Protein AF-A0A0F9EB41-F1 (afdb_monomer_lite)

Structure (mmCIF, N/CA/C/O backbone):
data_AF-A0A0F9EB41-F1
#
_entry.id   AF-A0A0F9EB41-F1
#
loop_
_atom_site.group_PDB
_atom_site.id
_atom_site.type_symbol
_atom_site.label_atom_id
_atom_site.label_alt_id
_atom_site.label_comp_id
_atom_site.label_asym_id
_atom_site.label_entity_id
_atom_site.label_seq_id
_atom_site.pdbx_PDB_ins_code
_atom_site.Cartn_x
_atom_site.Cartn_y
_atom_site.Cartn_z
_atom_site.occupancy
_atom_site.B_iso_or_equiv
_atom_site.auth_seq_id
_atom_site.auth_comp_id
_atom_site.auth_asym_id
_atom_site.auth_atom_id
_atom_site.pdbx_PDB_model_num
ATOM 1 N N . LEU A 1 1 ? -2.888 21.552 -33.506 1.00 77.00 1 LEU A N 1
ATOM 2 C CA . LEU A 1 1 ? -3.341 21.179 -32.154 1.00 77.00 1 LEU A CA 1
ATOM 3 C C . LEU A 1 1 ? -3.793 19.738 -32.224 1.00 77.00 1 LEU A C 1
ATOM 5 O O . LEU A 1 1 ? -4.546 19.414 -33.139 1.00 77.00 1 LEU A O 1
ATOM 9 N N . GLY A 1 2 ? -3.258 18.900 -31.349 1.00 85.31 2 GLY A N 1
ATOM 10 C CA . GLY A 1 2 ? -3.774 17.558 -31.117 1.00 85.31 2 GLY A CA 1
ATOM 11 C C . GLY A 1 2 ? -4.874 17.595 -30.065 1.00 85.31 2 GLY A C 1
ATOM 12 O O . GLY A 1 2 ? -4.992 18.587 -29.341 1.00 85.31 2 GLY A O 1
ATOM 13 N N . ARG A 1 3 ? -5.694 16.545 -30.014 1.00 86.69 3 ARG A N 1
ATOM 14 C CA . ARG A 1 3 ? -6.758 16.395 -29.019 1.00 86.69 3 ARG A CA 1
ATOM 15 C C . ARG A 1 3 ? -6.771 14.982 -28.465 1.00 86.69 3 ARG A C 1
ATOM 17 O O . ARG A 1 3 ? -6.652 14.040 -29.244 1.00 86.69 3 ARG A O 1
ATOM 24 N N . THR A 1 4 ? -7.010 14.880 -27.167 1.00 87.19 4 THR A N 1
ATOM 25 C CA . THR A 1 4 ? -7.281 13.631 -26.460 1.00 87.19 4 THR A CA 1
ATOM 26 C C . THR A 1 4 ? -8.650 13.744 -25.805 1.00 87.19 4 THR A C 1
ATOM 28 O O . THR A 1 4 ? -9.016 14.804 -25.299 1.00 87.19 4 THR A O 1
ATOM 31 N N . TYR A 1 5 ? -9.423 12.667 -25.862 1.00 85.50 5 TYR A N 1
ATOM 32 C CA . TYR A 1 5 ? -10.788 12.616 -25.355 1.00 85.50 5 TYR A CA 1
ATOM 33 C C . TYR A 1 5 ? -10.818 11.620 -24.204 1.00 85.50 5 TYR A C 1
ATOM 35 O O . TYR A 1 5 ? -10.444 10.465 -24.399 1.00 85.50 5 TYR A O 1
ATOM 43 N N . LEU A 1 6 ? -11.243 12.075 -23.030 1.00 82.56 6 LEU A N 1
ATOM 44 C CA . LEU A 1 6 ? -11.438 11.230 -21.862 1.00 82.56 6 LEU A CA 1
ATOM 45 C C . LEU A 1 6 ? -12.907 10.821 -21.807 1.00 82.56 6 LEU A C 1
ATOM 47 O O . LEU A 1 6 ? -13.794 11.675 -21.754 1.00 82.56 6 LEU A O 1
ATOM 51 N N . LEU A 1 7 ? -13.146 9.514 -21.861 1.00 80.56 7 LEU A N 1
ATOM 52 C CA . LEU A 1 7 ? -14.464 8.920 -21.699 1.00 80.56 7 LEU A CA 1
ATOM 53 C C . LEU A 1 7 ? -14.414 8.005 -20.487 1.00 80.56 7 LEU A C 1
ATOM 55 O O . LEU A 1 7 ? -13.684 7.015 -20.491 1.00 80.56 7 LEU A O 1
ATOM 59 N N . LEU A 1 8 ? -15.200 8.328 -19.472 1.00 75.44 8 LEU A N 1
ATOM 60 C CA . LEU A 1 8 ? -15.287 7.528 -18.263 1.00 75.44 8 LEU A CA 1
ATOM 61 C C . LEU A 1 8 ? -16.252 6.356 -18.473 1.00 75.44 8 LEU A C 1
ATOM 63 O O . LEU A 1 8 ? -17.238 6.448 -19.212 1.00 75.44 8 LEU A O 1
ATOM 67 N N . GLY A 1 9 ? -15.967 5.229 -17.820 1.00 67.31 9 GLY A N 1
ATOM 68 C CA . GLY A 1 9 ? -16.860 4.072 -17.828 1.00 67.31 9 GLY A CA 1
ATOM 69 C C . GLY A 1 9 ? -18.217 4.412 -17.199 1.00 67.31 9 GLY A C 1
ATOM 70 O O . GLY A 1 9 ? -18.274 4.970 -16.107 1.00 67.31 9 GLY A O 1
ATOM 71 N N . ARG A 1 10 ? -19.324 4.058 -17.871 1.00 60.62 10 ARG A N 1
ATOM 72 C CA . ARG A 1 10 ? -20.706 4.286 -17.400 1.00 60.62 10 ARG A CA 1
ATOM 73 C C . ARG A 1 10 ? -21.450 2.954 -17.322 1.00 60.62 10 ARG A C 1
ATOM 75 O O . ARG A 1 10 ? -21.493 2.226 -18.313 1.00 60.62 10 ARG A O 1
ATOM 82 N N . ALA A 1 11 ? -22.046 2.616 -16.176 1.00 45.50 11 ALA A N 1
ATOM 83 C CA . ALA A 1 11 ? -22.761 1.340 -16.003 1.00 45.50 11 ALA A CA 1
ATOM 84 C C . ALA A 1 11 ? -24.297 1.459 -15.887 1.00 45.50 11 ALA A C 1
ATOM 86 O O . ALA A 1 11 ? -24.966 0.454 -15.652 1.00 45.50 11 ALA A O 1
ATOM 87 N N . ASP A 1 12 ? -24.873 2.647 -16.071 1.00 45.06 12 ASP A N 1
ATOM 88 C CA . ASP A 1 12 ? -26.315 2.909 -16.258 1.00 45.06 12 ASP A CA 1
ATOM 89 C C . ASP A 1 12 ? -26.675 3.277 -17.708 1.00 45.06 12 ASP A C 1
ATOM 91 O O . ASP A 1 12 ? -27.793 3.021 -18.158 1.00 45.06 12 ASP A O 1
ATOM 95 N N . GLN A 1 13 ? -25.714 3.809 -18.460 1.00 53.66 13 GLN A N 1
ATOM 96 C CA . GLN A 1 13 ? -25.766 3.943 -19.909 1.00 53.66 13 GLN A CA 1
ATOM 97 C C . GLN A 1 13 ? -24.570 3.223 -20.518 1.00 53.66 13 GLN A C 1
ATOM 99 O O . GLN A 1 13 ? -23.535 3.856 -20.735 1.00 53.66 13 GLN A O 1
ATOM 104 N N . PRO A 1 14 ? -24.676 1.910 -20.811 1.00 55.56 14 PRO A N 1
ATOM 105 C CA . PRO A 1 14 ? -23.673 1.280 -21.654 1.00 55.56 14 PRO A CA 1
ATOM 106 C C . PRO A 1 14 ? -23.544 2.132 -22.913 1.00 55.56 14 PRO A C 1
ATOM 108 O O . PRO A 1 14 ? -24.570 2.515 -23.489 1.00 55.56 14 PRO A O 1
ATOM 111 N N . LEU A 1 15 ? -22.307 2.452 -23.302 1.00 56.88 15 LEU A N 1
ATOM 112 C CA . LEU A 1 15 ? -22.009 3.162 -24.545 1.00 56.88 15 LEU A CA 1
ATOM 113 C C . LEU A 1 15 ? -22.741 2.431 -25.678 1.00 56.88 15 LEU A C 1
ATOM 115 O O . LEU A 1 15 ? -22.348 1.348 -26.109 1.00 56.88 15 LEU A O 1
ATOM 119 N N . SER A 1 16 ? -23.888 2.970 -26.078 1.00 60.59 16 SER A N 1
ATOM 120 C CA . SER A 1 16 ? -24.818 2.340 -27.003 1.00 60.59 16 SER A CA 1
ATOM 121 C C . SER A 1 16 ? -25.302 3.403 -27.974 1.00 60.59 16 SER A C 1
ATOM 123 O O . SER A 1 16 ? -25.714 4.493 -27.584 1.00 60.59 16 SER A O 1
ATOM 125 N N . GLY A 1 17 ? -25.196 3.093 -29.263 1.00 68.38 17 GLY A N 1
ATOM 126 C CA . GLY A 1 17 ? -25.348 4.083 -30.325 1.00 68.38 17 GLY A CA 1
ATOM 127 C C . GLY A 1 17 ? -24.022 4.729 -30.732 1.00 68.38 17 GLY A C 1
ATOM 128 O O . GLY A 1 17 ? -22.941 4.259 -30.388 1.00 68.38 17 GLY A O 1
ATOM 129 N N . GLU A 1 18 ? -24.123 5.776 -31.544 1.00 67.56 18 GLU A N 1
ATOM 130 C CA . GLU A 1 18 ? -22.992 6.545 -32.059 1.00 67.56 18 GLU A CA 1
ATOM 131 C C . GLU A 1 18 ? -22.694 7.682 -31.071 1.00 67.56 18 GLU A C 1
ATOM 133 O O . GLU A 1 18 ? -23.531 8.564 -30.884 1.00 67.56 18 GLU A O 1
ATOM 138 N N . LEU A 1 19 ? -21.541 7.634 -30.397 1.00 66.94 19 LEU A N 1
ATOM 139 C CA . LEU A 1 19 ? -21.117 8.682 -29.467 1.00 66.94 19 LEU A CA 1
ATOM 140 C C . LEU A 1 19 ? -20.350 9.763 -30.233 1.00 66.94 19 LEU A C 1
ATOM 142 O O . LEU A 1 19 ? -19.408 9.445 -30.967 1.00 66.94 19 LEU A O 1
ATOM 146 N N . ALA A 1 20 ? -20.709 11.037 -30.067 1.00 77.19 20 ALA A N 1
ATOM 147 C CA . ALA A 1 20 ? -19.884 12.105 -30.612 1.00 77.19 20 ALA A CA 1
ATOM 148 C C . ALA A 1 20 ? -18.691 12.346 -29.678 1.00 77.19 20 ALA A C 1
ATOM 150 O O . ALA A 1 20 ? -18.837 12.401 -28.465 1.00 77.19 20 ALA A O 1
ATOM 151 N N . LEU A 1 21 ? -17.499 12.577 -30.237 1.00 77.06 21 LEU A N 1
ATOM 152 C CA . LEU A 1 21 ? -16.301 12.928 -29.451 1.00 77.06 21 LEU A CA 1
ATOM 153 C C . LEU A 1 21 ? -16.456 14.235 -28.649 1.00 77.06 21 LEU A C 1
ATOM 155 O O . LEU A 1 21 ? -15.670 14.509 -27.750 1.00 77.06 21 LEU A O 1
ATOM 159 N N . LEU A 1 22 ? -17.452 15.057 -28.990 1.00 79.31 22 LEU A N 1
ATOM 160 C CA . LEU A 1 22 ? -17.814 16.249 -28.222 1.00 79.31 22 LEU A CA 1
ATOM 161 C C . LEU A 1 22 ? -18.567 15.926 -26.924 1.00 79.31 22 LEU A C 1
ATOM 163 O O . LEU A 1 22 ? -18.666 16.807 -26.078 1.00 79.31 22 LEU A O 1
ATOM 167 N N . ASP A 1 23 ? -19.065 14.699 -26.773 1.00 74.88 23 ASP A N 1
ATOM 168 C CA . ASP A 1 23 ? -19.763 14.217 -25.577 1.00 74.88 23 ASP A CA 1
ATOM 169 C C . ASP A 1 23 ? -18.802 13.554 -24.570 1.00 74.88 23 ASP A C 1
ATOM 171 O O . ASP A 1 23 ? -19.251 12.956 -23.590 1.00 74.88 23 ASP A O 1
ATOM 175 N N . ALA A 1 24 ? -17.491 13.617 -24.833 1.00 79.25 24 ALA A N 1
ATOM 176 C CA . ALA A 1 24 ? -16.459 13.172 -23.905 1.00 79.25 24 ALA A CA 1
ATOM 177 C C . ALA A 1 24 ? -16.544 13.960 -22.591 1.00 79.25 24 ALA A C 1
ATOM 179 O O . ALA A 1 24 ? -16.837 15.157 -22.604 1.00 79.25 24 ALA A O 1
ATOM 180 N N . ASP A 1 25 ? -16.261 13.290 -21.474 1.00 78.31 25 ASP A N 1
ATOM 181 C CA . ASP A 1 25 ? -16.319 13.895 -20.141 1.00 78.31 25 ASP A CA 1
ATOM 182 C C . ASP A 1 25 ? -15.285 15.026 -20.017 1.00 78.31 25 ASP A C 1
ATOM 184 O O . ASP A 1 25 ? -15.603 16.099 -19.505 1.00 78.31 25 ASP A O 1
ATOM 188 N N . SER A 1 26 ? -14.101 14.830 -20.618 1.00 80.62 26 SER A N 1
ATOM 189 C CA . SER A 1 26 ? -13.084 15.874 -20.785 1.00 80.62 26 SER A CA 1
ATOM 190 C C . SER A 1 26 ? -12.446 15.826 -22.178 1.00 80.62 26 SER A C 1
ATOM 192 O O . SER A 1 26 ? -12.227 14.764 -22.763 1.00 80.62 26 SER A O 1
ATOM 194 N N . ILE A 1 27 ? -12.121 17.000 -22.730 1.00 82.50 27 ILE A N 1
ATOM 195 C CA . ILE A 1 27 ? -11.423 17.142 -24.017 1.00 82.50 27 ILE A CA 1
ATOM 196 C C . ILE A 1 27 ? -10.139 17.916 -23.776 1.00 82.50 27 ILE A C 1
ATOM 198 O O . ILE A 1 27 ? -10.190 19.125 -23.586 1.00 82.50 27 ILE A O 1
ATOM 202 N N . LEU A 1 28 ? -9.000 17.236 -23.833 1.00 83.62 28 LEU A N 1
ATOM 203 C CA . LEU A 1 28 ? -7.669 17.819 -23.687 1.00 83.62 28 LEU A CA 1
ATOM 204 C C . LEU A 1 28 ? -7.143 18.247 -25.058 1.00 83.62 28 LEU A C 1
ATOM 206 O O . LEU A 1 28 ? -7.269 17.506 -26.035 1.00 83.62 28 LEU A O 1
ATOM 210 N N . GLN A 1 29 ? -6.542 19.432 -25.161 1.00 82.19 29 GLN A N 1
ATOM 211 C CA . GLN A 1 29 ? -5.971 19.911 -26.419 1.00 82.19 29 GLN A CA 1
ATOM 212 C C . GLN A 1 29 ? -4.688 20.696 -26.191 1.00 82.19 29 GLN A C 1
ATOM 214 O O . GLN A 1 29 ? -4.620 21.538 -25.301 1.00 82.19 29 GLN A O 1
ATOM 219 N N . ASP A 1 30 ? -3.694 20.456 -27.041 1.00 82.31 30 ASP A N 1
ATOM 220 C CA . ASP A 1 30 ? -2.430 21.186 -26.991 1.00 82.31 30 ASP A CA 1
ATOM 221 C C . ASP A 1 30 ? -1.640 21.065 -28.310 1.00 82.31 30 ASP A C 1
ATOM 223 O O . ASP A 1 30 ? -2.055 20.409 -29.280 1.00 82.31 30 ASP A O 1
ATOM 227 N N . TRP A 1 31 ? -0.490 21.725 -28.397 1.00 83.56 31 TRP A N 1
ATOM 228 C CA . TRP A 1 31 ? 0.462 21.585 -29.486 1.00 83.56 31 TRP A CA 1
ATOM 229 C C . TRP A 1 31 ? 1.038 20.171 -29.519 1.00 83.56 31 TRP A C 1
ATOM 231 O O . TRP A 1 31 ? 1.589 19.678 -28.544 1.00 83.56 31 TRP A O 1
ATOM 241 N N . LYS A 1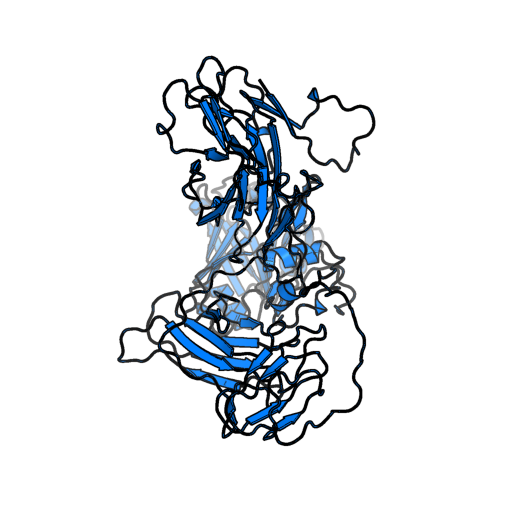 32 ? 0.922 19.528 -30.689 1.00 85.38 32 LYS A N 1
ATOM 242 C CA . LYS A 1 32 ? 1.561 18.236 -31.002 1.00 85.38 32 LYS A CA 1
ATOM 243 C C . LYS A 1 32 ? 1.156 17.071 -30.077 1.00 85.38 32 LYS A C 1
ATOM 245 O O . LYS A 1 32 ? 1.825 16.049 -30.085 1.00 85.38 32 LYS A O 1
ATOM 250 N N . LEU A 1 33 ? 0.055 17.222 -29.340 1.00 88.00 33 LEU A N 1
ATOM 251 C CA . LEU A 1 33 ? -0.554 16.199 -28.488 1.00 88.00 33 LEU A CA 1
ATOM 252 C C . LEU A 1 33 ? -1.095 15.007 -29.303 1.00 88.00 33 LEU A C 1
ATOM 254 O O . LEU A 1 33 ? -1.543 15.194 -30.437 1.00 88.00 33 LEU A O 1
ATOM 258 N N . GLY A 1 34 ? -1.138 13.821 -28.694 1.00 78.81 34 GLY A N 1
ATOM 259 C CA . GLY A 1 34 ? -1.852 12.651 -29.219 1.00 78.81 34 GLY A CA 1
ATOM 260 C C . GLY A 1 34 ? -0.998 11.713 -30.072 1.00 78.81 34 GLY A C 1
ATOM 261 O O . GLY A 1 34 ? -1.541 11.023 -30.930 1.00 78.81 34 GLY A O 1
ATOM 262 N N . ASP A 1 35 ? 0.321 11.717 -29.865 1.00 84.69 35 ASP A N 1
ATOM 263 C CA . ASP A 1 35 ? 1.245 10.795 -30.545 1.00 84.69 35 ASP A CA 1
ATOM 264 C C . ASP A 1 35 ? 1.261 9.403 -29.895 1.00 84.69 35 ASP A C 1
ATOM 266 O O . ASP A 1 35 ? 1.393 8.392 -30.578 1.00 84.69 35 ASP A O 1
ATOM 270 N N . SER A 1 36 ? 1.063 9.355 -28.577 1.00 91.50 36 SER A N 1
ATOM 271 C CA . SER A 1 36 ? 0.872 8.136 -27.792 1.00 91.50 36 SER A CA 1
ATOM 272 C C . SER A 1 36 ? -0.106 8.385 -26.645 1.00 91.50 36 SER A C 1
ATOM 274 O O . SER A 1 36 ? -0.355 9.531 -26.252 1.00 91.50 36 SER A O 1
ATOM 276 N N . LEU A 1 37 ? -0.678 7.300 -26.132 1.00 94.12 37 LEU A N 1
ATOM 277 C CA . LEU A 1 37 ? -1.540 7.267 -24.958 1.00 94.12 37 LEU A CA 1
ATOM 278 C C . LEU A 1 37 ? -1.156 6.030 -24.147 1.00 94.12 37 LEU A C 1
ATOM 280 O O . LEU A 1 37 ? -1.053 4.947 -24.724 1.00 94.12 37 LEU A O 1
ATOM 284 N N . ALA A 1 38 ? -0.960 6.193 -22.845 1.00 95.38 38 ALA A N 1
ATOM 285 C CA . ALA A 1 38 ? -0.642 5.104 -21.933 1.00 95.38 38 ALA A CA 1
ATOM 286 C C . ALA A 1 38 ? -1.584 5.135 -20.729 1.00 95.38 38 ALA A C 1
ATOM 288 O O . ALA A 1 38 ? -1.793 6.197 -20.141 1.00 95.38 38 ALA A O 1
ATOM 289 N N . ALA A 1 39 ? -2.135 3.973 -20.379 1.00 94.38 39 ALA A N 1
ATOM 290 C CA . ALA A 1 39 ? -2.716 3.752 -19.063 1.00 94.38 39 ALA A CA 1
ATOM 291 C C . ALA A 1 39 ? -1.564 3.458 -18.100 1.00 94.38 39 ALA A C 1
ATOM 293 O O . ALA A 1 39 ? -0.721 2.615 -18.410 1.00 94.38 39 ALA A O 1
ATOM 294 N N . LEU A 1 40 ? -1.506 4.173 -16.980 1.00 95.38 40 LEU A N 1
ATOM 295 C CA . LEU A 1 40 ? -0.459 3.987 -15.977 1.00 95.38 40 LEU A CA 1
ATOM 296 C C . LEU A 1 40 ? -0.981 3.285 -14.715 1.00 95.38 40 LEU A C 1
ATOM 298 O O . LEU A 1 40 ? -0.183 2.799 -13.925 1.00 95.38 40 LEU A O 1
ATOM 302 N N . GLY A 1 41 ? -2.302 3.171 -14.558 1.00 91.94 41 GLY A N 1
ATOM 303 C CA . GLY A 1 41 ? -2.877 2.773 -13.274 1.00 91.94 41 GLY A CA 1
ATOM 304 C C . GLY A 1 41 ? -2.700 3.894 -12.253 1.00 91.94 41 GLY A C 1
ATOM 305 O O . GLY A 1 41 ? -2.318 5.000 -12.619 1.00 91.94 41 GLY A O 1
ATOM 306 N N . ASP A 1 42 ? -2.996 3.625 -10.994 1.00 91.31 42 ASP A N 1
ATOM 307 C CA . ASP A 1 42 ? -2.929 4.593 -9.894 1.00 91.31 42 ASP A CA 1
ATOM 308 C C . ASP A 1 42 ? -1.473 4.851 -9.445 1.00 91.31 42 ASP A C 1
ATOM 310 O O . ASP A 1 42 ? -0.965 4.208 -8.523 1.00 91.31 42 ASP A O 1
ATOM 314 N N . VAL A 1 43 ? -0.758 5.748 -10.140 1.00 94.00 43 VAL A N 1
ATOM 315 C CA . VAL A 1 43 ? 0.665 6.021 -9.882 1.00 94.00 43 VAL A CA 1
ATOM 316 C C . VAL A 1 43 ? 0.890 6.806 -8.593 1.00 94.00 43 VAL A C 1
ATOM 318 O O . VAL A 1 43 ? 1.971 6.709 -8.005 1.00 94.00 43 VAL A O 1
ATOM 321 N N . ASN A 1 44 ? -0.103 7.582 -8.155 1.00 89.69 44 ASN A N 1
ATOM 322 C CA . ASN A 1 44 ? -0.030 8.410 -6.952 1.00 89.69 44 ASN A CA 1
ATOM 323 C C . ASN A 1 44 ? -0.699 7.775 -5.711 1.00 89.69 44 ASN A C 1
ATOM 325 O O . ASN A 1 44 ? -0.590 8.335 -4.617 1.00 89.69 44 ASN A O 1
ATOM 329 N N . GLN A 1 45 ? -1.311 6.599 -5.867 1.00 85.94 45 GLN A N 1
ATOM 330 C CA . GLN A 1 45 ? -1.983 5.823 -4.823 1.00 85.94 45 GLN A CA 1
ATOM 331 C C . GLN A 1 45 ? -3.166 6.544 -4.166 1.00 85.94 45 GLN A C 1
ATOM 333 O O . GLN A 1 45 ? -3.442 6.346 -2.977 1.00 85.94 45 GLN A O 1
ATOM 338 N N . ASP A 1 46 ? -3.869 7.386 -4.923 1.00 79.69 46 ASP A N 1
ATOM 339 C CA . ASP A 1 46 ? -5.094 8.048 -4.469 1.00 79.69 46 ASP A CA 1
ATOM 340 C C . ASP A 1 46 ? -6.368 7.231 -4.750 1.00 79.69 46 ASP A C 1
ATOM 342 O O . ASP A 1 46 ? -7.464 7.582 -4.294 1.00 79.69 46 ASP A O 1
ATOM 346 N N . GLY A 1 47 ? -6.207 6.094 -5.428 1.00 78.44 47 GLY A N 1
ATOM 347 C CA . GLY A 1 47 ? -7.245 5.148 -5.789 1.00 78.44 47 GLY A CA 1
ATOM 348 C C . GLY A 1 47 ? -7.873 5.389 -7.168 1.00 78.44 47 GLY A C 1
ATOM 349 O O . GLY A 1 47 ? -8.760 4.627 -7.568 1.00 78.44 47 GLY A O 1
ATOM 350 N N . TYR A 1 48 ? -7.452 6.408 -7.916 1.00 81.69 48 TYR A N 1
ATOM 351 C CA . TYR A 1 48 ? -7.904 6.651 -9.283 1.00 81.69 48 TYR A CA 1
ATOM 352 C C . TYR A 1 48 ? -6.808 6.293 -10.292 1.00 81.69 48 TYR A C 1
ATOM 354 O O . TYR A 1 48 ? -5.642 6.596 -10.100 1.00 81.69 48 TYR A O 1
ATOM 362 N N . ASP A 1 49 ? -7.184 5.652 -11.403 1.00 88.19 49 ASP A N 1
ATOM 363 C CA . ASP A 1 49 ? -6.214 5.336 -12.456 1.00 88.19 49 ASP A CA 1
ATOM 364 C C . ASP A 1 49 ? -5.709 6.608 -13.159 1.00 88.19 49 ASP A C 1
ATOM 366 O O . ASP A 1 49 ? -6.491 7.431 -13.652 1.00 88.19 49 ASP A O 1
ATOM 370 N N . ASP A 1 50 ? -4.393 6.680 -13.319 1.00 92.88 50 ASP A N 1
ATOM 371 C CA . ASP A 1 50 ? -3.665 7.748 -13.986 1.00 92.88 50 ASP A CA 1
ATOM 372 C C . ASP A 1 50 ? -3.322 7.380 -15.435 1.00 92.88 50 ASP A C 1
ATOM 374 O O . ASP A 1 50 ? -3.316 6.216 -15.868 1.00 92.88 50 ASP A O 1
ATOM 378 N N . PHE A 1 51 ? -3.011 8.400 -16.235 1.00 94.19 51 PHE A N 1
ATOM 379 C CA . PHE A 1 51 ? -2.694 8.214 -17.648 1.00 94.19 51 PHE A CA 1
ATOM 380 C C . PHE A 1 51 ? -1.654 9.206 -18.157 1.00 94.19 51 PHE A C 1
ATOM 382 O O . PHE A 1 51 ? -1.474 10.306 -17.632 1.00 94.19 51 PHE A O 1
ATOM 389 N N . ALA A 1 52 ? -0.994 8.835 -19.254 1.00 95.12 52 ALA A N 1
ATOM 390 C CA . ALA A 1 52 ? -0.046 9.698 -19.941 1.00 95.12 52 ALA A CA 1
ATOM 391 C C . ALA A 1 52 ? -0.398 9.926 -21.409 1.00 95.12 52 ALA A C 1
ATOM 393 O O . ALA A 1 52 ? -0.864 9.031 -22.114 1.00 95.12 52 ALA A O 1
ATOM 394 N N . ILE A 1 53 ? -0.119 11.139 -21.887 1.00 93.94 53 ILE A N 1
ATOM 395 C CA . ILE A 1 53 ? -0.303 11.549 -23.277 1.00 93.94 53 ILE A CA 1
ATOM 396 C C . ILE A 1 53 ? 1.034 11.996 -23.864 1.00 93.94 53 ILE A C 1
ATOM 398 O O . ILE A 1 53 ? 1.677 12.925 -23.371 1.00 93.94 53 ILE A O 1
ATOM 402 N N . GLY A 1 54 ? 1.428 11.375 -24.972 1.00 93.19 54 GLY A N 1
ATOM 403 C CA . GLY A 1 54 ? 2.619 11.748 -25.721 1.00 93.19 54 GLY A CA 1
ATOM 404 C C . GLY A 1 54 ? 2.417 12.971 -26.604 1.00 93.19 54 GLY A C 1
ATOM 405 O O . GLY A 1 54 ? 1.368 13.165 -27.235 1.00 93.19 54 GLY A O 1
ATOM 406 N N . ARG A 1 55 ? 3.481 13.766 -26.713 1.00 91.31 55 ARG A N 1
ATOM 407 C CA . ARG A 1 55 ? 3.650 14.768 -27.760 1.00 91.31 55 ARG A CA 1
ATOM 408 C C . ARG A 1 55 ? 4.595 14.240 -28.834 1.00 91.31 55 ARG A C 1
ATOM 410 O O . ARG A 1 55 ? 5.686 13.764 -28.538 1.00 91.31 55 ARG A O 1
ATOM 417 N N . SER A 1 56 ? 4.229 14.446 -30.097 1.00 87.44 56 SER A N 1
ATOM 418 C CA . SER A 1 56 ? 5.043 14.021 -31.247 1.00 87.44 56 SER A CA 1
ATOM 419 C C . SER A 1 56 ? 6.339 14.834 -31.398 1.00 87.44 56 SER A C 1
ATOM 421 O O . SER A 1 56 ? 7.184 14.525 -32.239 1.00 87.44 56 SER A O 1
ATOM 423 N N . ARG A 1 57 ? 6.455 15.948 -30.664 1.00 90.38 57 ARG A N 1
ATOM 424 C CA . ARG A 1 57 ? 7.545 16.921 -30.746 1.00 90.38 57 ARG A CA 1
ATOM 425 C C . ARG A 1 57 ? 7.757 17.591 -29.394 1.00 90.38 57 ARG A C 1
ATOM 427 O O . ARG A 1 57 ? 6.797 18.044 -28.780 1.00 90.38 57 ARG A O 1
ATOM 434 N N . GLU A 1 58 ? 9.019 17.721 -29.012 1.00 92.38 58 GLU A N 1
ATOM 435 C CA . GLU A 1 58 ? 9.492 18.442 -27.835 1.00 92.38 58 GLU A CA 1
ATOM 436 C C . GLU A 1 58 ? 10.376 19.623 -28.266 1.00 92.38 58 GLU A C 1
ATOM 438 O O . GLU A 1 58 ? 11.337 19.452 -29.023 1.00 92.38 58 GLU A O 1
ATOM 443 N N . ASP A 1 59 ? 10.064 20.828 -27.784 1.00 89.75 59 ASP A N 1
ATOM 444 C CA . ASP A 1 59 ? 10.888 22.026 -27.964 1.00 89.75 59 ASP A CA 1
ATOM 445 C C . ASP A 1 59 ? 10.791 22.999 -26.775 1.00 89.75 59 ASP A C 1
ATOM 447 O O . ASP A 1 59 ? 9.976 22.844 -25.870 1.00 89.75 59 ASP A O 1
ATOM 451 N N . ASN A 1 60 ? 11.659 24.014 -26.747 1.00 83.88 60 ASN A N 1
ATOM 452 C CA . ASN A 1 60 ? 11.729 24.976 -25.637 1.00 83.88 60 ASN A CA 1
ATOM 453 C C . ASN A 1 60 ? 10.661 26.088 -25.686 1.00 83.88 60 ASN A C 1
ATOM 455 O O . ASN A 1 60 ? 10.716 26.990 -24.852 1.00 83.88 60 ASN A O 1
ATOM 459 N N . LEU A 1 61 ? 9.764 26.107 -26.679 1.00 80.81 61 LEU A N 1
ATOM 460 C CA . LEU A 1 61 ? 8.855 27.241 -26.900 1.00 80.81 61 LEU A CA 1
ATOM 461 C C . LEU A 1 61 ? 7.384 26.857 -26.794 1.00 80.81 61 LEU A C 1
ATOM 463 O O . LEU A 1 61 ? 6.631 27.526 -26.099 1.00 80.81 61 LEU A O 1
ATOM 467 N N . THR A 1 62 ? 6.972 25.835 -27.537 1.00 80.19 62 THR A N 1
ATOM 468 C CA . THR A 1 62 ? 5.559 25.494 -27.750 1.00 80.19 62 THR A CA 1
ATOM 469 C C . THR A 1 62 ? 5.176 24.126 -27.213 1.00 80.19 62 THR A C 1
ATOM 471 O O . THR A 1 62 ? 3.994 23.882 -27.008 1.00 80.19 62 THR A O 1
ATOM 474 N N . ALA A 1 63 ? 6.150 23.242 -26.997 1.00 83.38 63 ALA A N 1
ATOM 475 C CA . ALA A 1 63 ? 5.918 21.903 -26.471 1.00 83.38 63 ALA A CA 1
ATOM 476 C C . ALA A 1 63 ? 7.041 21.497 -25.497 1.00 83.38 63 ALA A C 1
ATOM 478 O O . ALA A 1 63 ? 7.861 20.635 -25.832 1.00 83.38 63 ALA A O 1
ATOM 479 N N . PRO A 1 64 ? 7.129 22.121 -24.304 1.00 82.88 64 PRO A N 1
ATOM 480 C CA . PRO A 1 64 ? 8.100 21.717 -23.298 1.00 82.88 64 PRO A CA 1
ATOM 481 C C . PRO A 1 64 ? 7.725 20.329 -22.761 1.00 82.88 64 PRO A C 1
ATOM 483 O O . PRO A 1 64 ? 6.756 20.184 -22.025 1.00 82.88 64 PRO A O 1
ATOM 486 N N . GLY A 1 65 ? 8.491 19.313 -23.159 1.00 88.62 65 GLY A N 1
ATOM 487 C CA . GLY A 1 65 ? 8.304 17.911 -22.771 1.00 88.62 65 GLY A CA 1
ATOM 488 C C . GLY A 1 65 ? 7.547 17.056 -23.785 1.00 88.62 65 GLY A C 1
ATOM 489 O O . GLY A 1 65 ? 6.652 17.535 -24.487 1.00 88.62 65 GLY A O 1
ATOM 490 N N . GLY A 1 66 ? 7.964 15.792 -23.866 1.00 92.12 66 GLY A N 1
ATOM 491 C CA . GLY A 1 66 ? 7.498 14.802 -24.835 1.00 92.12 66 GLY A CA 1
ATOM 492 C C . GLY A 1 66 ? 6.409 13.861 -24.315 1.00 92.12 66 GLY A C 1
ATOM 493 O O . GLY A 1 66 ? 5.740 13.236 -25.130 1.00 92.12 66 GLY A O 1
ATOM 494 N N . LEU A 1 67 ? 6.208 13.768 -22.999 1.00 95.31 67 LEU A N 1
ATOM 495 C CA . LEU A 1 67 ? 5.144 12.976 -22.371 1.00 95.31 67 LEU A CA 1
ATOM 496 C C . LEU A 1 67 ? 4.548 13.775 -21.206 1.00 95.31 67 LEU A C 1
ATOM 498 O O . LEU A 1 67 ? 5.290 14.372 -20.426 1.00 95.31 67 LEU A O 1
ATOM 502 N N . LEU A 1 68 ? 3.224 13.802 -21.114 1.00 94.06 68 LEU A N 1
ATOM 503 C CA . LEU A 1 68 ? 2.455 14.514 -20.095 1.00 94.06 68 LEU A CA 1
ATOM 504 C C . LEU A 1 68 ? 1.695 13.495 -19.249 1.00 94.06 68 LEU A C 1
ATOM 506 O O . LEU A 1 68 ? 0.976 12.690 -19.833 1.00 94.06 68 LEU A O 1
ATOM 510 N N . ILE A 1 69 ? 1.840 13.534 -17.927 1.00 94.62 69 ILE A N 1
ATOM 511 C CA . ILE A 1 69 ? 1.193 12.609 -16.985 1.00 94.62 69 ILE A CA 1
ATOM 512 C C . ILE A 1 69 ? 0.099 13.363 -16.231 1.00 94.62 69 ILE A C 1
ATOM 514 O O . ILE A 1 69 ? 0.327 14.488 -15.779 1.00 94.62 69 ILE A O 1
ATOM 518 N N . PHE A 1 70 ? -1.074 12.749 -16.131 1.00 91.94 70 PHE A N 1
ATOM 519 C CA . PHE A 1 70 ? -2.248 13.295 -15.464 1.00 91.94 70 PHE A CA 1
ATOM 520 C C . PHE A 1 70 ? -2.725 12.306 -14.413 1.00 91.94 70 PHE A C 1
ATOM 522 O O . PHE A 1 70 ? -2.944 11.138 -14.749 1.00 91.94 70 PHE A O 1
ATOM 529 N N . HIS A 1 71 ? -2.902 12.788 -13.186 1.00 90.19 71 HIS A N 1
ATOM 530 C CA . HIS A 1 71 ? -3.486 11.991 -12.122 1.00 90.19 71 HIS A CA 1
ATOM 531 C C . HIS A 1 71 ? -5.011 11.952 -12.248 1.00 90.19 71 HIS A C 1
ATOM 533 O O . HIS A 1 71 ? -5.632 12.970 -12.567 1.00 90.19 71 HIS A O 1
ATOM 539 N N . GLY A 1 72 ? -5.607 10.786 -12.024 1.00 86.19 72 GLY A N 1
ATOM 540 C CA . GLY A 1 72 ? -7.033 10.568 -11.889 1.00 86.19 72 GLY A CA 1
ATOM 541 C C . GLY A 1 72 ? -7.613 11.340 -10.704 1.00 86.19 72 GLY A C 1
ATOM 542 O O . GLY A 1 72 ? -6.902 11.848 -9.843 1.00 86.19 72 GLY A O 1
ATOM 543 N N . SER A 1 73 ? -8.935 11.503 -10.691 1.00 81.06 73 SER A N 1
ATOM 544 C CA . SER A 1 73 ? -9.629 12.138 -9.570 1.00 81.06 73 SER A CA 1
ATOM 545 C C . SER A 1 73 ? -11.125 11.825 -9.570 1.00 81.06 73 SER A C 1
ATOM 547 O O . SER A 1 73 ? -11.698 11.382 -10.572 1.00 81.06 73 SER A O 1
ATOM 549 N N . ASP A 1 74 ? -11.775 12.123 -8.444 1.00 72.69 74 ASP A N 1
ATOM 550 C CA . ASP A 1 74 ? -13.232 12.096 -8.280 1.00 72.69 74 ASP A CA 1
ATOM 551 C C . ASP A 1 74 ? -13.953 13.260 -8.991 1.00 72.69 74 ASP A C 1
ATOM 553 O O . ASP A 1 74 ? -15.149 13.164 -9.281 1.00 72.69 74 ASP A O 1
ATOM 557 N N . ASP A 1 75 ? -13.228 14.337 -9.315 1.00 70.31 75 ASP A N 1
ATOM 558 C CA . ASP A 1 75 ? -13.701 15.485 -10.089 1.00 70.31 75 ASP A CA 1
ATOM 559 C C . ASP A 1 75 ? -12.955 15.629 -11.435 1.00 70.31 75 ASP A C 1
ATOM 561 O O . ASP A 1 75 ? -12.013 16.425 -11.571 1.00 70.31 75 ASP A O 1
ATOM 565 N N . PRO A 1 76 ? -13.417 14.938 -12.494 1.00 60.12 76 PRO A N 1
ATOM 566 C CA . PRO A 1 76 ? -12.800 15.001 -13.817 1.00 60.12 76 PRO A CA 1
ATOM 567 C C . PRO A 1 76 ? -12.948 16.377 -14.492 1.00 60.12 76 PRO A C 1
ATOM 569 O O . PRO A 1 76 ? -12.312 16.633 -15.520 1.00 60.12 76 PRO A O 1
ATOM 572 N N . SER A 1 77 ? -13.745 17.300 -13.933 1.00 59.41 77 SER A N 1
ATOM 573 C CA . SER A 1 77 ? -13.837 18.674 -14.442 1.00 59.41 77 SER A CA 1
ATOM 574 C C . SER A 1 77 ? -12.554 19.485 -14.195 1.00 59.41 77 SER A C 1
ATOM 576 O O . SER A 1 77 ? -12.330 20.508 -14.853 1.00 59.41 77 SER A O 1
ATOM 578 N N . GLY A 1 78 ? -11.666 18.987 -13.320 1.00 55.78 78 GLY A N 1
ATOM 579 C CA . GLY A 1 78 ? -10.308 19.495 -13.115 1.00 55.78 78 GLY A CA 1
ATOM 580 C C . GLY A 1 78 ? -9.411 19.386 -14.354 1.00 55.78 78 GLY A C 1
ATOM 581 O O . GLY A 1 78 ? -8.549 20.247 -14.557 1.00 55.78 78 GLY A O 1
ATOM 582 N N . PHE A 1 79 ? -9.678 18.429 -15.254 1.00 64.75 79 PHE A N 1
ATOM 583 C CA . PHE A 1 79 ? -9.015 18.280 -16.556 1.00 64.75 79 PHE A CA 1
ATOM 584 C C . PHE A 1 79 ? -9.506 19.346 -17.560 1.00 64.75 79 PHE A C 1
ATOM 586 O O . PHE A 1 79 ? -10.054 19.044 -18.623 1.00 64.75 79 PHE A O 1
ATOM 593 N N . ASN A 1 80 ? -9.367 20.631 -17.224 1.00 52.31 80 ASN A N 1
ATOM 594 C CA . ASN A 1 80 ? -9.855 21.753 -18.029 1.00 52.31 80 ASN A CA 1
ATOM 595 C C . ASN A 1 80 ? -9.101 21.873 -19.368 1.00 52.31 80 ASN A C 1
ATOM 597 O O . ASN A 1 80 ? -8.136 22.624 -19.499 1.00 52.31 80 ASN A O 1
ATOM 601 N N . GLY A 1 81 ? -9.573 21.175 -20.402 1.00 50.81 81 GLY A N 1
ATOM 602 C CA . GLY A 1 81 ? -8.988 21.205 -21.746 1.00 50.81 81 GLY A CA 1
ATOM 603 C C . GLY A 1 81 ? -9.765 22.010 -22.800 1.00 50.81 81 GLY A C 1
ATOM 604 O O . GLY A 1 81 ? -9.408 22.003 -23.980 1.00 50.81 81 GLY A O 1
ATOM 605 N N . LEU A 1 82 ? -10.774 22.798 -22.412 1.00 45.44 82 LEU A N 1
ATOM 606 C CA . LEU A 1 82 ? -11.366 23.810 -23.296 1.00 45.44 82 LEU A CA 1
ATOM 607 C C . LEU A 1 82 ? -11.091 25.228 -22.801 1.00 45.44 82 LEU A C 1
ATOM 609 O O . LEU A 1 82 ? -11.985 25.972 -22.413 1.00 45.44 82 LEU A O 1
ATOM 613 N N . SER A 1 83 ? -9.840 25.653 -22.943 1.00 42.53 83 SER A N 1
ATOM 614 C CA . SER A 1 83 ? -9.526 27.072 -23.052 1.00 42.53 83 SER A CA 1
ATOM 615 C C . SER A 1 83 ? -8.603 27.279 -24.242 1.00 42.53 83 SER A C 1
ATOM 617 O O . SER A 1 83 ? -7.462 26.837 -24.251 1.00 42.53 83 SER A O 1
ATOM 619 N N . LEU A 1 84 ? -9.076 28.002 -25.258 1.00 44.28 84 LEU A N 1
ATOM 620 C CA . LEU A 1 84 ? -8.266 28.468 -26.397 1.00 44.28 84 LEU A CA 1
ATOM 621 C C . LEU A 1 84 ? -7.154 29.460 -25.969 1.00 44.28 84 LEU A C 1
ATOM 623 O O . LEU A 1 84 ? -6.541 30.098 -26.824 1.00 44.28 84 LEU A O 1
ATOM 627 N N . THR A 1 85 ? -6.942 29.637 -24.659 1.00 48.28 85 THR A N 1
ATOM 628 C CA . THR A 1 85 ? -6.115 30.689 -24.061 1.00 48.28 85 THR A CA 1
ATOM 629 C C . THR A 1 85 ? -5.223 30.243 -22.896 1.00 48.28 85 THR A C 1
ATOM 631 O O . THR A 1 85 ? -4.443 31.075 -22.438 1.00 48.28 85 THR A O 1
ATOM 634 N N . SER A 1 86 ? -5.278 28.987 -22.428 1.00 56.25 86 SER A N 1
ATOM 635 C CA . SER A 1 86 ? -4.362 28.478 -21.389 1.00 56.25 86 SER A CA 1
ATOM 636 C C . SER A 1 86 ? -3.567 27.268 -21.875 1.00 56.25 86 SER A C 1
ATOM 638 O O . SER A 1 86 ? -4.084 26.436 -22.615 1.00 56.25 86 SER A O 1
ATOM 640 N N . GLU A 1 87 ? -2.299 27.209 -21.473 1.00 68.06 87 GLU A N 1
ATOM 641 C CA . GLU A 1 87 ? -1.416 26.052 -21.648 1.00 68.06 87 GLU A CA 1
ATOM 642 C C . GLU A 1 87 ? -1.999 24.841 -20.906 1.00 68.06 87 GLU A C 1
ATOM 644 O O . GLU A 1 87 ? -2.562 25.001 -19.819 1.00 68.06 87 GLU A O 1
ATOM 649 N N . LEU A 1 88 ? -1.911 23.652 -21.508 1.00 78.56 88 LEU A N 1
ATOM 650 C CA . LEU A 1 88 ? -2.293 22.409 -20.843 1.00 78.56 88 LEU A CA 1
ATOM 651 C C . LEU A 1 88 ? -1.272 22.127 -19.735 1.00 78.56 88 LEU A C 1
ATOM 653 O O . LEU A 1 88 ? -0.082 22.001 -20.015 1.00 78.56 88 LEU A O 1
ATOM 657 N N . VAL A 1 89 ? -1.739 22.041 -18.491 1.00 81.75 89 VAL A N 1
ATOM 658 C CA . VAL A 1 89 ? -0.896 21.756 -17.325 1.00 81.75 89 VAL A CA 1
ATOM 659 C C . VAL A 1 89 ? -1.081 20.292 -16.953 1.00 81.75 89 VAL A C 1
ATOM 661 O O . VAL A 1 89 ? -2.200 19.870 -16.685 1.00 81.75 89 VAL A O 1
ATOM 664 N N . ALA A 1 90 ? 0.012 19.539 -16.992 1.00 88.94 90 ALA A N 1
ATOM 665 C CA . ALA A 1 90 ? 0.088 18.158 -16.530 1.00 88.94 90 ALA A CA 1
ATOM 666 C C . ALA A 1 90 ? 0.650 18.123 -15.102 1.00 88.94 90 ALA A C 1
ATOM 668 O O . ALA A 1 90 ? 1.407 19.028 -14.732 1.00 88.94 90 ALA A O 1
ATOM 669 N N . ASP A 1 91 ? 0.325 17.087 -14.332 1.00 90.88 91 ASP A N 1
ATOM 670 C CA . ASP A 1 91 ? 0.841 16.904 -12.970 1.00 90.88 91 ASP A CA 1
ATOM 671 C C . ASP A 1 91 ? 2.350 16.642 -12.988 1.00 90.88 91 ASP A C 1
ATOM 673 O O . ASP A 1 91 ? 3.117 17.249 -12.232 1.00 90.88 91 ASP A O 1
ATOM 677 N N . GLN A 1 92 ? 2.798 15.822 -13.943 1.00 94.44 92 GLN A N 1
ATOM 678 C CA . GLN A 1 92 ? 4.212 15.615 -14.235 1.00 94.44 92 GLN A CA 1
ATOM 679 C C . GLN A 1 92 ? 4.481 15.651 -15.745 1.00 94.44 92 GLN A C 1
ATOM 681 O O . GLN A 1 92 ? 3.622 15.366 -16.580 1.00 94.44 92 GLN A O 1
ATOM 686 N N . THR A 1 93 ? 5.697 16.039 -16.135 1.00 94.31 93 THR A N 1
ATOM 687 C CA . THR A 1 93 ? 6.128 16.075 -17.543 1.00 94.31 93 THR A CA 1
ATOM 688 C C . THR A 1 93 ? 7.473 15.388 -17.722 1.00 94.31 93 THR A C 1
ATOM 690 O O . THR A 1 93 ? 8.433 15.731 -17.033 1.00 94.31 93 THR A O 1
ATOM 693 N N . VAL A 1 94 ? 7.579 14.498 -18.710 1.00 96.62 94 VAL A N 1
ATOM 694 C CA . VAL A 1 94 ? 8.846 13.860 -19.096 1.00 96.62 94 VAL A CA 1
ATOM 695 C C . VAL A 1 94 ? 9.485 14.605 -20.262 1.00 96.62 94 VAL A C 1
ATOM 697 O O . VAL A 1 94 ? 8.853 14.882 -21.289 1.00 96.62 94 VAL A O 1
ATOM 700 N N . ARG A 1 95 ? 10.769 14.924 -20.112 1.00 95.19 95 ARG A N 1
ATOM 701 C CA . ARG A 1 95 ? 11.584 15.653 -21.087 1.00 95.19 95 ARG A CA 1
ATOM 702 C C . ARG A 1 95 ? 12.780 14.805 -21.484 1.00 95.19 95 ARG A C 1
ATOM 704 O O . ARG A 1 95 ? 13.431 14.196 -20.638 1.00 95.19 95 ARG A O 1
ATOM 711 N N . ARG A 1 96 ? 13.129 14.805 -22.768 1.00 94.62 96 ARG A N 1
ATOM 712 C CA . ARG A 1 96 ? 14.342 14.121 -23.246 1.00 94.62 96 ARG A CA 1
ATOM 713 C C . ARG A 1 96 ? 15.614 14.784 -22.739 1.00 94.62 96 ARG A C 1
ATOM 715 O O . ARG A 1 96 ? 16.626 14.119 -22.544 1.00 94.62 96 ARG A O 1
ATOM 722 N N . VAL A 1 97 ? 15.572 16.103 -22.555 1.00 91.25 97 VAL A N 1
ATOM 723 C CA . VAL A 1 97 ? 16.709 16.906 -22.095 1.00 91.25 97 VAL A CA 1
ATOM 724 C C . VAL A 1 97 ? 16.271 17.950 -21.079 1.00 91.25 97 VAL A C 1
ATOM 726 O O . VAL A 1 97 ? 15.171 18.495 -21.162 1.00 91.25 97 VAL A O 1
ATOM 729 N N . ALA A 1 98 ? 17.155 18.282 -20.138 1.00 90.12 98 ALA A N 1
ATOM 730 C CA . ALA A 1 98 ? 16.873 19.269 -19.100 1.00 90.12 98 ALA A CA 1
ATOM 731 C C . ALA A 1 98 ? 16.546 20.671 -19.675 1.00 90.12 98 ALA A C 1
ATOM 733 O O . ALA A 1 98 ? 16.956 21.005 -20.797 1.00 90.12 98 ALA A O 1
ATOM 734 N N . PRO A 1 99 ? 15.798 21.519 -18.939 1.00 84.81 99 PRO A N 1
ATOM 735 C CA . PRO A 1 99 ? 15.401 22.839 -19.425 1.00 84.81 99 PRO A CA 1
ATOM 736 C C . PRO A 1 99 ? 16.600 23.684 -19.871 1.00 84.81 99 PRO A C 1
ATOM 738 O O . PRO A 1 99 ? 17.609 23.787 -19.176 1.00 84.81 99 PRO A O 1
ATOM 741 N N . GLY A 1 100 ? 16.503 24.273 -21.066 1.00 82.50 100 GLY A N 1
ATOM 742 C CA . GLY A 1 100 ? 17.563 25.103 -21.646 1.00 82.50 100 GLY A CA 1
ATOM 743 C C . GLY A 1 100 ? 18.758 24.347 -22.245 1.00 82.50 100 GLY A C 1
ATOM 744 O O . GLY A 1 100 ? 19.642 24.999 -22.795 1.00 82.50 100 GLY A O 1
ATOM 745 N N . GLN A 1 101 ? 18.794 23.007 -22.190 1.00 87.75 101 GLN A N 1
ATOM 746 C CA . GLN A 1 101 ? 19.855 22.207 -22.829 1.00 87.75 101 GLN A CA 1
ATOM 747 C C . GLN A 1 101 ? 19.599 21.944 -24.322 1.00 87.75 101 GLN A C 1
ATOM 749 O O . GLN A 1 101 ? 20.537 21.697 -25.078 1.00 87.75 101 GLN A O 1
ATOM 754 N N . LEU A 1 102 ? 18.345 22.036 -24.778 1.00 88.06 102 LEU A N 1
ATOM 75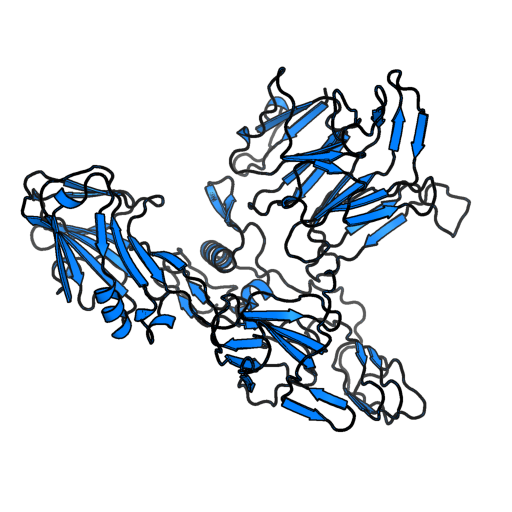5 C CA . LEU A 1 102 ? 18.027 22.005 -26.205 1.00 88.06 102 LEU A CA 1
ATOM 756 C C . LEU A 1 102 ? 18.370 23.357 -26.844 1.00 88.06 102 LEU A C 1
ATOM 758 O O . LEU A 1 102 ? 17.922 24.402 -26.374 1.00 88.06 102 LEU A O 1
ATOM 762 N N . GLY A 1 103 ? 19.163 23.354 -27.916 1.00 86.25 103 GLY A N 1
ATOM 763 C CA . GLY A 1 103 ? 19.525 24.581 -28.629 1.00 86.25 103 GLY A CA 1
ATOM 764 C C . GLY A 1 103 ? 18.303 25.321 -29.191 1.00 86.25 103 GLY A C 1
ATOM 765 O O . GLY A 1 103 ? 17.326 24.706 -29.613 1.00 86.25 103 GLY A O 1
ATOM 766 N N . ASN A 1 104 ? 18.358 26.656 -29.233 1.00 84.88 104 ASN A N 1
ATOM 767 C CA . ASN A 1 104 ? 17.262 27.466 -29.776 1.00 84.88 104 ASN A CA 1
ATOM 768 C C . ASN A 1 104 ? 16.951 27.094 -31.233 1.00 84.88 104 ASN A C 1
ATOM 770 O O . ASN A 1 104 ? 17.845 27.060 -32.077 1.00 84.88 104 ASN A O 1
ATOM 774 N N . GLY A 1 105 ? 15.668 26.875 -31.527 1.00 86.50 105 GLY A N 1
ATOM 775 C CA . GLY A 1 105 ? 15.206 26.475 -32.857 1.00 86.50 105 GLY A CA 1
ATOM 776 C C . GLY A 1 105 ? 15.461 25.005 -33.194 1.00 86.50 105 GLY A C 1
ATOM 777 O O . GLY A 1 105 ? 15.224 24.625 -34.337 1.00 86.50 105 GLY A O 1
ATOM 778 N N . LEU A 1 106 ? 15.931 24.197 -32.239 1.00 93.12 106 LEU A N 1
ATOM 779 C CA . LEU A 1 106 ? 15.939 22.744 -32.355 1.00 93.12 106 LEU A CA 1
ATOM 780 C C . LEU A 1 106 ? 14.672 22.156 -31.739 1.00 93.12 106 LEU A C 1
ATOM 782 O O . LEU A 1 106 ? 14.124 22.702 -30.779 1.00 93.12 106 LEU A O 1
ATOM 786 N N . ALA A 1 107 ? 14.242 21.029 -32.287 1.00 93.44 107 ALA A N 1
ATOM 787 C CA . ALA A 1 107 ? 13.182 20.205 -31.739 1.00 93.44 107 ALA A CA 1
ATOM 788 C C . ALA A 1 107 ? 13.612 18.740 -31.739 1.00 93.44 107 ALA A C 1
ATOM 790 O O . ALA A 1 107 ? 14.373 18.307 -32.608 1.00 93.44 107 ALA A O 1
ATOM 791 N N . MET A 1 108 ? 13.119 17.986 -30.764 1.00 94.12 108 MET A N 1
ATOM 792 C CA . MET A 1 108 ? 13.219 16.533 -30.753 1.00 94.12 108 MET A CA 1
ATOM 793 C C . MET A 1 108 ? 11.877 15.947 -31.179 1.00 94.12 108 MET A C 1
ATOM 795 O O . MET A 1 108 ? 10.834 16.356 -30.676 1.00 94.12 108 MET A O 1
ATOM 799 N N . VAL A 1 109 ? 11.902 15.018 -32.125 1.00 93.62 109 VAL A N 1
ATOM 800 C CA . VAL A 1 109 ? 10.727 14.394 -32.736 1.00 93.62 109 VAL A CA 1
ATOM 801 C C . VAL A 1 109 ? 10.824 12.884 -32.562 1.00 93.62 109 VAL A C 1
ATOM 803 O O . VAL A 1 109 ? 11.906 12.302 -32.680 1.00 93.62 109 VAL A O 1
ATOM 806 N N . GLY A 1 110 ? 9.686 12.262 -32.275 1.00 90.75 110 GLY A N 1
ATOM 807 C CA . GLY A 1 110 ? 9.570 10.831 -32.026 1.00 90.75 110 GLY A CA 1
ATOM 808 C C . GLY A 1 110 ? 8.611 10.541 -30.880 1.00 90.75 110 GLY A C 1
ATOM 809 O O . GLY A 1 110 ? 8.420 11.370 -29.986 1.00 90.75 110 GLY A O 1
ATOM 810 N N . THR A 1 111 ? 8.033 9.350 -30.906 1.00 90.50 111 THR A N 1
ATOM 811 C CA . THR A 1 111 ? 7.080 8.894 -29.898 1.00 90.50 111 THR A CA 1
ATOM 812 C C . THR A 1 111 ? 7.811 8.491 -28.622 1.00 90.50 111 THR A C 1
ATOM 814 O O . THR A 1 111 ? 8.851 7.834 -28.685 1.00 90.50 111 THR A O 1
ATOM 817 N N . LEU A 1 112 ? 7.276 8.911 -27.474 1.00 96.19 112 LEU A N 1
ATOM 818 C CA . LEU A 1 112 ? 7.583 8.292 -26.188 1.00 96.19 112 LEU A CA 1
ATOM 819 C C . LEU A 1 112 ? 6.441 7.341 -25.843 1.00 96.19 112 LEU A C 1
ATOM 821 O O . LEU A 1 112 ? 5.277 7.742 -25.875 1.00 96.19 112 LEU A O 1
ATOM 825 N N . GLU A 1 113 ? 6.771 6.096 -25.547 1.00 96.62 113 GLU A N 1
ATOM 826 C CA . GLU A 1 113 ? 5.832 5.117 -25.003 1.00 96.62 113 GLU A CA 1
ATOM 827 C C . GLU A 1 113 ? 6.008 5.050 -23.487 1.00 96.62 113 GLU A C 1
ATOM 829 O O . GLU A 1 113 ? 7.085 5.370 -22.982 1.00 96.62 113 GLU A O 1
ATOM 834 N N . ALA A 1 114 ? 4.967 4.659 -22.757 1.00 97.31 114 ALA A N 1
ATOM 835 C CA . ALA A 1 114 ? 5.049 4.524 -21.312 1.00 97.31 114 ALA A CA 1
ATOM 836 C C . ALA A 1 114 ? 4.201 3.361 -20.804 1.00 97.31 114 ALA A C 1
ATOM 838 O O . ALA A 1 114 ? 3.166 3.044 -21.386 1.00 97.31 114 ALA A O 1
ATOM 839 N N . THR A 1 115 ? 4.655 2.769 -19.709 1.00 97.69 115 THR A N 1
ATOM 840 C CA . THR A 1 115 ? 3.888 1.877 -18.839 1.00 97.69 115 THR A CA 1
ATOM 841 C C . THR A 1 115 ? 4.340 2.123 -17.403 1.00 97.69 115 THR A C 1
ATOM 843 O O . THR A 1 115 ? 5.366 2.770 -17.179 1.00 97.69 115 THR A O 1
ATOM 846 N N . ALA A 1 116 ? 3.592 1.616 -16.438 1.00 97.62 116 ALA A N 1
ATOM 847 C CA . ALA A 1 116 ? 3.916 1.752 -15.027 1.00 97.62 116 ALA A CA 1
ATOM 848 C C . ALA A 1 116 ? 3.730 0.424 -14.286 1.00 97.62 116 ALA A C 1
ATOM 850 O O . ALA A 1 116 ? 3.105 -0.503 -14.809 1.00 97.62 116 ALA A O 1
ATOM 851 N N . GLY A 1 117 ? 4.331 0.341 -13.108 1.00 95.69 117 GLY A N 1
ATOM 852 C CA . GLY A 1 117 ? 4.313 -0.809 -12.208 1.00 95.69 117 GLY A CA 1
ATOM 853 C C . GLY A 1 117 ? 5.324 -0.604 -11.082 1.00 95.69 117 GLY A C 1
ATOM 854 O O . GLY A 1 117 ? 6.222 0.216 -11.221 1.00 95.69 117 GLY A O 1
ATOM 855 N N . ASP A 1 118 ? 5.178 -1.307 -9.971 1.00 93.62 118 ASP A N 1
ATOM 856 C CA . ASP A 1 118 ? 6.161 -1.381 -8.887 1.00 93.62 118 ASP A CA 1
ATOM 857 C C . ASP A 1 118 ? 7.285 -2.365 -9.271 1.00 93.62 118 ASP A C 1
ATOM 859 O O . ASP A 1 118 ? 7.305 -3.528 -8.858 1.00 93.62 118 ASP A O 1
ATOM 863 N N . PHE A 1 119 ? 8.202 -1.922 -10.139 1.00 93.94 119 PHE A N 1
ATOM 864 C CA . PHE A 1 119 ? 9.270 -2.764 -10.691 1.00 93.94 119 PHE A CA 1
ATOM 865 C C . PHE A 1 119 ? 10.357 -3.087 -9.658 1.00 93.94 119 PHE A C 1
ATOM 867 O O . PHE A 1 119 ? 11.144 -4.023 -9.848 1.00 93.94 119 PHE A O 1
ATOM 874 N N . ASN A 1 120 ? 10.436 -2.297 -8.585 1.00 88.50 120 ASN A N 1
ATOM 875 C CA . ASN A 1 120 ? 11.401 -2.464 -7.505 1.00 88.50 120 ASN A CA 1
ATOM 876 C C . ASN A 1 120 ? 10.776 -2.992 -6.194 1.00 88.50 120 ASN A C 1
ATOM 878 O O . ASN A 1 120 ? 11.476 -3.069 -5.182 1.00 88.50 120 ASN A O 1
ATOM 882 N N . GLY A 1 121 ? 9.493 -3.355 -6.198 1.00 83.19 121 GLY A N 1
ATOM 883 C CA . GLY A 1 121 ? 8.764 -3.964 -5.087 1.00 83.19 121 GLY A CA 1
ATOM 884 C C . GLY A 1 121 ? 8.773 -3.153 -3.787 1.00 83.19 121 GLY A C 1
ATOM 885 O O . GLY A 1 121 ? 8.726 -3.760 -2.708 1.00 83.19 121 GLY A O 1
ATOM 886 N N . ASP A 1 122 ? 8.927 -1.828 -3.859 1.00 77.62 122 ASP A N 1
ATOM 887 C CA . ASP A 1 122 ? 8.965 -0.938 -2.692 1.00 77.62 122 ASP A CA 1
ATOM 888 C C . ASP A 1 122 ? 7.572 -0.463 -2.245 1.00 77.62 122 ASP A C 1
ATOM 890 O O . ASP A 1 122 ? 7.427 0.185 -1.200 1.00 77.62 122 ASP A O 1
ATOM 894 N N . GLY A 1 123 ? 6.538 -0.874 -2.980 1.00 80.38 123 GLY A N 1
ATOM 895 C CA . GLY A 1 123 ? 5.152 -0.525 -2.744 1.00 80.38 123 GLY A CA 1
ATOM 896 C C . GLY A 1 123 ? 4.770 0.834 -3.314 1.00 80.38 123 GLY A C 1
ATOM 897 O O . GLY A 1 123 ? 3.669 1.291 -3.012 1.00 80.38 123 GLY A O 1
ATOM 898 N N . ARG A 1 124 ? 5.630 1.500 -4.092 1.00 87.81 124 ARG A N 1
ATOM 899 C CA . ARG A 1 124 ? 5.305 2.693 -4.878 1.00 87.81 124 ARG A CA 1
ATOM 900 C C . ARG A 1 124 ? 5.348 2.370 -6.363 1.00 87.81 124 ARG A C 1
ATOM 902 O O . ARG A 1 124 ? 6.057 1.482 -6.807 1.00 87.81 124 ARG A O 1
ATOM 909 N N . ILE A 1 125 ? 4.572 3.112 -7.146 1.00 94.31 125 ILE A N 1
ATOM 910 C CA . ILE A 1 125 ? 4.520 2.881 -8.586 1.00 94.31 125 ILE A CA 1
ATOM 911 C C . ILE A 1 125 ? 5.693 3.572 -9.283 1.00 94.31 125 ILE A C 1
ATOM 913 O O . ILE A 1 125 ? 5.962 4.761 -9.078 1.00 94.31 125 ILE A O 1
ATOM 917 N N . ASP A 1 126 ? 6.358 2.823 -10.154 1.00 97.12 126 ASP A N 1
ATOM 918 C CA . ASP A 1 126 ? 7.440 3.283 -11.009 1.00 97.12 126 ASP A CA 1
ATOM 919 C C . ASP A 1 126 ? 6.930 3.571 -12.425 1.00 97.12 126 ASP A C 1
ATOM 921 O O . ASP A 1 126 ? 5.915 3.042 -12.886 1.00 97.12 126 ASP A O 1
ATOM 925 N N . LEU A 1 127 ? 7.673 4.398 -13.162 1.00 98.25 127 LEU A N 1
ATOM 926 C CA . LEU A 1 127 ? 7.372 4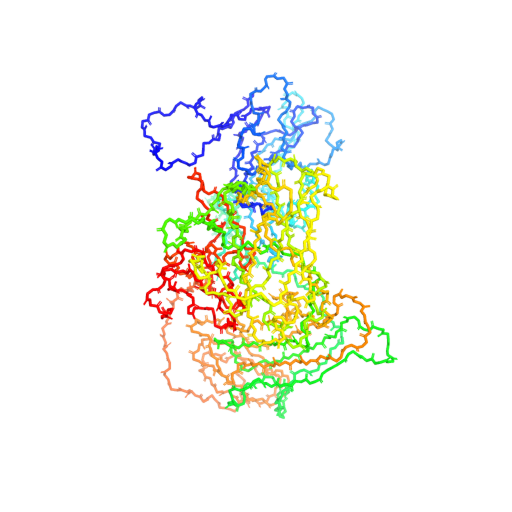.740 -14.550 1.00 98.25 127 LEU A CA 1
ATOM 927 C C . LEU A 1 127 ? 8.464 4.218 -15.480 1.00 98.25 127 LEU A C 1
ATOM 929 O O . LEU A 1 127 ? 9.616 4.642 -15.395 1.00 98.25 127 LEU A O 1
ATOM 933 N N . ALA A 1 128 ? 8.081 3.394 -16.452 1.00 98.38 128 ALA A N 1
ATOM 934 C CA . ALA A 1 128 ? 8.929 3.019 -17.574 1.00 98.38 128 ALA A CA 1
ATOM 935 C C . ALA A 1 128 ? 8.571 3.858 -18.809 1.00 98.38 128 ALA A C 1
ATOM 937 O O . ALA A 1 128 ? 7.425 3.866 -19.254 1.00 98.38 128 ALA A O 1
ATOM 938 N N . VAL A 1 129 ? 9.556 4.537 -19.399 1.00 98.38 129 VAL A N 1
ATOM 939 C CA . VAL A 1 129 ? 9.414 5.347 -20.615 1.00 98.38 129 VAL A CA 1
ATOM 940 C C . VAL A 1 129 ? 10.317 4.804 -21.711 1.00 98.38 129 VAL A C 1
ATOM 942 O O . VAL A 1 129 ? 11.540 4.762 -21.576 1.00 98.38 129 VAL A O 1
ATOM 945 N N . GLY A 1 130 ? 9.720 4.418 -22.828 1.00 97.50 130 GLY A N 1
ATOM 946 C CA . GLY A 1 130 ? 10.421 3.956 -24.012 1.00 97.50 130 GLY A CA 1
ATOM 947 C C . GLY A 1 130 ? 10.605 5.068 -25.041 1.00 97.50 130 GLY A C 1
ATOM 948 O O . GLY A 1 130 ? 9.680 5.818 -25.345 1.00 97.50 130 GLY A O 1
ATOM 949 N N . GLU A 1 131 ? 11.800 5.161 -25.621 1.00 96.75 131 GLU A N 1
ATOM 950 C CA . GLU A 1 131 ? 12.118 6.043 -26.747 1.00 96.75 131 GLU A CA 1
ATOM 951 C C . GLU A 1 131 ? 12.651 5.200 -27.920 1.00 96.75 131 GLU A C 1
ATOM 953 O O . GLU A 1 131 ? 13.866 5.104 -28.098 1.00 96.75 131 GLU A O 1
ATOM 958 N N . PRO A 1 132 ? 11.780 4.595 -28.753 1.00 95.44 132 PRO A N 1
ATOM 959 C CA . PRO A 1 132 ? 12.213 3.757 -29.878 1.00 95.44 132 PRO A CA 1
ATOM 960 C C . PRO A 1 132 ? 13.024 4.510 -30.940 1.00 95.44 132 PRO A C 1
ATOM 962 O O . PRO A 1 132 ? 13.824 3.920 -31.670 1.00 95.44 132 PRO A O 1
ATOM 965 N N . LEU A 1 133 ? 12.771 5.812 -31.088 1.00 93.75 133 LEU A N 1
ATOM 966 C CA . LEU A 1 133 ? 13.375 6.658 -32.110 1.00 93.75 133 LEU A CA 1
ATOM 967 C C . LEU A 1 133 ? 13.462 8.103 -31.623 1.00 93.75 133 LEU A C 1
ATOM 969 O O . LEU A 1 133 ? 12.459 8.689 -31.218 1.00 93.75 133 LEU A O 1
ATOM 973 N N . ARG A 1 134 ? 14.641 8.706 -31.788 1.00 94.12 134 ARG A N 1
ATOM 974 C CA . ARG A 1 134 ? 14.857 10.140 -31.583 1.00 94.12 134 ARG A CA 1
ATOM 975 C C . ARG A 1 134 ? 15.353 10.790 -32.861 1.00 94.12 134 ARG A C 1
ATOM 977 O O . ARG A 1 134 ? 16.390 10.411 -33.406 1.00 94.12 134 ARG A O 1
ATOM 984 N N . VAL A 1 135 ? 14.649 11.815 -33.315 1.00 96.00 135 VAL A N 1
ATOM 985 C CA . VAL A 1 135 ? 15.073 12.672 -34.424 1.00 96.00 135 VAL A CA 1
ATOM 986 C C . VAL A 1 135 ? 15.293 14.078 -33.887 1.00 96.00 135 VAL A C 1
ATOM 988 O O . VAL A 1 135 ? 14.462 14.593 -33.148 1.00 96.00 135 VAL A O 1
ATOM 991 N N . VAL A 1 136 ? 16.416 14.706 -34.231 1.00 95.75 136 VAL A N 1
ATOM 992 C CA . VAL A 1 136 ? 16.654 16.124 -33.936 1.00 95.75 136 VAL A CA 1
ATOM 993 C C . VAL A 1 136 ? 16.496 16.909 -35.223 1.00 95.75 136 VAL A C 1
ATOM 995 O O . VAL A 1 136 ? 17.199 16.642 -36.198 1.00 95.75 136 VAL A O 1
ATOM 998 N N . GLU A 1 137 ? 15.609 17.893 -35.206 1.00 95.88 137 GLU A N 1
ATOM 999 C CA . GLU A 1 137 ? 15.296 18.745 -36.350 1.00 95.88 137 GLU A CA 1
ATOM 1000 C C . GLU A 1 137 ? 15.570 20.215 -36.031 1.00 95.88 137 GLU A C 1
ATOM 1002 O O . GLU A 1 137 ? 15.559 20.633 -34.870 1.00 95.88 137 GLU A O 1
ATOM 1007 N N . ASN A 1 138 ? 15.821 21.014 -37.068 1.00 93.06 138 ASN A N 1
ATOM 1008 C CA . ASN A 1 138 ? 15.878 22.471 -36.947 1.00 93.06 138 ASN A CA 1
ATOM 1009 C C . ASN A 1 138 ? 14.481 23.114 -37.121 1.00 93.06 138 ASN A C 1
ATOM 1011 O O . ASN A 1 138 ? 13.476 22.448 -37.358 1.00 93.06 138 ASN A O 1
ATOM 1015 N N . ALA A 1 139 ? 14.412 24.446 -37.057 1.00 87.44 139 ALA A N 1
ATOM 1016 C CA . ALA A 1 139 ? 13.164 25.197 -37.223 1.00 87.44 139 ALA A CA 1
ATOM 1017 C C . ALA A 1 139 ? 12.545 25.105 -38.634 1.00 87.44 139 ALA A C 1
ATOM 1019 O O . ALA A 1 139 ? 11.397 25.504 -38.814 1.00 87.44 139 ALA A O 1
ATOM 1020 N N . LEU A 1 140 ? 13.303 24.620 -39.622 1.00 90.75 140 LEU A N 1
ATOM 1021 C CA . LEU A 1 140 ? 12.850 24.341 -40.987 1.00 90.75 140 LEU A CA 1
ATOM 1022 C C . LEU A 1 140 ? 12.457 22.864 -41.181 1.00 90.75 140 LEU A C 1
ATOM 1024 O O . LEU A 1 140 ? 12.145 22.486 -42.305 1.00 90.75 140 LEU A O 1
ATOM 1028 N N . GLU A 1 141 ? 12.461 22.063 -40.107 1.00 89.19 141 GLU A N 1
ATOM 1029 C CA . GLU A 1 141 ? 12.182 20.618 -40.113 1.00 89.19 141 GLU A CA 1
ATOM 1030 C C . GLU A 1 141 ? 13.224 19.798 -40.906 1.00 89.19 141 GLU A C 1
ATOM 1032 O O . GLU A 1 141 ? 12.965 18.675 -41.333 1.00 89.19 141 GLU A O 1
ATOM 1037 N N . ASP A 1 142 ? 14.444 20.329 -41.081 1.00 94.44 142 ASP A N 1
ATOM 1038 C CA . ASP A 1 142 ? 15.558 19.533 -41.600 1.00 94.44 142 ASP A CA 1
ATOM 1039 C C . ASP A 1 142 ? 16.076 18.594 -40.505 1.00 94.44 142 ASP A C 1
ATOM 1041 O O . ASP A 1 142 ? 16.442 19.038 -39.410 1.00 94.44 142 ASP A O 1
ATOM 1045 N N . VAL A 1 143 ? 16.191 17.306 -40.833 1.00 95.69 143 VAL A N 1
ATOM 1046 C CA . VAL A 1 143 ? 16.773 16.290 -39.950 1.00 95.69 143 VAL A CA 1
ATOM 1047 C C . VAL A 1 143 ? 18.274 16.525 -39.789 1.00 95.69 143 VAL A C 1
ATOM 1049 O O . VAL A 1 143 ? 19.045 16.440 -40.747 1.00 95.69 143 VAL A O 1
ATOM 1052 N N . LEU A 1 144 ? 18.698 16.787 -38.555 1.00 95.19 144 LEU A N 1
ATOM 1053 C CA . LEU A 1 144 ? 20.099 16.975 -38.175 1.00 95.19 144 LEU A CA 1
ATOM 1054 C C . LEU A 1 144 ? 20.717 15.700 -37.599 1.00 95.19 144 LEU A C 1
ATOM 1056 O O . LEU A 1 144 ? 21.908 15.450 -37.783 1.00 95.19 144 LEU A O 1
ATOM 1060 N N . LEU A 1 145 ? 19.916 14.912 -36.881 1.00 94.12 145 LEU A N 1
ATOM 1061 C CA . LEU A 1 145 ? 20.336 13.667 -36.249 1.00 94.12 145 LEU A CA 1
ATOM 1062 C C . LEU A 1 145 ? 19.170 12.681 -36.205 1.00 94.12 145 LEU A C 1
ATOM 1064 O O . LEU A 1 145 ? 18.032 13.070 -35.953 1.00 94.12 145 LEU A O 1
ATOM 1068 N N . THR A 1 146 ? 19.473 11.401 -36.391 1.00 94.38 146 THR A N 1
ATOM 1069 C CA . THR A 1 146 ? 18.543 10.296 -36.153 1.00 94.38 146 THR A CA 1
ATOM 1070 C C . THR A 1 146 ? 19.244 9.248 -35.304 1.00 94.38 146 THR A C 1
ATOM 1072 O O . THR A 1 146 ? 20.321 8.779 -35.668 1.00 94.38 146 THR A O 1
ATOM 1075 N N . ASP A 1 147 ? 18.626 8.888 -34.188 1.00 92.00 147 ASP A N 1
ATOM 1076 C CA . ASP A 1 147 ? 19.063 7.833 -33.285 1.00 92.00 147 ASP A CA 1
ATOM 1077 C C . ASP A 1 147 ? 17.949 6.787 -33.184 1.00 92.00 147 ASP A C 1
ATOM 1079 O O . ASP A 1 147 ? 16.895 7.034 -32.600 1.00 92.00 147 ASP A O 1
ATOM 1083 N N . ALA A 1 148 ? 18.173 5.643 -33.830 1.00 92.25 148 ALA A N 1
ATOM 1084 C CA . ALA A 1 148 ? 17.230 4.529 -33.909 1.00 92.25 148 ALA A CA 1
ATOM 1085 C C . ALA A 1 148 ? 17.705 3.303 -33.113 1.00 92.25 148 ALA A C 1
ATOM 1087 O O . ALA A 1 148 ? 17.171 2.211 -33.298 1.00 92.25 148 ALA A O 1
ATOM 1088 N N . ARG A 1 149 ? 18.718 3.457 -32.246 1.00 93.31 149 ARG A N 1
ATOM 1089 C CA . ARG A 1 149 ? 19.100 2.399 -31.297 1.00 93.31 149 ARG A CA 1
ATOM 1090 C C . ARG A 1 149 ? 17.939 2.095 -30.352 1.00 93.31 149 ARG A C 1
ATOM 1092 O O . ARG A 1 149 ? 17.636 0.935 -30.089 1.00 93.31 149 ARG A O 1
ATOM 1099 N N . GLY A 1 150 ? 17.275 3.161 -29.922 1.00 95.25 150 GLY A N 1
ATOM 1100 C CA . GLY A 1 150 ? 16.206 3.122 -28.948 1.00 95.25 150 GLY A CA 1
ATOM 1101 C C . GLY A 1 150 ? 16.716 2.926 -27.521 1.00 95.25 150 GLY A C 1
ATOM 1102 O O . GLY A 1 150 ? 17.775 2.322 -27.298 1.00 95.25 150 GLY A O 1
ATOM 1103 N N . SER A 1 151 ? 15.965 3.463 -26.569 1.00 97.00 151 SER A N 1
ATOM 1104 C CA . SER A 1 151 ? 16.278 3.426 -25.142 1.00 97.00 151 SER A CA 1
ATOM 1105 C C . SER A 1 151 ? 15.020 3.171 -24.316 1.00 97.00 151 SER A C 1
ATOM 1107 O O . SER A 1 151 ? 13.916 3.522 -24.728 1.00 97.00 151 SER A O 1
ATOM 1109 N N . LEU A 1 152 ? 15.209 2.606 -23.129 1.00 97.69 152 LEU A N 1
ATOM 1110 C CA . LEU A 1 152 ? 14.188 2.447 -22.101 1.00 97.69 152 LEU A CA 1
ATOM 1111 C C . LEU A 1 152 ? 14.702 3.066 -20.802 1.00 97.69 152 LEU A C 1
ATOM 1113 O O . LEU A 1 152 ? 15.846 2.829 -20.418 1.00 97.69 152 LEU A O 1
ATOM 1117 N N . TYR A 1 153 ? 13.862 3.863 -20.161 1.00 98.31 153 TYR A N 1
ATOM 1118 C CA . TYR A 1 153 ? 14.172 4.632 -18.963 1.00 98.31 153 TYR A CA 1
ATOM 1119 C C . TYR A 1 153 ? 13.188 4.236 -17.866 1.00 98.31 153 TYR A C 1
ATOM 1121 O O . TYR A 1 153 ? 11.993 4.225 -18.138 1.00 98.31 153 TYR A O 1
ATOM 1129 N N . VAL A 1 154 ? 13.658 3.922 -16.661 1.00 97.88 154 VAL A N 1
ATOM 1130 C CA . VAL A 1 154 ? 12.792 3.619 -15.509 1.00 97.88 154 VAL A CA 1
ATOM 1131 C C . VAL A 1 154 ? 13.057 4.634 -14.406 1.00 97.88 154 VAL A C 1
ATOM 1133 O O . VAL A 1 154 ? 14.212 4.841 -14.033 1.00 97.88 154 VAL A O 1
ATOM 1136 N N . PHE A 1 155 ? 11.992 5.268 -13.925 1.00 97.94 155 PHE A N 1
ATOM 1137 C CA . PHE A 1 155 ? 11.993 6.171 -12.778 1.00 97.94 155 PHE A CA 1
ATOM 1138 C C . PHE A 1 155 ? 11.275 5.491 -11.627 1.00 97.94 155 PHE A C 1
ATOM 1140 O O . PHE A 1 155 ? 10.092 5.176 -11.766 1.00 97.94 155 PHE A O 1
ATOM 1147 N N . PHE A 1 156 ? 11.971 5.298 -10.514 1.00 95.25 156 PHE A N 1
ATOM 1148 C CA . PHE A 1 156 ? 11.369 4.713 -9.330 1.00 95.25 156 PHE A CA 1
ATOM 1149 C C . PHE A 1 156 ? 10.533 5.732 -8.555 1.00 95.25 156 PHE A C 1
ATOM 1151 O O . PHE A 1 156 ? 10.873 6.924 -8.515 1.00 95.25 156 PHE A O 1
ATOM 1158 N N . SER A 1 157 ? 9.449 5.251 -7.939 1.00 94.62 157 SER A N 1
ATOM 1159 C CA . SER A 1 157 ? 8.536 6.035 -7.101 1.00 94.62 157 SER A CA 1
ATOM 1160 C C . SER A 1 157 ? 8.079 7.333 -7.786 1.00 94.62 157 SER A C 1
ATOM 1162 O O . SER A 1 157 ? 8.304 8.435 -7.280 1.00 94.62 157 SER A O 1
ATOM 1164 N N . VAL A 1 158 ? 7.485 7.232 -8.980 1.00 95.62 158 VAL A N 1
ATOM 1165 C CA . VAL A 1 158 ? 7.321 8.377 -9.894 1.00 95.62 158 VAL A CA 1
ATOM 1166 C C . VAL A 1 158 ? 6.550 9.545 -9.269 1.00 95.62 158 VAL A C 1
ATOM 1168 O O . VAL A 1 158 ? 6.938 10.697 -9.465 1.00 95.62 158 VAL A O 1
ATOM 1171 N N . ALA A 1 159 ? 5.526 9.276 -8.458 1.00 92.75 159 ALA A N 1
ATOM 1172 C CA . ALA A 1 159 ? 4.726 10.309 -7.799 1.00 92.75 159 ALA A CA 1
ATOM 1173 C C . ALA A 1 159 ? 5.500 11.111 -6.730 1.00 92.75 159 ALA A C 1
ATOM 1175 O O . ALA A 1 159 ? 5.176 12.274 -6.485 1.00 92.75 159 ALA A O 1
ATOM 1176 N N . ASP A 1 160 ? 6.555 10.535 -6.140 1.00 93.06 160 ASP A N 1
ATOM 1177 C CA . ASP A 1 160 ? 7.420 11.207 -5.156 1.00 93.06 160 ASP A CA 1
ATOM 1178 C C . ASP A 1 160 ? 8.462 12.128 -5.822 1.00 93.06 160 ASP A C 1
ATOM 1180 O O . ASP A 1 160 ? 9.130 12.933 -5.158 1.00 93.06 160 ASP A O 1
ATOM 1184 N N . GLN A 1 161 ? 8.624 12.019 -7.142 1.00 93.44 161 GLN A N 1
ATOM 1185 C CA . GLN A 1 161 ? 9.567 12.817 -7.915 1.00 93.44 161 GLN A CA 1
ATOM 1186 C C . GLN A 1 161 ? 9.032 14.233 -8.185 1.00 93.44 161 GLN A C 1
ATOM 1188 O O . GLN A 1 161 ? 7.862 14.570 -7.999 1.00 93.44 161 GLN A O 1
ATOM 1193 N N . GLY A 1 162 ? 9.911 15.112 -8.671 1.00 90.12 162 GLY A N 1
ATOM 1194 C CA . GLY A 1 162 ? 9.509 16.456 -9.085 1.00 90.12 162 GLY A CA 1
ATOM 1195 C C . GLY A 1 162 ? 8.521 16.447 -10.261 1.00 90.12 162 GLY A C 1
ATOM 1196 O O . GLY A 1 162 ? 8.461 15.506 -11.045 1.00 90.12 162 GLY A O 1
ATOM 1197 N N . SER A 1 163 ? 7.815 17.562 -10.475 1.00 91.06 163 SER A N 1
ATOM 1198 C CA . SER A 1 163 ? 6.865 17.725 -11.596 1.00 91.06 163 SER A CA 1
ATOM 1199 C C . SER A 1 163 ? 7.501 17.694 -12.995 1.00 91.06 163 SER A C 1
ATOM 1201 O O . SER A 1 163 ? 6.813 17.820 -14.010 1.00 91.06 163 SER A O 1
ATOM 1203 N N . GLN A 1 164 ? 8.827 17.574 -13.079 1.00 93.19 164 GLN A N 1
ATOM 1204 C CA . GLN A 1 164 ? 9.594 17.512 -14.317 1.00 93.19 164 GLN A CA 1
ATOM 1205 C C . GLN A 1 164 ? 10.614 16.379 -14.216 1.00 93.19 164 GLN A C 1
ATOM 1207 O O . GLN A 1 164 ? 11.552 16.461 -13.424 1.00 93.19 164 GLN A O 1
ATOM 1212 N N . LEU A 1 165 ? 10.456 15.373 -15.068 1.00 96.62 165 LEU A N 1
ATOM 1213 C CA . LEU A 1 165 ? 11.360 14.236 -15.195 1.00 96.62 165 LEU A CA 1
ATOM 1214 C C . LEU A 1 165 ? 12.231 14.428 -16.436 1.00 96.62 165 LEU A C 1
ATOM 1216 O O . LEU A 1 165 ? 11.748 14.850 -17.491 1.00 96.62 165 LEU A O 1
ATOM 1220 N N . VAL A 1 166 ? 13.520 14.121 -16.331 1.00 96.69 166 VAL A N 1
ATOM 1221 C CA . VAL A 1 166 ? 14.453 14.169 -17.463 1.00 96.69 166 VAL A CA 1
ATOM 1222 C C . VAL A 1 166 ? 14.958 12.759 -17.725 1.00 96.69 166 VAL A C 1
ATOM 1224 O O . VAL A 1 166 ? 15.488 12.132 -16.819 1.00 96.69 166 VAL A O 1
ATOM 1227 N N . LEU A 1 167 ? 14.834 12.261 -18.962 1.00 96.62 167 LEU A N 1
ATOM 1228 C CA . LEU A 1 167 ? 15.194 10.874 -19.311 1.00 96.62 167 LEU A CA 1
ATOM 1229 C C . LEU A 1 167 ? 16.628 10.492 -18.910 1.00 96.62 167 LEU A C 1
ATOM 1231 O O . LEU A 1 167 ? 16.889 9.352 -18.551 1.00 96.62 167 LEU A O 1
ATOM 1235 N N . THR A 1 168 ? 17.571 11.434 -18.946 1.00 93.75 168 THR A N 1
ATOM 1236 C CA . THR A 1 168 ? 18.965 11.174 -18.552 1.00 93.75 168 THR A CA 1
ATOM 1237 C C . THR A 1 168 ? 19.171 10.963 -17.055 1.00 93.75 168 THR A C 1
ATOM 1239 O O . THR A 1 168 ? 20.242 10.497 -16.678 1.00 93.75 168 THR A O 1
ATOM 1242 N N . ASP A 1 169 ? 18.178 11.312 -16.240 1.00 95.81 169 ASP A N 1
ATOM 1243 C CA . ASP A 1 169 ? 18.228 11.252 -14.779 1.00 95.81 169 ASP A CA 1
ATOM 1244 C C . ASP A 1 169 ? 17.458 10.032 -14.236 1.00 95.81 169 ASP A C 1
ATOM 1246 O O . ASP A 1 169 ? 17.280 9.916 -13.030 1.00 95.81 169 ASP A O 1
ATOM 1250 N N . ALA A 1 170 ? 16.996 9.136 -15.118 1.00 97.25 170 ALA A N 1
ATOM 1251 C CA . ALA A 1 170 ? 16.306 7.903 -14.749 1.00 97.25 170 ALA A CA 1
ATOM 1252 C C . ALA A 1 170 ? 17.202 6.955 -13.932 1.00 97.25 170 ALA A C 1
ATOM 1254 O O . ALA A 1 170 ? 18.404 6.845 -14.197 1.00 97.25 170 ALA A O 1
ATOM 1255 N N . ASP A 1 171 ? 16.598 6.228 -12.991 1.00 95.56 171 ASP A N 1
ATOM 1256 C CA . ASP A 1 171 ? 17.277 5.274 -12.107 1.00 95.56 171 ASP A CA 1
ATOM 1257 C C . ASP A 1 171 ? 17.856 4.085 -12.885 1.00 95.56 171 ASP A C 1
ATOM 1259 O O . ASP A 1 171 ? 18.962 3.614 -12.601 1.00 95.56 171 ASP A O 1
ATOM 1263 N N . VAL A 1 172 ? 17.140 3.636 -13.923 1.00 95.31 172 VAL A N 1
ATOM 1264 C CA . VAL A 1 172 ? 17.602 2.595 -14.850 1.00 95.31 172 VAL A CA 1
ATOM 1265 C C . VAL A 1 172 ? 17.525 3.097 -16.286 1.00 95.31 172 VAL A C 1
ATOM 1267 O O . VAL A 1 172 ? 16.502 3.613 -16.731 1.00 95.31 172 VAL A O 1
ATOM 1270 N N . ILE A 1 173 ? 18.608 2.903 -17.044 1.00 96.56 173 ILE A N 1
ATOM 1271 C CA . ILE A 1 173 ? 18.675 3.230 -18.473 1.00 96.56 173 ILE A CA 1
ATOM 1272 C C . ILE A 1 173 ? 19.163 2.007 -19.247 1.00 96.56 173 ILE A C 1
ATOM 1274 O O . ILE A 1 173 ? 20.316 1.591 -19.112 1.00 96.56 173 ILE A O 1
ATOM 1278 N N . LEU A 1 174 ? 18.303 1.467 -20.108 1.00 95.56 174 LEU A N 1
ATOM 1279 C CA . LEU A 1 174 ? 18.625 0.391 -21.042 1.00 95.56 174 LEU A CA 1
ATOM 1280 C C . LEU A 1 174 ? 18.695 0.940 -22.468 1.00 95.56 174 LEU A C 1
ATOM 1282 O O . LEU A 1 174 ? 17.971 1.862 -22.838 1.00 95.56 174 LEU A O 1
ATOM 1286 N N . GLN A 1 175 ? 19.567 0.364 -23.290 1.00 95.06 175 GLN A N 1
ATOM 1287 C CA . GLN A 1 175 ? 19.747 0.762 -24.686 1.00 95.06 175 GLN A CA 1
ATOM 1288 C C . GLN A 1 175 ? 19.703 -0.456 -25.597 1.00 95.06 175 GLN A C 1
ATOM 1290 O O . GLN A 1 175 ? 20.171 -1.530 -25.217 1.00 95.06 175 GLN A O 1
ATOM 1295 N N . GLY A 1 176 ? 19.196 -0.265 -26.818 1.00 91.50 176 GLY A N 1
ATOM 1296 C CA . GLY A 1 176 ? 19.285 -1.280 -27.866 1.00 91.50 176 GLY A CA 1
ATOM 1297 C C . GLY A 1 176 ? 20.733 -1.719 -28.114 1.00 91.50 176 GLY A C 1
ATOM 1298 O O . GLY A 1 176 ? 21.674 -0.927 -27.991 1.00 91.50 176 GLY A O 1
ATOM 1299 N N . GLU A 1 177 ? 20.918 -2.986 -28.475 1.00 88.38 177 GLU A N 1
ATOM 1300 C CA . GLU A 1 177 ? 22.235 -3.597 -28.676 1.00 88.38 177 GLU A CA 1
ATOM 1301 C C . GLU A 1 177 ? 22.933 -3.015 -29.920 1.00 88.38 177 GLU A C 1
ATOM 1303 O O . GLU A 1 177 ? 24.143 -2.766 -29.913 1.00 88.38 177 GLU A O 1
ATOM 1308 N N . ALA A 1 178 ? 22.168 -2.750 -30.985 1.00 87.62 178 ALA A N 1
ATOM 1309 C CA . ALA A 1 178 ? 22.631 -2.158 -32.233 1.00 87.62 178 ALA A CA 1
ATOM 1310 C C . ALA A 1 178 ? 21.882 -0.864 -32.601 1.00 87.62 178 ALA A C 1
ATOM 1312 O O . ALA A 1 178 ? 20.789 -0.559 -32.135 1.00 87.62 178 ALA A O 1
ATOM 1313 N N . GLY A 1 179 ? 22.489 -0.059 -33.483 1.00 85.94 179 GLY A N 1
ATOM 1314 C CA . GLY A 1 179 ? 22.029 1.298 -33.818 1.00 85.94 179 GLY A CA 1
ATOM 1315 C C . GLY A 1 179 ? 20.694 1.410 -34.570 1.00 85.94 179 GLY A C 1
ATOM 1316 O O . GLY A 1 179 ? 20.333 2.509 -34.982 1.00 85.94 179 GLY A O 1
ATOM 1317 N N . SER A 1 180 ? 19.990 0.306 -34.813 1.00 87.38 180 SER A N 1
ATOM 1318 C CA . SER A 1 180 ? 18.696 0.284 -35.512 1.00 87.38 180 SER A CA 1
ATOM 1319 C C . SER A 1 180 ? 17.652 -0.587 -34.813 1.00 87.38 180 SER A C 1
ATOM 1321 O O . SER A 1 180 ? 16.602 -0.840 -35.397 1.00 87.38 180 SER A O 1
ATOM 1323 N N . ASP A 1 181 ? 17.927 -1.013 -33.579 1.00 90.25 181 ASP A N 1
ATOM 1324 C CA . ASP A 1 181 ? 17.095 -1.962 -32.838 1.00 90.25 181 ASP A CA 1
ATOM 1325 C C . ASP A 1 181 ? 15.731 -1.396 -32.447 1.00 90.25 181 ASP A C 1
ATOM 1327 O O . ASP A 1 181 ? 14.765 -2.151 -32.331 1.00 90.25 181 ASP A O 1
ATOM 1331 N N . ARG A 1 182 ? 15.633 -0.071 -32.287 1.00 93.38 182 ARG A N 1
ATOM 1332 C CA . ARG A 1 182 ? 14.416 0.633 -31.866 1.00 93.38 182 ARG A CA 1
ATOM 1333 C C . ARG A 1 182 ? 13.837 0.062 -30.568 1.00 93.38 182 ARG A C 1
ATOM 1335 O O . ARG A 1 182 ? 12.635 -0.183 -30.488 1.00 93.38 182 ARG A O 1
ATOM 1342 N N . LEU A 1 183 ? 14.695 -0.195 -29.576 1.00 95.50 183 LEU A N 1
ATOM 1343 C CA . LEU A 1 183 ? 14.249 -0.579 -28.235 1.00 95.50 183 LEU A CA 1
ATOM 1344 C C . LEU A 1 183 ? 13.385 0.534 -27.629 1.00 95.50 183 LEU A C 1
ATOM 1346 O O . LEU A 1 183 ? 13.770 1.698 -27.679 1.00 95.50 183 LEU A O 1
ATOM 1350 N N . GLY A 1 184 ? 12.259 0.168 -27.023 1.00 94.50 184 GLY A N 1
ATOM 1351 C CA . GLY A 1 184 ? 11.413 1.112 -26.289 1.00 94.50 184 GLY A CA 1
ATOM 1352 C C . GLY A 1 184 ? 9.930 1.013 -26.620 1.00 94.50 184 GLY A C 1
ATOM 1353 O O . GLY A 1 184 ? 9.185 1.907 -26.246 1.00 94.50 184 GLY A O 1
ATOM 1354 N N . THR A 1 185 ? 9.491 -0.023 -27.338 1.00 94.44 185 THR A N 1
ATOM 1355 C CA . THR A 1 185 ? 8.057 -0.313 -27.437 1.00 94.44 185 THR A CA 1
ATOM 1356 C C . THR A 1 185 ? 7.610 -1.052 -26.181 1.00 94.44 185 THR A C 1
ATOM 1358 O O . THR A 1 185 ? 8.261 -2.025 -25.789 1.00 94.44 185 THR A O 1
ATOM 1361 N N . LEU A 1 186 ? 6.531 -0.591 -25.553 1.00 96.12 186 LEU A N 1
ATOM 1362 C CA . LEU A 1 186 ? 6.075 -1.021 -24.229 1.00 96.12 186 LEU A CA 1
ATOM 1363 C C . LEU A 1 186 ? 4.634 -1.559 -24.272 1.00 96.12 186 LEU A C 1
ATOM 1365 O O . LEU A 1 186 ? 3.877 -1.241 -25.193 1.00 96.12 186 LEU A O 1
ATOM 1369 N N . PRO A 1 187 ? 4.238 -2.420 -23.318 1.00 93.56 187 PRO A N 1
ATOM 1370 C CA . PRO A 1 187 ? 2.856 -2.861 -23.192 1.00 93.56 187 PRO A CA 1
ATOM 1371 C C . PRO A 1 187 ? 1.945 -1.687 -22.822 1.00 93.56 187 PRO A C 1
ATOM 1373 O O . PRO A 1 187 ? 2.353 -0.747 -22.152 1.00 93.56 187 PRO A O 1
ATOM 1376 N N . SER A 1 188 ? 0.679 -1.770 -23.228 1.00 89.56 188 SER A N 1
ATOM 1377 C CA . SER A 1 188 ? -0.351 -0.807 -22.821 1.00 89.56 188 SER A CA 1
ATOM 1378 C C . SER A 1 188 ? -0.983 -1.126 -21.463 1.00 89.56 188 SER A C 1
ATOM 1380 O O . SER A 1 188 ? -1.853 -0.384 -21.019 1.00 89.56 188 SER A O 1
ATOM 1382 N N . ALA A 1 189 ? -0.643 -2.277 -20.879 1.00 91.06 189 ALA A N 1
ATOM 1383 C CA . ALA A 1 189 ? -1.149 -2.732 -19.592 1.00 91.06 189 ALA A CA 1
ATOM 1384 C C . ALA A 1 189 ? -0.074 -2.473 -18.522 1.00 91.06 189 ALA A C 1
ATOM 1386 O O . ALA A 1 189 ? 1.017 -3.035 -18.663 1.00 91.06 189 ALA A O 1
ATOM 1387 N N . PRO A 1 190 ? -0.361 -1.641 -17.505 1.00 94.31 190 PRO A N 1
ATOM 1388 C CA . PRO A 1 190 ? 0.516 -1.461 -16.354 1.00 94.31 190 PRO A CA 1
ATOM 1389 C C . PRO A 1 190 ? 0.409 -2.650 -15.384 1.00 94.31 190 PRO A C 1
ATOM 1391 O O . PRO A 1 190 ? -0.497 -3.477 -15.518 1.00 94.31 190 PRO A O 1
ATOM 1394 N N . GLY A 1 191 ? 1.323 -2.723 -14.414 1.00 91.56 191 GLY A N 1
ATOM 1395 C CA . GLY A 1 191 ? 1.255 -3.664 -13.288 1.00 91.56 191 GLY A CA 1
ATOM 1396 C C . GLY A 1 191 ? 1.337 -5.141 -13.687 1.00 91.56 191 GLY A C 1
ATOM 1397 O O . GLY A 1 191 ? 0.496 -5.950 -13.292 1.00 91.56 191 GLY A O 1
ATOM 1398 N N . LEU A 1 192 ? 2.257 -5.484 -14.595 1.00 90.44 192 LEU A N 1
ATOM 1399 C CA . LEU A 1 192 ? 2.370 -6.843 -15.124 1.00 90.44 192 LEU A CA 1
ATOM 1400 C C . LEU A 1 192 ? 3.201 -7.731 -14.201 1.00 90.44 192 LEU A C 1
ATOM 1402 O O . LEU A 1 192 ? 4.401 -7.801 -14.377 1.00 90.44 192 LEU A O 1
ATOM 1406 N N . ASP A 1 193 ? 2.581 -8.513 -13.334 1.00 82.25 193 ASP A N 1
ATOM 1407 C CA . ASP A 1 193 ? 3.269 -9.601 -12.626 1.00 82.25 193 ASP A CA 1
ATOM 1408 C C . ASP A 1 193 ? 3.185 -10.909 -13.449 1.00 82.25 193 ASP A C 1
ATOM 1410 O O . ASP A 1 193 ? 2.131 -11.554 -13.521 1.00 82.25 193 ASP A O 1
ATOM 1414 N N . LEU A 1 194 ? 4.260 -11.286 -14.157 1.00 79.75 194 LEU A N 1
ATOM 1415 C CA . LEU A 1 194 ? 4.257 -12.452 -15.056 1.00 79.75 194 LEU A CA 1
ATOM 1416 C C . LEU A 1 194 ? 4.622 -13.755 -14.345 1.00 79.75 194 LEU A C 1
ATOM 1418 O O . LEU A 1 194 ? 4.329 -14.832 -14.882 1.00 79.75 194 LEU A O 1
ATOM 1422 N N . ASN A 1 195 ? 5.298 -13.681 -13.200 1.00 63.81 195 ASN A N 1
ATOM 1423 C CA . ASN A 1 195 ? 5.792 -14.843 -12.461 1.00 63.81 195 ASN A CA 1
ATOM 1424 C C . ASN A 1 195 ? 5.041 -15.083 -11.135 1.00 63.81 195 ASN A C 1
ATOM 1426 O O . ASN A 1 195 ? 5.188 -16.162 -10.560 1.00 63.81 195 ASN A O 1
ATOM 1430 N N . GLY A 1 196 ? 4.179 -14.155 -10.721 1.00 61.31 196 GLY A N 1
ATOM 1431 C CA . GLY A 1 196 ? 3.345 -14.214 -9.530 1.00 61.31 196 GLY A CA 1
ATOM 1432 C C . GLY A 1 196 ? 4.050 -13.780 -8.244 1.00 61.31 196 GLY A C 1
ATOM 1433 O O . GLY A 1 196 ? 3.524 -14.093 -7.176 1.00 61.31 196 GLY A O 1
ATOM 1434 N N . ASP A 1 197 ? 5.229 -13.153 -8.308 1.00 59.22 197 ASP A N 1
ATOM 1435 C CA . ASP A 1 197 ? 6.033 -12.791 -7.130 1.00 59.22 197 ASP A CA 1
ATOM 1436 C C . ASP A 1 197 ? 5.624 -11.457 -6.473 1.00 59.22 197 ASP A C 1
ATOM 1438 O O . ASP A 1 197 ? 6.156 -11.090 -5.417 1.00 59.22 197 ASP A O 1
ATOM 1442 N N . ARG A 1 198 ? 4.612 -10.787 -7.044 1.00 71.94 198 ARG A N 1
ATOM 1443 C CA . ARG A 1 198 ? 4.068 -9.481 -6.642 1.00 71.94 198 ARG A CA 1
ATOM 1444 C C . ARG A 1 198 ? 5.045 -8.327 -6.704 1.00 71.94 198 ARG A C 1
ATOM 1446 O O . ARG A 1 198 ? 4.887 -7.338 -5.984 1.00 71.94 198 ARG A O 1
ATOM 1453 N N . ILE A 1 199 ? 6.048 -8.464 -7.543 1.00 78.81 199 ILE A N 1
ATOM 1454 C CA . ILE A 1 199 ? 6.835 -7.358 -8.033 1.00 78.81 199 ILE A CA 1
ATOM 1455 C C . ILE A 1 199 ? 6.453 -7.230 -9.501 1.00 78.81 199 ILE A C 1
ATOM 1457 O O . ILE A 1 199 ? 6.396 -8.220 -10.227 1.00 78.81 199 ILE A O 1
ATOM 1461 N N . ASP A 1 200 ? 6.131 -6.021 -9.943 1.00 91.06 200 ASP A N 1
ATOM 1462 C CA . ASP A 1 200 ? 5.725 -5.859 -11.329 1.00 91.06 200 ASP A CA 1
ATOM 1463 C C . ASP A 1 200 ? 6.926 -6.122 -12.251 1.00 91.06 200 ASP A C 1
ATOM 1465 O O . ASP A 1 200 ? 8.048 -5.673 -12.021 1.00 91.06 200 ASP A O 1
ATOM 1469 N N . ASP A 1 201 ? 6.688 -6.852 -13.332 1.00 91.75 201 ASP A N 1
ATOM 1470 C CA . ASP A 1 201 ? 7.638 -7.132 -14.395 1.00 91.75 201 ASP A CA 1
ATOM 1471 C C . ASP A 1 201 ? 7.490 -6.126 -15.544 1.00 91.75 201 ASP A C 1
ATOM 1473 O O . ASP A 1 201 ? 6.429 -5.554 -15.819 1.00 91.75 201 ASP A O 1
ATOM 1477 N N . LEU A 1 202 ? 8.567 -5.962 -16.310 1.00 94.75 202 LEU A N 1
ATOM 1478 C CA . LEU A 1 202 ? 8.608 -5.091 -17.477 1.00 94.75 202 LEU A CA 1
ATOM 1479 C C . LEU A 1 202 ? 8.850 -5.893 -18.756 1.00 94.75 202 LEU A C 1
ATOM 1481 O O . LEU A 1 202 ? 9.827 -6.628 -18.900 1.00 94.75 202 LEU A O 1
ATOM 1485 N N . VAL A 1 203 ? 7.987 -5.690 -19.749 1.00 94.69 203 VAL A N 1
ATOM 1486 C CA . VAL A 1 203 ? 8.187 -6.207 -21.108 1.00 94.69 203 VAL A CA 1
ATOM 1487 C C . VAL A 1 203 ? 8.581 -5.058 -22.026 1.00 94.69 203 VAL A C 1
ATOM 1489 O O . VAL A 1 203 ? 7.920 -4.024 -22.052 1.00 94.69 203 VAL A O 1
ATOM 1492 N N . ALA A 1 204 ? 9.634 -5.238 -22.821 1.00 95.62 204 ALA A N 1
ATOM 1493 C CA . ALA A 1 204 ? 10.075 -4.237 -23.789 1.00 95.62 204 ALA A CA 1
ATOM 1494 C C . ALA A 1 204 ? 10.397 -4.873 -25.139 1.00 95.62 204 ALA A C 1
ATOM 1496 O O . ALA A 1 204 ? 11.062 -5.905 -25.220 1.00 95.62 204 ALA A O 1
ATOM 1497 N N . ALA A 1 205 ? 9.961 -4.243 -26.225 1.00 94.19 205 ALA A N 1
ATOM 1498 C CA . ALA A 1 205 ? 10.240 -4.699 -27.577 1.00 94.19 205 ALA A CA 1
ATOM 1499 C C . ALA A 1 205 ? 11.245 -3.787 -28.294 1.00 94.19 205 ALA A C 1
ATOM 1501 O O . ALA A 1 205 ? 11.220 -2.559 -28.180 1.00 94.19 205 ALA A O 1
ATOM 1502 N N . ALA A 1 206 ? 12.119 -4.426 -29.069 1.00 93.44 206 ALA A N 1
ATOM 1503 C CA . ALA A 1 206 ? 13.046 -3.812 -30.008 1.00 93.44 206 ALA A CA 1
ATOM 1504 C C . ALA A 1 206 ? 12.645 -4.241 -31.423 1.00 93.44 206 ALA A C 1
ATOM 1506 O O . ALA A 1 206 ? 13.058 -5.289 -31.932 1.00 93.44 206 ALA A O 1
ATOM 1507 N N . SER A 1 207 ? 11.762 -3.451 -32.035 1.00 89.06 207 SER A N 1
ATOM 1508 C CA . SER A 1 207 ? 11.090 -3.799 -33.296 1.00 89.06 207 SER A CA 1
ATOM 1509 C C . SER A 1 207 ? 12.027 -3.869 -34.506 1.00 89.06 207 SER A C 1
ATOM 1511 O O . SER A 1 207 ? 11.711 -4.544 -35.483 1.00 89.06 207 SER A O 1
ATOM 1513 N N . GLY A 1 208 ? 13.172 -3.186 -34.448 1.00 86.12 208 GLY A N 1
ATOM 1514 C CA . GLY A 1 208 ? 14.192 -3.179 -35.495 1.00 86.12 208 GLY A CA 1
ATOM 1515 C C . GLY A 1 208 ? 15.377 -4.110 -35.233 1.00 86.12 208 GLY A C 1
ATOM 1516 O O . GLY A 1 208 ? 16.299 -4.140 -36.047 1.00 86.12 208 GLY A O 1
ATOM 1517 N N . ALA A 1 209 ? 15.378 -4.849 -34.117 1.00 83.12 209 ALA A N 1
ATOM 1518 C CA . ALA A 1 209 ? 16.439 -5.805 -33.818 1.00 83.12 209 ALA A CA 1
ATOM 1519 C C . ALA A 1 209 ? 16.454 -6.952 -34.845 1.00 83.12 209 ALA A C 1
ATOM 1521 O O . ALA A 1 209 ? 15.451 -7.232 -35.497 1.00 83.12 209 ALA A O 1
ATOM 1522 N N . VAL A 1 210 ? 17.603 -7.617 -34.995 1.00 71.56 210 VAL A N 1
ATOM 1523 C CA . VAL A 1 210 ? 17.778 -8.775 -35.889 1.00 71.56 210 VAL A CA 1
ATOM 1524 C C . VAL A 1 210 ? 18.275 -9.966 -35.067 1.00 71.56 210 VAL A C 1
ATOM 1526 O O . VAL A 1 210 ? 19.080 -9.809 -34.146 1.00 71.56 210 VAL A O 1
ATOM 1529 N N . THR A 1 211 ? 17.782 -11.171 -35.361 1.00 59.84 211 THR A N 1
ATOM 1530 C CA . THR A 1 211 ? 18.232 -12.395 -34.680 1.00 59.84 211 THR A CA 1
ATOM 1531 C C . THR A 1 211 ? 19.564 -12.896 -35.244 1.00 59.84 211 THR A C 1
ATOM 1533 O O . THR A 1 211 ? 19.884 -12.699 -36.412 1.00 59.84 211 THR A O 1
ATOM 1536 N N . LEU A 1 212 ? 20.347 -13.591 -34.413 1.00 55.88 212 LEU A N 1
ATOM 1537 C CA . LEU A 1 212 ? 21.676 -14.124 -34.755 1.00 55.88 212 LEU A CA 1
ATOM 1538 C C . LEU A 1 212 ? 21.665 -15.276 -35.791 1.00 55.88 212 LEU A C 1
ATOM 1540 O O . LEU A 1 212 ? 22.729 -15.831 -36.064 1.00 55.88 212 LEU A O 1
ATOM 1544 N N . PHE A 1 213 ? 20.505 -15.683 -36.335 1.00 51.94 213 PHE A N 1
ATOM 1545 C CA . PHE A 1 213 ? 20.355 -16.990 -36.999 1.00 51.94 213 PHE A CA 1
ATOM 1546 C C . PHE A 1 213 ? 19.900 -17.010 -38.470 1.00 51.94 213 PHE A C 1
ATOM 1548 O O . PHE A 1 213 ? 19.928 -18.093 -39.052 1.00 51.94 213 PHE A O 1
ATOM 1555 N N . ASP A 1 214 ? 19.554 -15.893 -39.119 1.00 49.69 214 ASP A N 1
ATOM 1556 C CA . ASP A 1 214 ? 19.446 -15.872 -40.593 1.00 49.69 214 ASP A CA 1
ATOM 1557 C C . ASP A 1 214 ? 19.544 -14.442 -41.141 1.00 49.69 214 ASP A C 1
ATOM 1559 O O . ASP A 1 214 ? 18.632 -13.629 -41.007 1.00 49.69 214 ASP A O 1
ATOM 1563 N N . ASP A 1 215 ? 20.640 -14.150 -41.835 1.00 51.94 215 ASP A N 1
ATOM 1564 C CA . ASP A 1 215 ? 20.976 -12.863 -42.464 1.00 51.94 215 ASP A CA 1
ATOM 1565 C C . ASP A 1 215 ? 20.013 -12.467 -43.612 1.00 51.94 215 ASP A C 1
ATOM 1567 O O . ASP A 1 215 ? 20.281 -11.539 -44.382 1.00 51.94 215 ASP A O 1
ATOM 1571 N N . ARG A 1 216 ? 18.925 -13.223 -43.799 1.00 56.44 216 ARG A N 1
ATOM 1572 C CA . ARG A 1 216 ? 18.003 -13.138 -44.936 1.00 56.44 216 ARG A CA 1
ATOM 1573 C C . ARG A 1 216 ? 16.650 -12.517 -44.611 1.00 56.44 216 ARG A C 1
ATOM 1575 O O . ARG A 1 216 ? 15.903 -12.286 -45.561 1.00 56.44 216 ARG A O 1
ATOM 1582 N N . ASP A 1 217 ? 16.363 -12.190 -43.349 1.00 55.66 217 ASP A N 1
ATOM 1583 C CA . ASP A 1 217 ? 15.125 -11.494 -42.979 1.00 55.66 217 ASP A CA 1
ATOM 1584 C C . ASP A 1 217 ? 15.407 -10.247 -42.108 1.00 55.66 217 ASP A C 1
ATOM 1586 O O . ASP A 1 217 ? 15.620 -10.355 -40.901 1.00 55.66 217 ASP A O 1
ATOM 1590 N N . PRO A 1 218 ? 15.469 -9.036 -42.698 1.00 54.25 218 PRO A N 1
ATOM 1591 C CA . PRO A 1 218 ? 15.922 -7.817 -42.018 1.00 54.25 218 PRO A CA 1
ATOM 1592 C C . PRO A 1 218 ? 14.909 -7.211 -41.019 1.00 54.25 218 PRO A C 1
ATOM 1594 O O . PRO A 1 218 ? 15.043 -6.040 -40.673 1.00 54.25 218 PRO A O 1
ATOM 1597 N N . LEU A 1 219 ? 13.884 -7.957 -40.580 1.00 55.47 219 LEU A N 1
ATOM 1598 C CA . LEU A 1 219 ? 12.769 -7.458 -39.752 1.00 55.47 219 LEU A CA 1
ATOM 1599 C C . LEU A 1 219 ? 12.343 -8.431 -38.624 1.00 55.47 219 LEU A C 1
ATOM 1601 O O . LEU A 1 219 ? 11.159 -8.536 -38.308 1.00 55.47 219 LEU A O 1
ATOM 1605 N N . THR A 1 220 ? 13.273 -9.167 -38.007 1.00 68.00 220 THR A N 1
ATOM 1606 C CA . THR A 1 220 ? 12.958 -10.066 -36.876 1.00 68.00 220 THR A CA 1
ATOM 1607 C C . THR A 1 220 ? 13.147 -9.363 -35.524 1.00 68.00 220 THR A C 1
ATOM 1609 O O . THR A 1 220 ? 14.193 -9.528 -34.900 1.00 68.00 220 THR A O 1
ATOM 1612 N N . GLY A 1 221 ? 12.158 -8.593 -35.062 1.00 81.25 221 GLY A N 1
ATOM 1613 C CA . GLY A 1 221 ? 12.237 -7.886 -33.773 1.00 81.25 221 GLY A CA 1
ATOM 1614 C C . GLY A 1 221 ? 12.485 -8.803 -32.560 1.00 81.25 221 GLY A C 1
ATOM 1615 O O . GLY A 1 221 ? 12.231 -10.009 -32.609 1.00 81.25 221 GLY A O 1
ATOM 1616 N N . LYS A 1 222 ? 12.970 -8.224 -31.455 1.00 87.69 222 LYS A N 1
ATOM 1617 C CA . LYS A 1 222 ? 13.176 -8.908 -30.162 1.00 87.69 222 LYS A CA 1
ATOM 1618 C C . LYS A 1 222 ? 12.167 -8.422 -29.121 1.00 87.69 222 LYS A C 1
ATOM 1620 O O . LYS A 1 222 ? 11.796 -7.250 -29.129 1.00 87.69 222 LYS A O 1
ATOM 1625 N N . VAL A 1 223 ? 11.777 -9.309 -28.208 1.00 91.44 223 VAL A N 1
ATOM 1626 C CA . VAL A 1 223 ? 11.017 -8.983 -26.992 1.00 91.44 223 VAL A CA 1
ATOM 1627 C C . VAL A 1 223 ? 11.862 -9.396 -25.793 1.00 91.44 223 VAL A C 1
ATOM 1629 O O . VAL A 1 223 ? 12.372 -10.515 -25.754 1.00 91.44 223 VAL A O 1
ATOM 1632 N N . TYR A 1 224 ? 12.017 -8.482 -24.847 1.00 90.94 224 TYR A N 1
ATOM 1633 C CA . TYR A 1 224 ? 12.716 -8.666 -23.587 1.00 90.94 224 TYR A CA 1
ATOM 1634 C C . TYR A 1 224 ? 11.675 -8.751 -22.474 1.00 90.94 224 TYR A C 1
ATOM 1636 O O . TYR A 1 224 ? 10.784 -7.907 -22.406 1.00 90.94 224 TYR A O 1
ATOM 1644 N N . VAL A 1 225 ? 11.795 -9.772 -21.629 1.00 92.06 225 VAL A N 1
ATOM 1645 C CA . VAL A 1 225 ? 11.068 -9.886 -20.362 1.00 92.06 225 VAL A CA 1
ATOM 1646 C C . VAL A 1 225 ? 12.080 -9.589 -19.267 1.00 92.06 225 VAL A C 1
ATOM 1648 O O . VAL A 1 225 ? 13.130 -10.233 -19.210 1.00 92.06 225 VAL A O 1
ATOM 1651 N N . ILE A 1 226 ? 11.803 -8.565 -18.475 1.00 91.56 226 ILE A N 1
ATOM 1652 C CA . ILE A 1 226 ? 12.658 -8.063 -17.408 1.00 91.56 226 ILE A CA 1
ATOM 1653 C C . ILE A 1 226 ? 11.868 -8.276 -16.129 1.00 91.56 226 ILE A C 1
ATOM 1655 O O . ILE A 1 226 ? 10.858 -7.606 -15.931 1.00 91.56 226 ILE A O 1
ATOM 1659 N N . HIS A 1 227 ? 12.307 -9.225 -15.308 1.00 86.38 227 HIS A N 1
ATOM 1660 C CA . HIS A 1 227 ? 11.625 -9.465 -14.049 1.00 86.38 227 HIS A CA 1
ATOM 1661 C C . HIS A 1 227 ? 11.867 -8.320 -13.077 1.00 86.38 227 HIS A C 1
ATOM 1663 O O . HIS A 1 227 ? 13.006 -7.843 -12.965 1.00 86.38 227 HIS A O 1
ATOM 1669 N N . GLY A 1 228 ? 10.797 -7.897 -12.413 1.00 86.31 228 GLY A N 1
ATOM 1670 C CA . GLY A 1 228 ? 10.869 -6.990 -11.287 1.00 86.31 228 GLY A CA 1
ATOM 1671 C C . GLY A 1 228 ? 11.752 -7.582 -10.198 1.00 86.31 228 GLY A C 1
ATOM 1672 O O . GLY A 1 228 ? 11.886 -8.799 -10.055 1.00 86.31 228 GLY A O 1
ATOM 1673 N N . ALA A 1 229 ? 12.435 -6.725 -9.454 1.00 83.12 229 ALA A N 1
ATOM 1674 C CA . ALA A 1 229 ? 13.242 -7.191 -8.341 1.00 83.12 229 ALA A CA 1
ATOM 1675 C C . ALA A 1 229 ? 13.357 -6.109 -7.289 1.00 83.12 229 ALA A C 1
ATOM 1677 O O . ALA A 1 229 ? 13.748 -4.975 -7.574 1.00 83.12 229 ALA A O 1
ATOM 1678 N N . ARG A 1 230 ? 13.117 -6.498 -6.038 1.00 79.62 230 ARG A N 1
ATOM 1679 C CA . ARG A 1 230 ? 13.383 -5.608 -4.923 1.00 79.62 230 ARG A CA 1
ATOM 1680 C C . ARG A 1 230 ? 14.851 -5.253 -4.864 1.00 79.62 230 ARG A C 1
ATOM 1682 O O . ARG A 1 230 ? 15.716 -6.125 -4.939 1.00 79.62 230 ARG A O 1
ATOM 1689 N N . THR A 1 231 ? 15.132 -3.962 -4.715 1.00 70.44 231 THR A N 1
ATOM 1690 C CA . THR A 1 231 ? 16.512 -3.491 -4.587 1.00 70.44 231 THR A CA 1
ATOM 1691 C C . THR A 1 231 ? 17.106 -4.093 -3.309 1.00 70.44 231 THR A C 1
ATOM 1693 O O . THR A 1 231 ? 16.606 -3.793 -2.219 1.00 70.44 231 THR A O 1
ATOM 1696 N N . PRO A 1 232 ? 18.155 -4.937 -3.391 1.00 69.00 232 PRO A N 1
ATOM 1697 C CA . PRO A 1 232 ? 18.733 -5.537 -2.199 1.00 69.00 232 PRO A CA 1
ATOM 1698 C C . PRO A 1 232 ? 19.317 -4.442 -1.307 1.00 69.00 232 PRO A C 1
ATOM 1700 O O . PRO A 1 232 ? 20.170 -3.660 -1.735 1.00 69.00 232 PRO A O 1
ATOM 1703 N N . GLY A 1 233 ? 18.847 -4.365 -0.063 1.00 69.00 233 GLY A N 1
ATOM 1704 C CA . GLY A 1 233 ? 19.430 -3.481 0.937 1.00 69.00 233 GLY A CA 1
ATOM 1705 C C . GLY A 1 233 ? 20.808 -3.976 1.375 1.00 69.00 233 GLY A C 1
ATOM 1706 O O . GLY A 1 233 ? 21.120 -5.164 1.299 1.00 69.00 233 GLY A O 1
ATOM 1707 N N . GLU A 1 234 ? 21.653 -3.082 1.891 1.00 78.06 234 GLU A N 1
ATOM 1708 C CA . GLU A 1 234 ? 22.890 -3.524 2.536 1.00 78.06 234 GLU A CA 1
ATOM 1709 C C . GLU A 1 234 ? 22.569 -4.259 3.845 1.00 78.06 234 GLU A C 1
ATOM 1711 O O . GLU A 1 234 ? 22.117 -3.661 4.825 1.00 78.06 234 GLU A O 1
ATOM 1716 N N . LEU A 1 235 ? 22.846 -5.565 3.878 1.00 85.19 235 LEU A N 1
ATOM 1717 C CA . LEU A 1 235 ? 22.774 -6.346 5.109 1.00 85.19 235 LEU A CA 1
ATOM 1718 C C . LEU A 1 235 ? 23.836 -5.895 6.124 1.00 85.19 235 LEU A C 1
ATOM 1720 O O . LEU A 1 235 ? 24.960 -5.523 5.763 1.00 85.19 235 LEU A O 1
ATOM 1724 N N . PRO A 1 236 ? 23.535 -5.983 7.429 1.00 84.75 236 PRO A N 1
ATOM 1725 C CA . PRO A 1 236 ? 24.471 -5.599 8.471 1.00 84.75 236 PRO A CA 1
ATOM 1726 C C . PRO A 1 236 ? 25.695 -6.523 8.481 1.00 84.75 236 PRO A C 1
ATOM 1728 O O . PRO A 1 236 ? 25.599 -7.749 8.461 1.00 84.75 236 PRO A O 1
ATOM 1731 N N . LYS A 1 237 ? 26.880 -5.938 8.670 1.00 85.31 237 LYS A N 1
ATOM 1732 C CA . LYS A 1 237 ? 28.108 -6.718 8.900 1.00 85.31 237 LYS A CA 1
ATOM 1733 C C . LYS A 1 237 ? 28.082 -7.512 10.217 1.00 85.31 237 LYS A C 1
ATOM 1735 O O . LYS A 1 237 ? 28.816 -8.487 10.365 1.00 85.31 237 LYS A O 1
ATOM 1740 N N . TYR A 1 238 ? 27.286 -7.064 11.188 1.00 84.88 238 TYR A N 1
ATOM 1741 C CA . TYR A 1 238 ? 27.188 -7.661 12.518 1.00 84.88 238 TYR A CA 1
ATOM 1742 C C . TYR A 1 238 ? 25.731 -7.975 12.850 1.00 84.88 238 TYR A C 1
ATOM 1744 O O . TYR A 1 238 ? 24.888 -7.083 12.857 1.00 84.88 238 TYR A O 1
ATOM 1752 N N . PHE A 1 239 ? 25.462 -9.231 13.185 1.00 89.12 239 PHE A N 1
ATOM 1753 C CA . PHE A 1 239 ? 24.141 -9.730 13.554 1.00 89.12 239 PHE A CA 1
ATOM 1754 C C . PHE A 1 239 ? 24.260 -10.781 14.665 1.00 89.12 239 PHE A C 1
ATOM 1756 O O . PHE A 1 239 ? 25.339 -11.305 14.946 1.00 89.12 239 PHE A O 1
ATOM 1763 N N . ASN A 1 240 ? 23.137 -11.075 15.313 1.00 90.38 240 ASN A N 1
ATOM 1764 C CA . ASN A 1 240 ? 23.011 -12.123 16.319 1.00 90.38 240 ASN A CA 1
ATOM 1765 C C . ASN A 1 240 ? 22.367 -13.372 15.705 1.00 90.38 240 ASN A C 1
ATOM 1767 O O . ASN A 1 240 ? 21.495 -13.255 14.856 1.00 90.38 240 ASN A O 1
ATOM 1771 N N . GLU A 1 241 ? 22.703 -14.566 16.181 1.00 90.12 241 GLU A N 1
ATOM 1772 C CA . GLU A 1 241 ? 21.967 -15.772 15.778 1.00 90.12 241 GLU A CA 1
ATOM 1773 C C . GLU A 1 241 ? 20.625 -15.871 16.515 1.00 90.12 241 GLU A C 1
ATOM 1775 O O . GLU A 1 241 ? 20.562 -15.765 17.748 1.00 90.12 241 GLU A O 1
ATOM 1780 N N . LEU A 1 242 ? 19.557 -16.126 15.764 1.00 92.75 242 LEU A N 1
ATOM 1781 C CA . LEU A 1 242 ? 18.243 -16.499 16.275 1.00 92.75 242 LEU A CA 1
ATOM 1782 C C . LEU A 1 242 ? 17.964 -17.948 15.867 1.00 92.75 242 LEU A C 1
ATOM 1784 O O . LEU A 1 242 ? 17.459 -18.232 14.791 1.00 92.75 242 LEU A O 1
ATOM 1788 N N . SER A 1 243 ? 18.322 -18.886 16.739 1.00 91.62 243 SER A N 1
ATOM 1789 C CA . SER A 1 243 ? 18.156 -20.318 16.492 1.00 91.62 243 SER A CA 1
ATOM 1790 C C . SER A 1 243 ? 17.665 -21.029 17.741 1.00 91.62 243 SER A C 1
ATOM 1792 O O . SER A 1 243 ? 17.946 -20.619 18.871 1.00 91.62 243 SER A O 1
ATOM 1794 N N . ASN A 1 244 ? 16.923 -22.114 17.541 1.00 89.81 244 ASN A N 1
ATOM 1795 C CA . ASN A 1 244 ? 16.538 -23.009 18.622 1.00 89.81 244 ASN A CA 1
ATOM 1796 C C . ASN A 1 244 ? 17.115 -24.411 18.448 1.00 89.81 244 ASN A C 1
ATOM 1798 O O . ASN A 1 244 ? 17.049 -25.168 19.404 1.00 89.81 244 ASN A O 1
ATOM 1802 N N . ARG A 1 245 ? 17.693 -24.790 17.303 1.00 84.25 245 ARG A N 1
ATOM 1803 C CA . ARG A 1 245 ? 18.269 -26.118 17.043 1.00 84.25 245 ARG A CA 1
ATOM 1804 C C . ARG A 1 245 ? 19.664 -25.979 16.441 1.00 84.25 245 ARG A C 1
ATOM 1806 O O . ARG A 1 245 ? 19.846 -25.227 15.499 1.00 84.25 245 ARG A O 1
ATOM 1813 N N . SER A 1 246 ? 20.618 -26.756 16.942 1.00 83.50 246 SER A N 1
ATOM 1814 C CA . SER A 1 246 ? 21.960 -26.863 16.360 1.00 83.50 246 SER A CA 1
ATOM 1815 C C . SER A 1 246 ? 22.172 -28.280 15.845 1.00 83.50 246 SER A C 1
ATOM 1817 O O . SER A 1 246 ? 21.871 -29.243 16.557 1.00 83.50 246 SER A O 1
ATOM 1819 N N . ILE A 1 247 ? 22.689 -28.406 14.628 1.00 74.44 247 ILE A N 1
ATOM 1820 C CA . ILE A 1 247 ? 23.097 -29.669 14.013 1.00 74.44 247 ILE A CA 1
ATOM 1821 C C . ILE A 1 247 ? 24.617 -29.610 13.862 1.00 74.44 247 ILE A C 1
ATOM 1823 O O . ILE A 1 247 ? 25.176 -28.629 13.382 1.00 74.44 247 ILE A O 1
ATOM 1827 N N . THR A 1 248 ? 25.313 -30.629 14.367 1.00 67.62 248 THR A N 1
ATOM 1828 C CA . THR A 1 248 ? 26.779 -30.680 14.262 1.00 67.62 248 THR A CA 1
ATOM 1829 C C . THR A 1 248 ? 27.161 -30.908 12.802 1.00 67.62 248 THR A C 1
ATOM 1831 O O . THR A 1 248 ? 26.649 -31.850 12.214 1.00 67.62 248 THR A O 1
ATOM 1834 N N . GLY A 1 249 ? 28.044 -30.073 12.251 1.00 64.69 249 GLY A N 1
ATOM 1835 C CA . GLY A 1 249 ? 28.334 -30.038 10.810 1.00 64.69 249 GLY A CA 1
ATOM 1836 C C . GLY A 1 249 ? 27.546 -28.920 10.134 1.00 64.69 249 GLY A C 1
ATOM 1837 O O . GLY A 1 249 ? 28.139 -27.921 9.764 1.00 64.69 249 GLY A O 1
ATOM 1838 N N . SER A 1 250 ? 26.216 -29.007 10.169 1.00 62.97 250 SER A N 1
ATOM 1839 C CA . SER A 1 250 ? 25.323 -28.183 9.334 1.00 62.97 250 SER A CA 1
ATOM 1840 C C . SER A 1 250 ? 24.881 -26.833 9.922 1.00 62.97 250 SER A C 1
ATOM 1842 O O . SER A 1 250 ? 24.150 -26.081 9.289 1.00 62.97 250 SER A O 1
ATOM 1844 N N . GLY A 1 251 ? 25.266 -26.497 11.157 1.00 76.88 251 GLY A N 1
ATOM 1845 C CA . GLY A 1 251 ? 25.020 -25.168 11.735 1.00 76.88 251 GLY A CA 1
ATOM 1846 C C . GLY A 1 251 ? 23.770 -25.046 12.619 1.00 76.88 251 GLY A C 1
ATOM 1847 O O . GLY A 1 251 ? 23.425 -25.956 13.379 1.00 76.88 251 GLY A O 1
ATOM 1848 N N . ASN A 1 252 ? 23.149 -23.861 12.620 1.00 82.31 252 ASN A N 1
ATOM 1849 C CA . ASN A 1 252 ? 22.092 -23.469 13.559 1.00 82.31 252 ASN A CA 1
ATOM 1850 C C . ASN A 1 252 ? 20.811 -23.061 12.825 1.00 82.31 252 ASN A C 1
ATOM 1852 O O . ASN A 1 252 ? 20.859 -22.269 11.893 1.00 82.31 252 ASN A O 1
ATOM 1856 N N . PHE A 1 253 ? 19.668 -23.531 13.318 1.00 84.62 253 PHE A N 1
ATOM 1857 C CA . PHE A 1 253 ? 18.371 -23.403 12.663 1.00 84.62 253 PHE A CA 1
ATOM 1858 C C . PHE A 1 253 ? 17.277 -22.958 13.634 1.00 84.62 253 PHE A C 1
ATOM 1860 O O . PHE A 1 253 ? 17.326 -23.227 14.845 1.00 84.62 253 PHE A O 1
ATOM 1867 N N . LEU A 1 254 ? 16.260 -22.301 13.088 1.00 90.12 254 LEU A N 1
ATOM 1868 C CA . LEU A 1 254 ? 15.025 -21.939 13.765 1.00 90.12 254 LEU A CA 1
ATOM 1869 C C . LEU A 1 254 ? 13.893 -22.798 13.198 1.00 90.12 254 LEU A C 1
ATOM 1871 O O . LEU A 1 254 ? 13.469 -22.598 12.067 1.00 90.12 254 LEU A O 1
ATOM 1875 N N . VAL A 1 255 ? 13.431 -23.781 13.975 1.00 87.50 255 VAL A N 1
ATOM 1876 C CA . VAL A 1 255 ? 12.477 -24.796 13.494 1.00 87.50 255 VAL A CA 1
ATOM 1877 C C . VAL A 1 255 ? 11.371 -25.080 14.495 1.00 87.50 255 VAL A C 1
ATOM 1879 O O . VAL A 1 255 ? 11.582 -24.975 15.711 1.00 87.50 255 VAL A O 1
ATOM 1882 N N . ASP A 1 256 ? 10.204 -25.492 13.999 1.00 86.19 256 ASP A N 1
ATOM 1883 C CA . ASP A 1 256 ? 9.161 -26.043 14.856 1.00 86.19 256 ASP A CA 1
ATOM 1884 C C . ASP A 1 256 ? 9.635 -27.399 15.378 1.00 86.19 256 ASP A C 1
ATOM 1886 O O . ASP A 1 256 ? 10.079 -28.275 14.634 1.00 86.19 256 ASP A O 1
ATOM 1890 N N . ARG A 1 257 ? 9.558 -27.575 16.693 1.00 79.00 257 ARG A N 1
ATOM 1891 C CA . ARG A 1 257 ? 9.911 -28.831 17.365 1.00 79.00 257 ARG A CA 1
ATOM 1892 C C . ARG A 1 257 ? 8.681 -29.706 17.627 1.00 79.00 257 ARG A C 1
ATOM 1894 O O . ARG A 1 257 ? 8.777 -30.656 18.402 1.00 79.00 257 ARG A O 1
ATOM 1901 N N . GLY A 1 258 ? 7.539 -29.373 17.024 1.00 73.19 258 GLY A N 1
ATOM 1902 C CA . GLY A 1 258 ? 6.264 -30.070 17.174 1.00 73.19 258 GLY A CA 1
ATOM 1903 C C . GLY A 1 258 ? 5.533 -29.733 18.475 1.00 73.19 258 GLY A C 1
ATOM 1904 O O . GLY A 1 258 ? 4.742 -30.536 18.963 1.00 73.19 258 GLY A O 1
ATOM 1905 N N . SER A 1 259 ? 5.825 -28.581 19.090 1.00 69.81 259 SER A N 1
ATOM 1906 C CA . SER A 1 259 ? 5.205 -28.174 20.362 1.00 69.81 259 SER A CA 1
ATOM 1907 C C . SER A 1 259 ? 3.853 -27.479 20.176 1.00 69.81 259 SER A C 1
ATOM 1909 O O . SER A 1 259 ? 3.104 -27.356 21.150 1.00 69.81 259 SER A O 1
ATOM 1911 N N . GLY A 1 260 ? 3.566 -26.981 18.965 1.00 70.31 260 GLY A N 1
ATOM 1912 C CA . GLY A 1 260 ? 2.403 -26.140 18.669 1.00 70.31 260 GLY A CA 1
ATOM 1913 C C . GLY A 1 260 ? 2.399 -24.805 19.424 1.00 70.31 260 GLY A C 1
ATOM 1914 O O . GLY A 1 260 ? 1.355 -24.167 19.539 1.00 70.31 260 GLY A O 1
ATOM 1915 N N . LYS A 1 261 ? 3.537 -24.397 20.003 1.00 78.25 261 LYS A N 1
ATOM 1916 C CA . LYS A 1 261 ? 3.688 -23.153 20.768 1.00 78.25 261 LYS A CA 1
ATOM 1917 C C . LYS A 1 261 ? 4.872 -22.349 20.235 1.00 78.25 261 LYS A C 1
ATOM 1919 O O . LYS A 1 261 ? 5.919 -22.957 20.000 1.00 78.25 261 LYS A O 1
ATOM 1924 N N . PRO A 1 262 ? 4.763 -21.009 20.154 1.00 85.12 262 PRO A N 1
ATOM 1925 C CA . PRO A 1 262 ? 5.889 -20.177 19.758 1.00 85.12 262 PRO A CA 1
ATOM 1926 C C . PRO A 1 262 ? 7.092 -20.369 20.686 1.00 85.12 262 PRO A C 1
ATOM 1928 O O . PRO A 1 262 ? 6.958 -20.453 21.910 1.00 85.12 262 PRO A O 1
ATOM 1931 N N . GLN A 1 263 ? 8.281 -20.406 20.098 1.00 90.69 263 GLN A N 1
ATOM 1932 C CA . GLN A 1 263 ? 9.553 -20.339 20.798 1.00 90.69 263 GLN A CA 1
ATOM 1933 C C . GLN A 1 263 ? 9.822 -18.884 21.201 1.00 90.69 263 GLN A C 1
ATOM 1935 O O . GLN A 1 263 ? 10.003 -18.024 20.342 1.00 90.69 263 GLN A O 1
ATOM 1940 N N . THR A 1 264 ? 9.890 -18.609 22.502 1.00 92.19 264 THR A N 1
ATOM 1941 C CA . THR A 1 264 ? 10.181 -17.265 23.024 1.00 92.19 264 THR A CA 1
ATOM 1942 C C . THR A 1 264 ? 11.682 -17.044 23.209 1.00 92.19 264 THR A C 1
ATOM 1944 O O . THR A 1 264 ? 12.379 -17.872 23.802 1.00 92.19 264 THR A O 1
ATOM 1947 N N . PHE A 1 265 ? 12.166 -15.892 22.755 1.00 92.31 265 PHE A N 1
ATOM 1948 C CA . PHE A 1 265 ? 13.518 -15.396 22.963 1.00 92.31 265 PHE A CA 1
ATOM 1949 C C . PHE A 1 265 ? 13.465 -14.027 23.639 1.00 92.31 265 PHE A C 1
ATOM 1951 O O . PHE A 1 265 ? 13.113 -13.034 23.007 1.00 92.31 265 PHE A O 1
ATOM 1958 N N . GLU A 1 266 ? 13.864 -13.963 24.906 1.00 90.94 266 GLU A N 1
ATOM 1959 C CA . GLU A 1 266 ? 13.984 -12.695 25.630 1.00 90.94 266 GLU A CA 1
ATOM 1960 C C . GLU A 1 266 ? 15.232 -11.933 25.175 1.00 90.94 266 GLU A C 1
ATOM 1962 O O . GLU A 1 266 ? 16.344 -12.477 25.181 1.00 90.94 266 GLU A O 1
ATOM 1967 N N . LYS A 1 267 ? 15.049 -10.678 24.764 1.00 87.69 267 LYS A N 1
ATOM 1968 C CA . LYS A 1 267 ? 16.080 -9.800 24.205 1.00 87.69 267 LYS A CA 1
ATOM 1969 C C . LYS A 1 267 ? 16.005 -8.404 24.832 1.00 87.69 267 LYS A C 1
ATOM 1971 O O . LYS A 1 267 ? 15.128 -8.064 25.622 1.00 87.69 267 LYS A O 1
ATOM 1976 N N . GLY A 1 268 ? 16.990 -7.580 24.502 1.00 77.31 268 GLY A N 1
ATOM 1977 C CA . GLY A 1 268 ? 17.032 -6.189 24.922 1.00 77.31 268 GLY A CA 1
ATOM 1978 C C . GLY A 1 268 ? 18.201 -5.461 24.282 1.00 77.31 268 GLY A C 1
ATOM 1979 O O . GLY A 1 268 ? 19.243 -6.054 23.993 1.00 77.31 268 GLY A O 1
ATOM 1980 N N . PHE A 1 269 ? 18.032 -4.160 24.074 1.00 75.31 269 PHE A N 1
ATOM 1981 C CA . PHE A 1 269 ? 19.114 -3.281 23.637 1.00 75.31 269 PHE A CA 1
ATOM 1982 C C . PHE A 1 269 ? 20.151 -3.174 24.760 1.00 75.31 269 PHE A C 1
ATOM 1984 O O . PHE A 1 269 ? 19.772 -3.055 25.921 1.00 75.31 269 PHE A O 1
ATOM 1991 N N . ALA A 1 270 ? 21.451 -3.257 24.461 1.00 64.44 270 ALA A N 1
ATOM 1992 C CA . ALA A 1 270 ? 22.499 -3.243 25.489 1.00 64.44 270 ALA A CA 1
ATOM 1993 C C . ALA A 1 270 ? 22.496 -1.938 26.314 1.00 64.44 270 ALA A C 1
ATOM 1995 O O . ALA A 1 270 ? 22.299 -0.855 25.770 1.00 64.44 270 ALA A O 1
ATOM 1996 N N . SER A 1 271 ? 22.768 -2.033 27.621 1.00 54.75 271 SER A N 1
ATOM 1997 C CA . SER A 1 271 ? 22.703 -0.894 28.560 1.00 54.75 271 SER A CA 1
ATOM 1998 C C . SER A 1 271 ? 23.878 0.071 28.469 1.00 54.75 271 SER A C 1
ATOM 2000 O O . SER A 1 271 ? 23.741 1.227 28.850 1.00 54.75 271 SER A O 1
ATOM 2002 N N . ASN A 1 272 ? 25.029 -0.396 27.975 1.00 51.06 272 ASN A N 1
ATOM 2003 C CA . ASN A 1 272 ? 26.310 0.312 28.080 1.00 51.06 272 ASN A CA 1
ATOM 2004 C C . ASN A 1 272 ? 27.097 0.377 26.751 1.00 51.06 272 ASN A C 1
ATOM 2006 O O . ASN A 1 272 ? 28.302 0.625 26.764 1.00 51.06 272 ASN A O 1
ATOM 2010 N N . GLY A 1 273 ? 26.444 0.123 25.613 1.00 51.00 273 GLY A N 1
ATOM 2011 C CA . GLY A 1 273 ? 26.995 0.361 24.270 1.00 51.00 273 GLY A CA 1
ATOM 2012 C C . GLY A 1 273 ? 26.467 1.673 23.674 1.00 51.00 273 GLY A C 1
ATOM 2013 O O . GLY A 1 273 ? 25.622 2.305 24.312 1.00 51.00 273 GLY A O 1
ATOM 2014 N N . PRO A 1 274 ? 26.913 2.102 22.470 1.00 50.34 274 PRO A N 1
ATOM 2015 C CA . PRO A 1 274 ? 26.192 3.149 21.740 1.00 50.34 274 PRO A CA 1
ATOM 2016 C C . PRO A 1 274 ? 24.709 2.774 21.740 1.00 50.34 274 PRO A C 1
ATOM 2018 O O . PRO A 1 274 ? 24.409 1.589 21.604 1.00 50.34 274 PRO A O 1
ATOM 2021 N N . MET A 1 275 ? 23.821 3.742 21.994 1.00 58.25 275 MET A N 1
ATOM 2022 C CA . MET A 1 275 ? 22.373 3.540 22.109 1.00 58.25 275 MET A CA 1
ATOM 2023 C C . MET A 1 275 ? 21.833 2.902 20.829 1.00 58.25 275 MET A C 1
ATOM 2025 O O . MET A 1 275 ? 21.369 3.603 19.937 1.00 58.25 275 MET A O 1
ATOM 2029 N N . ALA A 1 276 ? 21.952 1.580 20.719 1.00 67.31 276 ALA A N 1
ATOM 2030 C CA . ALA A 1 276 ? 21.581 0.845 19.533 1.00 67.31 276 ALA A CA 1
ATOM 2031 C C . ALA A 1 276 ? 20.077 1.039 19.366 1.00 67.31 276 ALA A C 1
ATOM 2033 O O . ALA A 1 276 ? 19.284 0.653 20.230 1.00 67.31 276 ALA A O 1
ATOM 2034 N N . THR A 1 277 ? 19.705 1.748 18.308 1.00 77.62 277 THR A N 1
ATOM 2035 C CA . THR A 1 277 ? 18.315 1.980 17.914 1.00 77.62 277 THR A CA 1
ATOM 2036 C C . THR A 1 277 ? 17.727 0.744 17.248 1.00 77.62 277 THR A C 1
ATOM 2038 O O . THR A 1 277 ? 16.510 0.631 17.158 1.00 77.62 277 THR A O 1
ATOM 2041 N N . GLU A 1 278 ? 18.586 -0.194 16.848 1.00 88.00 278 GLU A N 1
ATOM 2042 C CA . GLU A 1 278 ? 18.250 -1.438 16.174 1.00 88.00 278 GLU A CA 1
ATOM 2043 C C . GLU A 1 278 ? 19.174 -2.589 16.596 1.00 88.00 278 GLU A C 1
ATOM 2045 O O . GLU A 1 278 ? 20.310 -2.385 17.034 1.00 88.00 278 GLU A O 1
ATOM 2050 N N . LEU A 1 279 ? 18.671 -3.809 16.456 1.00 90.25 279 LEU A N 1
ATOM 2051 C CA . LEU A 1 279 ? 19.405 -5.057 16.579 1.00 90.25 279 LEU A CA 1
ATOM 2052 C C . LEU A 1 279 ? 19.066 -5.939 15.389 1.00 90.25 279 LEU A C 1
ATOM 2054 O O . LEU A 1 279 ? 17.901 -6.101 15.040 1.00 90.25 279 LEU A O 1
ATOM 2058 N N . TRP A 1 280 ? 20.091 -6.559 14.824 1.00 93.12 280 TRP A N 1
ATOM 2059 C CA . TRP A 1 280 ? 19.936 -7.486 13.718 1.00 93.12 280 TRP A CA 1
ATOM 2060 C C . TRP A 1 280 ? 20.107 -8.924 14.184 1.00 93.12 280 TRP A C 1
ATOM 2062 O O . TRP A 1 280 ? 20.992 -9.232 14.997 1.00 93.12 280 TRP A O 1
ATOM 2072 N N . TYR A 1 281 ? 19.269 -9.799 13.643 1.00 94.19 281 TYR A N 1
ATOM 2073 C CA . TYR A 1 281 ? 19.310 -11.235 13.845 1.00 94.19 281 TYR A CA 1
ATOM 2074 C C . TYR A 1 281 ? 19.364 -11.945 12.500 1.00 94.19 281 TYR A C 1
ATOM 2076 O O . TYR A 1 281 ? 18.677 -11.538 11.575 1.00 94.19 281 TYR A O 1
ATOM 2084 N N . ARG A 1 282 ? 20.135 -13.024 12.413 1.00 94.38 282 ARG A N 1
ATOM 2085 C CA . ARG A 1 282 ? 20.078 -13.989 11.317 1.00 94.38 282 ARG A CA 1
ATOM 2086 C C . ARG A 1 282 ? 19.409 -15.260 11.819 1.00 94.38 282 ARG A C 1
ATOM 2088 O O . ARG A 1 282 ? 19.693 -15.697 12.938 1.00 94.38 282 ARG A O 1
ATOM 2095 N N . PHE A 1 283 ? 18.552 -15.853 11.003 1.00 92.62 283 PHE A N 1
ATOM 2096 C CA . PHE A 1 283 ? 18.009 -17.184 11.244 1.00 92.62 283 PHE A CA 1
ATOM 2097 C C . PHE A 1 283 ? 17.881 -17.959 9.937 1.00 92.62 283 PHE A C 1
ATOM 2099 O O . PHE A 1 283 ? 17.779 -17.366 8.868 1.00 92.62 283 PHE A O 1
ATOM 2106 N N . THR A 1 284 ? 17.871 -19.283 10.049 1.00 87.56 284 THR A N 1
ATOM 2107 C CA . THR A 1 284 ? 17.703 -20.193 8.915 1.00 87.56 284 THR A CA 1
ATOM 2108 C C . THR A 1 284 ? 16.593 -21.187 9.241 1.00 87.56 284 THR A C 1
ATOM 2110 O O . THR A 1 284 ? 16.628 -21.815 10.307 1.00 87.56 284 THR A O 1
ATOM 2113 N N . THR A 1 285 ? 15.593 -21.298 8.370 1.00 87.38 285 THR A N 1
ATOM 2114 C CA . THR A 1 285 ? 14.520 -22.303 8.452 1.00 87.38 285 THR A CA 1
ATOM 2115 C C . THR A 1 285 ? 14.930 -23.584 7.719 1.00 87.38 285 THR A C 1
ATOM 2117 O O . THR A 1 285 ? 15.878 -23.584 6.941 1.00 87.38 285 THR A O 1
ATOM 2120 N N . LEU A 1 286 ? 14.266 -24.705 8.023 1.00 78.50 286 LEU A N 1
ATOM 2121 C CA . LEU A 1 286 ? 14.506 -26.014 7.380 1.00 78.50 286 LEU A CA 1
ATOM 2122 C C . LEU A 1 286 ? 13.273 -26.535 6.625 1.00 78.50 286 LEU A C 1
ATOM 2124 O O . LEU A 1 286 ? 13.160 -27.732 6.382 1.00 78.50 286 LEU A O 1
ATOM 2128 N N . GLY A 1 287 ? 12.316 -25.662 6.363 1.00 75.38 287 GLY A N 1
ATOM 2129 C CA . GLY A 1 287 ? 11.078 -25.966 5.668 1.00 75.38 287 GLY A CA 1
ATOM 2130 C C . GLY A 1 287 ? 10.368 -24.667 5.339 1.00 75.38 287 GLY A C 1
ATOM 2131 O O . GLY A 1 287 ? 10.712 -23.617 5.903 1.00 75.38 287 GLY A O 1
ATOM 2132 N N . ASP A 1 288 ? 9.399 -24.775 4.453 1.00 74.38 288 ASP A N 1
ATOM 2133 C CA . ASP A 1 288 ? 8.660 -23.651 3.915 1.00 74.38 288 ASP A CA 1
ATOM 2134 C C . ASP A 1 288 ? 7.605 -23.155 4.882 1.00 74.38 288 ASP A C 1
ATOM 2136 O O . ASP A 1 288 ? 7.059 -23.876 5.726 1.00 74.38 288 ASP A O 1
ATOM 2140 N N . GLY A 1 289 ? 7.298 -21.881 4.708 1.00 75.25 289 GLY A N 1
ATOM 2141 C CA . GLY A 1 289 ? 6.121 -21.237 5.225 1.00 75.25 289 GLY A CA 1
ATOM 2142 C C . GLY A 1 289 ? 4.859 -22.071 5.076 1.00 75.25 289 GLY A C 1
ATOM 2143 O O . GLY A 1 289 ? 4.607 -22.752 4.089 1.00 75.25 289 GLY A O 1
ATOM 2144 N N . SER A 1 290 ? 4.016 -21.999 6.096 1.00 73.50 290 SER A N 1
ATOM 2145 C CA . SER A 1 290 ? 2.662 -22.534 6.032 1.00 73.50 290 SER A CA 1
ATOM 2146 C C . SER A 1 290 ? 1.736 -21.690 6.900 1.00 73.50 290 SER A C 1
ATOM 2148 O O . SER A 1 290 ? 2.171 -20.769 7.600 1.00 73.50 290 SER A O 1
ATOM 2150 N N . LEU A 1 291 ? 0.435 -21.971 6.836 1.00 70.12 291 LEU A N 1
ATOM 2151 C CA . LEU A 1 291 ? -0.582 -21.220 7.573 1.00 70.12 291 LEU A CA 1
ATOM 2152 C C . LEU A 1 291 ? -0.218 -21.104 9.065 1.00 70.12 291 LEU A C 1
ATOM 2154 O O . LEU A 1 291 ? 0.054 -22.097 9.746 1.00 70.12 291 LEU A O 1
ATOM 2158 N N . GLY A 1 292 ? -0.224 -19.870 9.573 1.00 70.19 292 GLY A N 1
ATOM 2159 C CA . GLY A 1 292 ? 0.047 -19.557 10.977 1.00 70.19 292 GLY A CA 1
ATOM 2160 C C . GLY A 1 292 ? 1.527 -19.558 11.378 1.00 70.19 292 GLY A C 1
ATOM 2161 O O . GLY A 1 292 ? 1.822 -19.377 12.566 1.00 70.19 292 GLY A O 1
ATOM 2162 N N . LYS A 1 293 ? 2.470 -19.737 10.442 1.00 82.81 293 LYS A N 1
ATOM 2163 C CA . LYS A 1 293 ? 3.904 -19.554 10.708 1.00 82.81 293 LYS A CA 1
ATOM 2164 C C . LYS A 1 293 ? 4.243 -18.065 10.730 1.00 82.81 293 LYS A C 1
ATOM 2166 O O . LYS A 1 293 ? 3.887 -17.334 9.817 1.00 82.81 293 LYS A O 1
ATOM 2171 N N . HIS A 1 294 ? 4.891 -17.601 11.795 1.00 85.94 294 HIS A N 1
ATOM 2172 C CA . HIS A 1 294 ? 5.134 -16.172 12.009 1.00 85.94 294 HIS A CA 1
ATOM 2173 C C . HIS A 1 294 ? 6.281 -15.901 12.985 1.00 85.94 294 HIS A C 1
ATOM 2175 O O . HIS A 1 294 ? 6.636 -16.740 13.818 1.00 85.94 294 HIS A O 1
ATOM 2181 N N . ILE A 1 295 ? 6.794 -14.673 12.958 1.00 91.62 295 ILE A N 1
ATOM 2182 C CA . ILE A 1 295 ? 7.625 -14.085 14.013 1.00 91.62 295 ILE A CA 1
ATOM 2183 C C . ILE A 1 295 ? 6.857 -12.918 14.631 1.00 91.62 295 ILE A C 1
ATOM 2185 O O . ILE A 1 295 ? 6.378 -12.047 13.923 1.00 91.62 295 ILE A O 1
ATOM 2189 N N . LEU A 1 296 ? 6.744 -12.873 15.955 1.00 87.69 296 LEU A N 1
ATOM 2190 C CA . LEU A 1 296 ? 6.137 -11.770 16.699 1.00 87.69 296 LEU A CA 1
ATOM 2191 C C . LEU A 1 296 ? 7.194 -11.100 17.583 1.00 87.69 296 LEU A C 1
ATOM 2193 O O . LEU A 1 296 ? 7.826 -11.767 18.397 1.00 87.69 296 LEU A O 1
ATOM 2197 N N . VAL A 1 297 ? 7.352 -9.786 17.475 1.00 89.38 297 VAL A N 1
ATOM 2198 C CA . VAL A 1 297 ? 8.124 -8.959 18.405 1.00 89.38 297 VAL A CA 1
ATOM 2199 C C . VAL A 1 297 ? 7.178 -8.218 19.348 1.00 89.38 297 VAL A C 1
ATOM 2201 O O . VAL A 1 297 ? 6.176 -7.649 18.926 1.00 89.38 297 VAL A O 1
ATOM 2204 N N . THR A 1 298 ? 7.460 -8.272 20.647 1.00 85.94 298 THR A N 1
ATOM 2205 C CA . THR A 1 298 ? 6.584 -7.721 21.693 1.00 85.94 298 THR A CA 1
ATOM 2206 C C . THR A 1 298 ? 7.406 -7.066 22.811 1.00 85.94 298 THR A C 1
ATOM 2208 O O . THR A 1 298 ? 8.475 -7.587 23.136 1.00 85.94 298 THR A O 1
ATOM 2211 N N . PRO A 1 299 ? 6.959 -5.953 23.423 1.00 85.19 299 PRO A N 1
ATOM 2212 C CA . PRO A 1 299 ? 5.741 -5.205 23.102 1.00 85.19 299 PRO A CA 1
ATOM 2213 C C . PRO A 1 299 ? 5.860 -4.444 21.775 1.00 85.19 299 PRO A C 1
ATOM 2215 O O . PRO A 1 299 ? 6.934 -3.960 21.419 1.00 85.19 299 PRO A O 1
ATOM 2218 N N . GLU A 1 300 ? 4.749 -4.350 21.045 1.00 84.06 300 GLU A N 1
ATOM 2219 C CA . GLU A 1 300 ? 4.647 -3.550 19.821 1.00 84.06 300 GLU A CA 1
ATOM 2220 C C . GLU A 1 300 ? 4.762 -2.060 20.152 1.00 84.06 300 GLU A C 1
ATOM 2222 O O . GLU A 1 300 ? 4.145 -1.585 21.108 1.00 84.06 300 GLU A O 1
ATOM 2227 N N . ALA A 1 301 ? 5.540 -1.323 19.362 1.00 85.19 301 ALA A N 1
ATOM 2228 C CA . ALA A 1 301 ? 5.514 0.133 19.396 1.00 85.19 301 ALA A CA 1
ATOM 2229 C C . ALA A 1 301 ? 4.315 0.662 18.594 1.00 85.19 301 ALA A C 1
ATOM 2231 O O . ALA A 1 301 ? 4.138 0.284 17.439 1.00 85.19 301 ALA A O 1
ATOM 2232 N N . ARG A 1 302 ? 3.524 1.562 19.189 1.00 82.19 302 ARG A N 1
ATOM 2233 C CA . ARG A 1 302 ? 2.406 2.253 18.523 1.00 82.19 302 ARG A CA 1
ATOM 2234 C C . ARG A 1 302 ? 2.503 3.754 18.756 1.00 82.19 302 ARG A C 1
ATOM 2236 O O . ARG A 1 302 ? 2.808 4.180 19.870 1.00 82.19 302 ARG A O 1
ATOM 2243 N N . GLU A 1 303 ? 2.264 4.550 17.719 1.00 83.75 303 GLU A N 1
ATOM 2244 C CA . GLU A 1 303 ? 2.153 6.002 17.882 1.00 83.75 303 GLU A CA 1
ATOM 2245 C C . GLU A 1 303 ? 0.881 6.377 18.648 1.00 83.75 303 GLU A C 1
ATOM 2247 O O . GLU A 1 303 ? -0.027 5.561 18.812 1.00 83.75 303 GLU A O 1
ATOM 2252 N N . ALA A 1 304 ? 0.838 7.616 19.137 1.00 86.00 304 ALA A N 1
ATOM 2253 C CA . ALA A 1 304 ? -0.397 8.171 19.673 1.00 86.00 304 ALA A CA 1
ATOM 2254 C C . ALA A 1 304 ? -1.440 8.278 18.551 1.00 86.00 304 ALA A C 1
ATOM 2256 O O . ALA A 1 304 ? -1.149 8.794 17.471 1.00 86.00 304 ALA A O 1
ATOM 2257 N N . GLU A 1 305 ? -2.654 7.817 18.823 1.00 85.88 305 GLU A N 1
ATOM 2258 C CA . GLU A 1 305 ? -3.750 7.804 17.856 1.00 85.88 305 GLU A CA 1
ATOM 2259 C C . GLU A 1 305 ? -4.929 8.603 18.403 1.00 85.88 305 GLU A C 1
ATOM 2261 O O . GLU A 1 305 ? -5.211 8.549 19.601 1.00 85.88 305 GLU A O 1
ATOM 2266 N N . THR A 1 306 ? -5.614 9.354 17.539 1.00 88.94 306 THR A N 1
ATOM 2267 C CA . THR A 1 306 ? -6.883 10.009 17.869 1.00 88.94 306 THR A CA 1
ATOM 2268 C C . THR A 1 306 ? -7.961 9.521 16.919 1.00 88.94 306 THR A C 1
ATOM 2270 O O . THR A 1 306 ? -7.884 9.773 15.719 1.00 88.94 306 THR A O 1
ATOM 2273 N N . THR A 1 307 ? -8.976 8.869 17.472 1.00 85.88 307 THR A N 1
ATOM 2274 C CA . THR A 1 307 ? -10.040 8.211 16.711 1.00 85.88 307 THR A CA 1
ATOM 2275 C C . THR A 1 307 ? -11.392 8.788 17.120 1.00 85.88 307 THR A C 1
ATOM 2277 O O . THR A 1 307 ? -11.634 9.049 18.301 1.00 85.88 307 THR A O 1
ATOM 2280 N N . LEU A 1 308 ? -12.292 8.990 16.154 1.00 87.50 308 LEU A N 1
ATOM 2281 C CA . LEU A 1 308 ? -13.687 9.339 16.419 1.00 87.50 308 LEU A CA 1
ATOM 2282 C C . LEU A 1 308 ? -14.535 8.066 16.429 1.00 87.50 308 LEU A C 1
ATOM 2284 O O . LEU A 1 308 ? -14.763 7.458 15.389 1.00 87.50 308 LEU A O 1
ATOM 2288 N N . ILE A 1 309 ? -15.065 7.707 17.592 1.00 87.25 309 ILE A N 1
ATOM 2289 C CA . ILE A 1 309 ? -16.044 6.634 17.739 1.00 87.25 309 ILE A CA 1
ATOM 2290 C C . ILE A 1 309 ? -17.435 7.230 17.560 1.00 87.25 309 ILE A C 1
ATOM 2292 O O . ILE A 1 309 ? -17.927 7.999 18.396 1.00 87.25 309 ILE A O 1
ATOM 2296 N N . LYS A 1 310 ? -18.092 6.850 16.468 1.00 85.75 310 LYS A N 1
ATOM 2297 C CA . LYS A 1 310 ? -19.504 7.150 16.246 1.00 85.75 310 LYS A CA 1
ATOM 2298 C C . LYS A 1 310 ? -20.359 6.243 17.126 1.00 85.75 310 LYS A C 1
ATOM 2300 O O . LYS A 1 310 ? -20.213 5.026 17.107 1.00 85.75 310 LYS A O 1
ATOM 2305 N N . GLY A 1 311 ? -21.247 6.846 17.909 1.00 81.56 311 GLY A N 1
ATOM 2306 C CA . GLY A 1 311 ? -22.228 6.107 18.697 1.00 81.56 311 GLY A CA 1
ATOM 2307 C C . GLY A 1 311 ? -23.539 5.965 17.936 1.00 81.56 311 GLY A C 1
ATOM 2308 O O . GLY A 1 311 ? -23.931 6.884 17.211 1.00 81.56 311 GLY A O 1
ATOM 2309 N N . ARG A 1 312 ? -24.259 4.855 18.130 1.00 83.25 312 ARG A N 1
ATOM 2310 C CA . ARG A 1 312 ? -25.636 4.755 17.633 1.00 83.25 312 ARG A CA 1
ATOM 2311 C C . ARG A 1 312 ? -26.484 5.753 18.401 1.00 83.25 312 ARG A C 1
ATOM 2313 O O . ARG A 1 312 ? -26.575 5.668 19.624 1.00 83.25 312 ARG A O 1
ATOM 2320 N N . PHE A 1 313 ? -27.105 6.677 17.681 1.00 87.06 313 PHE A N 1
ATOM 2321 C CA . PHE A 1 313 ? -27.849 7.764 18.288 1.00 87.06 313 PHE A CA 1
ATOM 2322 C C . PHE A 1 313 ? -29.357 7.549 18.161 1.00 87.06 313 PHE A C 1
ATOM 2324 O O . PHE A 1 313 ? -29.875 7.154 17.115 1.00 87.06 313 PHE A O 1
ATOM 2331 N N . GLY A 1 314 ? -30.074 7.814 19.246 1.00 88.25 314 GLY A N 1
ATOM 2332 C CA . GLY A 1 314 ? -31.523 7.751 19.287 1.00 88.25 314 GLY A CA 1
ATOM 2333 C C . GLY A 1 314 ? -32.106 8.826 20.189 1.00 88.25 314 GLY A C 1
ATOM 2334 O O . GLY A 1 314 ? -31.475 9.319 21.125 1.00 88.25 314 GLY A O 1
ATOM 2335 N N . LEU A 1 315 ? -33.346 9.187 19.887 1.00 89.25 315 LEU A N 1
ATOM 2336 C CA . LEU A 1 315 ? -34.122 10.164 20.624 1.00 89.25 315 LEU A CA 1
ATOM 2337 C C . LEU A 1 315 ? -35.256 9.461 21.362 1.00 89.25 315 LEU A C 1
ATOM 2339 O O . LEU A 1 315 ? -36.101 8.798 20.756 1.00 89.25 315 LEU A O 1
ATOM 2343 N N . ILE A 1 316 ? -35.300 9.645 22.676 1.00 89.62 316 ILE A N 1
ATOM 2344 C CA . ILE A 1 316 ? -36.359 9.130 23.530 1.00 89.62 316 ILE A CA 1
ATOM 2345 C C . ILE A 1 316 ? -37.262 10.280 23.960 1.00 89.62 316 ILE A C 1
ATOM 2347 O O . ILE A 1 316 ? -36.818 11.248 24.581 1.00 89.62 316 ILE A O 1
ATOM 2351 N N . MET A 1 317 ? -38.554 10.153 23.663 1.00 88.31 317 MET A N 1
ATOM 2352 C CA . MET A 1 317 ? -39.578 11.124 24.043 1.00 88.31 317 MET A CA 1
ATOM 2353 C C . MET A 1 317 ? -40.585 10.515 25.028 1.00 88.31 317 MET A C 1
ATOM 2355 O O . MET A 1 317 ? -40.980 9.357 24.862 1.00 88.31 317 MET A O 1
ATOM 2359 N N . PRO A 1 318 ? -41.051 11.269 26.038 1.00 86.19 318 PRO A N 1
ATOM 2360 C CA . PRO A 1 318 ? -42.169 10.844 26.873 1.00 86.19 318 PRO A CA 1
ATOM 2361 C C . PRO A 1 318 ? -43.459 10.701 26.055 1.00 86.19 318 PRO A C 1
ATOM 2363 O O . PRO A 1 318 ? -43.805 11.572 25.259 1.00 86.19 318 PRO A O 1
ATOM 2366 N N . ALA A 1 319 ? -44.220 9.638 26.306 1.00 85.81 319 ALA A N 1
ATOM 2367 C CA . ALA A 1 319 ? -45.525 9.396 25.696 1.00 85.81 319 ALA A CA 1
ATOM 2368 C C . ALA A 1 319 ? -46.560 8.976 26.753 1.00 85.81 319 ALA A C 1
ATOM 2370 O O . ALA A 1 319 ? -46.226 8.650 27.895 1.00 85.81 319 ALA A O 1
ATOM 2371 N N . SER A 1 320 ? -47.849 8.976 26.394 1.00 82.12 320 SER A N 1
ATOM 2372 C CA . SER A 1 320 ? -48.911 8.558 27.315 1.00 82.12 320 SER A CA 1
ATOM 2373 C C . SER A 1 320 ? -48.741 7.084 27.709 1.00 82.12 320 SER A C 1
ATOM 2375 O O . SER A 1 320 ? -49.113 6.192 26.949 1.00 82.12 320 SER A O 1
ATOM 2377 N N . GLY A 1 321 ? -48.194 6.838 28.903 1.00 78.81 321 GLY A N 1
ATOM 2378 C CA . GLY A 1 321 ? -47.964 5.496 29.442 1.00 78.81 321 GLY A CA 1
ATOM 2379 C C . GLY A 1 321 ? -46.550 4.932 29.255 1.00 78.81 321 GLY A C 1
ATOM 2380 O O . GLY A 1 321 ? -46.374 3.742 29.497 1.00 78.81 321 GLY A O 1
ATOM 2381 N N . GLY A 1 322 ? -45.555 5.736 28.857 1.00 86.38 322 GLY A N 1
ATOM 2382 C CA . GLY A 1 322 ? -44.167 5.272 28.731 1.00 86.38 322 GLY A CA 1
ATOM 2383 C C . GLY A 1 322 ? -43.281 6.210 27.912 1.00 86.38 322 GLY A C 1
ATOM 2384 O O . GLY A 1 322 ? -43.409 7.430 28.007 1.00 86.38 322 GLY A O 1
ATOM 2385 N N . PHE A 1 323 ? -42.409 5.628 27.089 1.00 89.38 323 PHE A N 1
ATOM 2386 C CA . PHE A 1 323 ? -41.498 6.346 26.199 1.00 89.38 323 PHE A CA 1
ATOM 2387 C C . PHE A 1 323 ? -41.608 5.828 24.764 1.00 89.38 323 PHE A C 1
ATOM 2389 O O . PHE A 1 323 ? -41.866 4.645 24.541 1.00 89.38 323 PHE A O 1
ATOM 2396 N N . THR A 1 324 ? -41.392 6.714 23.798 1.00 88.19 324 THR A N 1
ATOM 2397 C CA . THR A 1 324 ? -41.211 6.375 22.382 1.00 88.19 324 THR A CA 1
ATOM 2398 C C . THR A 1 324 ? -39.762 6.607 21.991 1.00 88.19 324 THR A C 1
ATOM 2400 O O . THR A 1 324 ? -39.207 7.653 22.326 1.00 88.19 324 THR A O 1
ATOM 2403 N N . VAL A 1 325 ? -39.177 5.658 21.264 1.00 87.25 325 VAL A N 1
ATOM 2404 C CA . VAL A 1 325 ? -37.803 5.739 20.759 1.00 87.25 325 VAL A CA 1
ATOM 2405 C C . VAL A 1 325 ? -37.836 5.998 19.261 1.00 87.25 325 VAL A C 1
ATOM 2407 O O . VAL A 1 325 ? -38.567 5.325 18.537 1.00 87.25 325 VAL A O 1
ATOM 2410 N N . THR A 1 326 ? -37.048 6.966 18.807 1.00 84.81 326 THR A N 1
ATOM 2411 C CA . THR A 1 326 ? -36.872 7.291 17.389 1.00 84.81 326 THR A CA 1
ATOM 2412 C C . THR A 1 326 ? -35.382 7.211 17.047 1.00 84.81 326 THR A C 1
ATOM 2414 O O . THR A 1 326 ? -34.597 7.875 17.726 1.00 84.81 326 THR A O 1
ATOM 2417 N N . PRO A 1 327 ? -34.968 6.419 16.042 1.00 77.94 327 PRO A N 1
ATOM 2418 C CA . PRO A 1 327 ? -33.601 6.456 15.516 1.00 77.94 327 PRO A CA 1
ATOM 2419 C C . PRO A 1 327 ? -33.241 7.852 14.995 1.00 77.94 327 PRO A C 1
ATOM 2421 O O . PRO A 1 327 ? -34.129 8.594 14.565 1.00 77.94 327 PRO A O 1
ATOM 2424 N N . ALA A 1 328 ? -31.962 8.217 15.044 1.00 74.38 328 ALA A N 1
ATOM 2425 C CA . ALA A 1 328 ? -31.503 9.550 14.681 1.00 74.38 328 ALA A CA 1
ATOM 2426 C C . ALA A 1 328 ? -30.232 9.525 13.816 1.00 74.38 328 ALA A C 1
ATOM 2428 O O . ALA A 1 328 ? -29.114 9.508 14.335 1.00 74.38 328 ALA A O 1
ATOM 2429 N N . ASP A 1 329 ? -30.419 9.608 12.497 1.00 65.75 329 ASP A N 1
ATOM 2430 C CA . ASP A 1 329 ? -29.329 9.398 11.533 1.00 65.75 329 ASP A CA 1
ATOM 2431 C C . ASP A 1 329 ? -28.676 10.700 11.022 1.00 65.75 329 ASP A C 1
ATOM 2433 O O . ASP A 1 329 ? -27.535 10.666 10.579 1.00 65.75 329 ASP A O 1
ATOM 2437 N N . GLU A 1 330 ? -29.347 11.859 11.111 1.00 74.75 330 GLU A N 1
ATOM 2438 C CA . GLU A 1 330 ? -28.818 13.129 10.566 1.00 74.75 330 GLU A CA 1
ATOM 2439 C C . GLU A 1 330 ? -28.791 14.277 11.576 1.00 74.75 330 GLU A C 1
ATOM 2441 O O . GLU A 1 330 ? -27.730 14.803 11.889 1.00 74.75 330 GLU A O 1
ATOM 2446 N N . THR A 1 331 ? -29.936 14.717 12.096 1.00 79.44 331 THR A N 1
ATOM 2447 C CA . THR A 1 331 ? -29.986 15.880 12.993 1.00 79.44 331 THR A CA 1
ATOM 2448 C C . THR A 1 331 ? -31.001 15.660 14.099 1.00 79.44 331 THR A C 1
ATOM 2450 O O . THR A 1 331 ? -32.135 15.252 13.845 1.00 79.44 331 THR A O 1
ATOM 2453 N N . VAL A 1 332 ? -30.607 15.949 15.340 1.00 77.94 332 VAL A N 1
ATOM 2454 C CA . VAL A 1 332 ? -31.465 15.776 16.516 1.00 77.94 332 VAL A CA 1
ATOM 2455 C C . VAL A 1 332 ? -31.728 17.095 17.192 1.00 77.94 332 VAL A C 1
ATOM 2457 O O . VAL A 1 332 ? -30.811 17.804 17.591 1.00 77.94 332 VAL A O 1
ATOM 2460 N N . LEU A 1 333 ? -33.009 17.371 17.401 1.00 82.69 333 LEU A N 1
ATOM 2461 C CA . LEU A 1 333 ? -33.464 18.522 18.152 1.00 82.69 333 LEU A CA 1
ATOM 2462 C C . LEU A 1 333 ? -33.874 18.090 19.559 1.00 82.69 333 LEU A C 1
ATOM 2464 O O . LEU A 1 333 ? -34.931 17.490 19.760 1.00 82.69 333 LEU A O 1
ATOM 2468 N N . LEU A 1 334 ? -33.059 18.428 20.552 1.00 83.00 334 LEU A N 1
ATOM 2469 C CA . LEU A 1 334 ? -33.473 18.349 21.949 1.00 83.00 334 LEU A CA 1
ATOM 2470 C C . LEU A 1 334 ? -34.222 19.630 22.289 1.00 83.00 334 LEU A C 1
ATOM 2472 O O . LEU A 1 334 ? -33.695 20.717 22.069 1.00 83.00 334 LEU A O 1
ATOM 2476 N N . SER A 1 335 ? -35.429 19.523 22.841 1.00 76.81 335 SER A N 1
ATOM 2477 C CA . SER A 1 335 ? -36.186 20.692 23.293 1.00 76.81 335 SER A CA 1
ATOM 2478 C C . SER A 1 335 ? -36.462 20.637 24.789 1.00 76.81 335 SER A C 1
ATOM 2480 O O . SER A 1 335 ? -36.865 19.597 25.322 1.00 76.81 335 SER A O 1
ATOM 2482 N N . GLY A 1 336 ? -36.274 21.779 25.456 1.00 71.00 336 GLY A N 1
ATOM 2483 C CA . GLY A 1 336 ? -36.505 21.932 26.891 1.00 71.00 336 GLY A CA 1
ATOM 2484 C C . GLY A 1 336 ? -37.957 21.678 27.311 1.00 71.00 336 GLY A C 1
ATOM 2485 O O . GLY A 1 336 ? -38.195 21.118 28.380 1.00 71.00 336 GLY A O 1
ATOM 2486 N N . ASN A 1 337 ? -38.932 21.998 26.454 1.00 70.06 337 ASN A N 1
ATOM 2487 C CA . ASN A 1 337 ? -40.359 21.850 26.759 1.00 70.06 337 ASN A CA 1
ATOM 2488 C C . ASN A 1 337 ? -40.902 20.413 26.568 1.00 70.06 337 ASN A C 1
ATOM 2490 O O . ASN A 1 337 ? -41.972 20.098 27.096 1.00 70.06 337 ASN A O 1
ATOM 2494 N N . GLN A 1 338 ? -40.175 19.529 25.868 1.00 68.00 338 GLN A N 1
ATOM 2495 C CA . GLN A 1 338 ? -40.615 18.155 25.564 1.00 68.00 338 GLN A CA 1
ATOM 2496 C C . GLN A 1 338 ? -39.936 17.068 26.410 1.00 68.00 338 GLN A C 1
ATOM 2498 O O . GLN A 1 338 ? -40.264 15.895 26.248 1.00 68.00 338 GLN A O 1
ATOM 2503 N N . TRP A 1 339 ? -39.017 17.428 27.319 1.00 74.81 339 TRP A N 1
ATOM 2504 C CA . TRP A 1 339 ? -38.249 16.473 28.144 1.00 74.81 339 TRP A CA 1
ATOM 2505 C C . TRP A 1 339 ? -37.598 15.348 27.317 1.00 74.81 339 TRP A C 1
ATOM 2507 O O . TRP A 1 339 ? -37.453 14.218 27.788 1.00 74.81 339 TRP A O 1
ATOM 2517 N N . ALA A 1 340 ? -37.240 15.653 26.068 1.00 85.62 340 ALA A N 1
ATOM 2518 C CA . ALA A 1 340 ? -36.612 14.702 25.171 1.00 85.62 340 ALA A CA 1
ATOM 2519 C C . ALA A 1 340 ? -35.200 14.364 25.669 1.00 85.62 340 ALA A C 1
ATOM 2521 O O . ALA A 1 340 ? -34.482 15.228 26.183 1.00 85.62 340 ALA A O 1
ATOM 2522 N N . MET A 1 341 ? -34.816 13.101 25.522 1.00 89.44 341 MET A N 1
ATOM 2523 C CA . MET A 1 341 ? -33.512 12.578 25.916 1.00 89.44 341 MET A CA 1
ATOM 2524 C C . MET A 1 341 ? -32.815 12.040 24.678 1.00 89.44 341 MET A C 1
ATOM 2526 O O . MET A 1 341 ? -33.350 11.159 24.009 1.00 89.44 341 MET A O 1
ATOM 2530 N N . GLY A 1 342 ? -31.633 12.562 24.377 1.00 90.81 342 GLY A N 1
ATOM 2531 C CA . GLY A 1 342 ? -30.745 11.926 23.415 1.00 90.81 342 GLY A CA 1
ATOM 2532 C C . GLY A 1 342 ? -29.970 10.813 24.109 1.00 90.81 342 GLY A C 1
ATOM 2533 O O . GLY A 1 342 ? -29.546 10.984 25.253 1.00 90.81 342 GLY A O 1
ATOM 2534 N N . VAL A 1 343 ? -29.817 9.674 23.444 1.00 91.56 343 VAL A N 1
ATOM 2535 C CA . VAL A 1 343 ? -29.059 8.526 23.947 1.00 91.56 343 VAL A CA 1
ATOM 2536 C C . VAL A 1 343 ? -28.114 8.050 22.860 1.00 91.56 343 VAL A C 1
ATOM 2538 O O . VAL A 1 343 ? -28.560 7.745 21.757 1.00 91.56 343 VAL A O 1
ATOM 2541 N N . MET A 1 344 ? -26.823 8.003 23.176 1.00 90.75 344 MET A N 1
ATOM 2542 C CA . MET A 1 344 ? -25.777 7.480 22.306 1.00 90.75 344 MET A CA 1
ATOM 2543 C C . MET A 1 344 ? -25.164 6.222 22.911 1.00 90.75 344 MET A C 1
ATOM 2545 O O . MET A 1 344 ? -24.743 6.230 24.066 1.00 90.75 344 MET A O 1
ATOM 2549 N N . GLU A 1 345 ? -25.087 5.173 22.103 1.00 87.56 345 GLU A N 1
ATOM 2550 C CA . GLU A 1 345 ? -24.478 3.887 22.441 1.00 87.56 345 GLU A CA 1
ATOM 2551 C C . GLU A 1 345 ? -23.117 3.752 21.760 1.00 87.56 345 GLU A C 1
ATOM 2553 O O . GLU A 1 345 ? -23.043 3.808 20.531 1.00 87.56 345 GLU A O 1
ATOM 2558 N N . PHE A 1 346 ? -22.050 3.553 22.534 1.00 86.38 346 PHE A N 1
ATOM 2559 C CA . PHE A 1 346 ? -20.683 3.443 22.022 1.00 86.38 346 PHE A CA 1
ATOM 2560 C C . PHE A 1 346 ? -20.098 2.041 22.216 1.00 86.38 346 PHE A C 1
ATOM 2562 O O . PHE A 1 346 ? -20.271 1.410 23.264 1.00 86.38 346 PHE A O 1
ATOM 2569 N N . ASP A 1 347 ? -19.355 1.584 21.205 1.00 80.88 347 ASP A N 1
ATOM 2570 C CA . ASP A 1 347 ? -18.486 0.411 21.278 1.00 80.88 347 ASP A CA 1
ATOM 2571 C C . ASP A 1 347 ? -17.056 0.844 21.598 1.00 80.88 347 ASP A C 1
ATOM 2573 O O . ASP A 1 347 ? -16.446 1.611 20.861 1.00 80.88 347 ASP A O 1
ATOM 2577 N N . LEU A 1 348 ? -16.525 0.351 22.709 1.00 79.88 348 LEU A N 1
ATOM 2578 C CA . LEU A 1 348 ? -15.141 0.553 23.125 1.00 79.88 348 LEU A CA 1
ATOM 2579 C C . LEU A 1 348 ? -14.311 -0.729 22.951 1.00 79.88 348 LEU A C 1
ATOM 2581 O O . LEU A 1 348 ? -13.201 -0.816 23.474 1.00 79.88 348 LEU A O 1
ATOM 2585 N N . GLY A 1 349 ? -14.829 -1.736 22.239 1.00 71.88 349 GLY A N 1
ATOM 2586 C CA . GLY A 1 349 ? -14.157 -3.012 21.984 1.00 71.88 349 GLY A CA 1
ATOM 2587 C C . GLY A 1 349 ? -12.798 -2.859 21.301 1.00 71.88 349 GLY A C 1
ATOM 2588 O O . GLY A 1 349 ? -11.878 -3.633 21.582 1.00 71.88 349 GLY A O 1
ATOM 2589 N N . ALA A 1 350 ? -12.628 -1.815 20.486 1.00 66.12 350 ALA A N 1
ATOM 2590 C CA . ALA A 1 350 ? -11.347 -1.455 19.889 1.00 66.12 350 ALA A CA 1
ATOM 2591 C C . ALA A 1 350 ? -10.236 -1.238 20.939 1.00 66.12 350 ALA A C 1
ATOM 2593 O O . ALA A 1 350 ? -9.088 -1.563 20.657 1.00 66.12 350 ALA A O 1
ATOM 2594 N N . TYR A 1 351 ? -10.572 -0.840 22.171 1.00 75.06 351 TYR A N 1
ATOM 2595 C CA . TYR A 1 351 ? -9.623 -0.538 23.254 1.00 75.06 351 TYR A CA 1
ATOM 2596 C C . TYR A 1 351 ? -9.509 -1.654 24.305 1.00 75.06 351 TYR A C 1
ATOM 2598 O O . TYR A 1 351 ? -9.008 -1.433 25.408 1.00 75.06 351 TYR A O 1
ATOM 2606 N N . LEU A 1 352 ? -9.970 -2.870 23.988 1.00 68.50 352 LEU A N 1
ATOM 2607 C CA . LEU A 1 352 ? -9.840 -4.047 24.859 1.00 68.50 352 LEU A CA 1
ATOM 2608 C C . LEU A 1 352 ? -8.388 -4.402 25.201 1.00 68.50 352 LEU A C 1
ATOM 2610 O O . LEU A 1 352 ? -8.117 -4.915 26.281 1.00 68.50 352 LEU A O 1
ATOM 2614 N N . ASP A 1 353 ? -7.448 -4.128 24.302 1.00 68.19 353 ASP A N 1
ATOM 2615 C CA . ASP A 1 353 ? -6.013 -4.300 24.548 1.00 68.19 353 ASP A CA 1
ATOM 2616 C C . ASP A 1 353 ? -5.490 -3.347 25.637 1.00 68.19 353 ASP A C 1
ATOM 2618 O O . ASP A 1 353 ? -4.429 -3.580 26.214 1.00 68.19 353 ASP A O 1
ATOM 2622 N N . ARG A 1 354 ? -6.249 -2.289 25.947 1.00 72.56 354 ARG A N 1
ATOM 2623 C CA . ARG A 1 354 ? -5.945 -1.306 26.991 1.00 72.56 354 ARG A CA 1
ATOM 2624 C C . ARG A 1 354 ? -6.671 -1.574 28.302 1.00 72.56 354 ARG A C 1
ATOM 2626 O O . ARG A 1 354 ? -6.517 -0.787 29.229 1.00 72.56 354 ARG A O 1
ATOM 2633 N N . LEU A 1 355 ? -7.408 -2.681 28.418 1.00 72.00 355 LEU A N 1
ATOM 2634 C CA . LEU A 1 355 ? -8.122 -3.054 29.645 1.00 72.00 355 LEU A CA 1
ATOM 2635 C C . LEU A 1 355 ? -7.193 -3.092 30.867 1.00 72.00 355 LEU A C 1
ATOM 2637 O O . LEU A 1 355 ? -7.531 -2.581 31.930 1.00 72.00 355 LEU A O 1
ATOM 2641 N N . ASP A 1 356 ? -6.001 -3.664 30.683 1.00 68.69 356 ASP A N 1
ATOM 2642 C CA . ASP A 1 356 ? -4.997 -3.823 31.737 1.00 68.69 356 ASP A CA 1
ATOM 2643 C C . ASP A 1 356 ? -4.178 -2.539 31.986 1.00 68.69 356 ASP A C 1
ATOM 2645 O O . ASP A 1 356 ? -3.402 -2.471 32.941 1.00 68.69 356 ASP A O 1
ATOM 2649 N N . ASN A 1 357 ? -4.327 -1.519 31.130 1.00 78.06 357 ASN A N 1
ATOM 2650 C CA . ASN A 1 357 ? -3.640 -0.232 31.226 1.00 78.06 357 ASN A CA 1
ATOM 2651 C C . ASN A 1 357 ? -4.524 0.909 30.688 1.00 78.06 357 ASN A C 1
ATOM 2653 O O . ASN A 1 357 ? -4.210 1.541 29.670 1.00 78.06 357 ASN A O 1
ATOM 2657 N N . ALA A 1 358 ? -5.642 1.168 31.368 1.00 81.31 358 ALA A N 1
ATOM 2658 C CA . ALA A 1 358 ? -6.614 2.177 30.952 1.00 81.31 358 ALA A CA 1
ATOM 2659 C C . ALA A 1 358 ? -6.034 3.605 30.951 1.00 81.31 358 ALA A C 1
ATOM 2661 O O . ALA A 1 358 ? -6.494 4.451 30.185 1.00 81.31 358 ALA A O 1
ATOM 2662 N N . ASP A 1 359 ? -4.967 3.861 31.718 1.00 84.44 359 ASP A N 1
ATOM 2663 C CA . ASP A 1 359 ? -4.204 5.119 31.691 1.00 84.44 359 ASP A CA 1
ATOM 2664 C C . ASP A 1 359 ? -3.594 5.426 30.311 1.00 84.44 359 ASP A C 1
ATOM 2666 O O . ASP A 1 359 ? -3.285 6.579 30.014 1.00 84.44 359 ASP A O 1
ATOM 2670 N N . SER A 1 360 ? -3.462 4.421 29.435 1.00 85.75 360 SER A N 1
ATOM 2671 C CA . SER A 1 360 ? -3.070 4.628 28.036 1.00 85.75 360 SER A CA 1
ATOM 2672 C C . SER A 1 360 ? -4.144 5.321 27.188 1.00 85.75 360 SER A C 1
ATOM 2674 O O . SER A 1 360 ? -3.853 5.719 26.065 1.00 85.75 360 SER A O 1
ATOM 2676 N N . LEU A 1 361 ? -5.371 5.489 27.687 1.00 88.44 361 LEU A N 1
ATOM 2677 C CA . LEU A 1 361 ? -6.354 6.402 27.105 1.00 88.44 361 LEU A CA 1
ATOM 2678 C C . LEU A 1 361 ? -6.090 7.804 27.654 1.00 88.44 361 LEU A C 1
ATOM 2680 O O . LEU A 1 361 ? -6.582 8.143 28.731 1.00 88.44 361 LEU A O 1
ATOM 2684 N N . GLU A 1 362 ? -5.299 8.618 26.950 1.00 92.69 362 GLU A N 1
ATOM 2685 C CA . GLU A 1 362 ? -4.933 9.963 27.415 1.00 92.69 362 GLU A CA 1
ATOM 2686 C C . GLU A 1 362 ? -6.160 10.844 27.592 1.00 92.69 362 GLU A C 1
ATOM 2688 O O . GLU A 1 362 ? -6.307 11.469 28.643 1.00 92.69 362 GLU A O 1
ATOM 2693 N N . THR A 1 363 ? -7.043 10.870 26.588 1.00 94.62 363 THR A N 1
ATOM 2694 C CA . THR A 1 363 ? -8.302 11.613 26.664 1.00 94.62 363 THR A CA 1
ATOM 2695 C C . THR A 1 363 ? -9.447 10.860 25.995 1.00 94.62 363 THR A C 1
ATOM 2697 O O . THR A 1 363 ? -9.260 10.186 24.985 1.00 94.62 363 THR A O 1
ATOM 2700 N N . VAL A 1 364 ? -10.648 10.993 26.555 1.00 95.50 364 VAL A N 1
ATOM 2701 C CA . VAL A 1 364 ? -11.910 10.582 25.932 1.00 95.50 364 VAL A CA 1
ATOM 2702 C C . VAL A 1 364 ? -12.885 11.745 26.039 1.00 95.50 364 VAL A C 1
ATOM 2704 O O . VAL A 1 364 ? -13.318 12.109 27.133 1.00 95.50 364 VAL A O 1
ATOM 2707 N N . ARG A 1 365 ? -13.209 12.359 24.903 1.00 95.81 365 ARG A N 1
ATOM 2708 C CA . ARG A 1 365 ? -14.017 13.579 24.819 1.00 95.81 365 ARG A CA 1
ATOM 2709 C C . ARG A 1 365 ? -15.336 13.282 24.122 1.00 95.81 365 ARG A C 1
ATOM 2711 O O . ARG A 1 365 ? -15.343 12.859 22.971 1.00 95.81 365 ARG A O 1
ATOM 2718 N N . LEU A 1 366 ? -16.457 13.523 24.796 1.00 95.69 366 LEU A N 1
ATOM 2719 C CA . LEU A 1 366 ? -17.767 13.533 24.153 1.00 95.69 366 LEU A CA 1
ATOM 2720 C C . LEU A 1 366 ? -17.925 14.836 23.378 1.00 95.69 366 LEU A C 1
ATOM 2722 O O . LEU A 1 366 ? -18.027 15.912 23.970 1.00 95.69 366 LEU A O 1
ATOM 2726 N N . MET A 1 367 ? -17.978 14.706 22.059 1.00 94.56 367 MET A N 1
ATOM 2727 C CA . MET A 1 367 ? -18.141 15.805 21.125 1.00 94.56 367 MET A CA 1
ATOM 2728 C C . MET A 1 367 ? -19.543 15.752 20.532 1.00 94.56 367 MET A C 1
ATOM 2730 O O . MET A 1 367 ? -19.940 14.729 19.983 1.00 94.56 367 MET A O 1
ATOM 2734 N N . LEU A 1 368 ? -20.300 16.846 20.631 1.00 91.56 368 LEU A N 1
ATOM 2735 C CA . LEU A 1 368 ? -21.558 17.012 19.896 1.00 91.56 368 LEU A CA 1
ATOM 2736 C C . LEU A 1 368 ? -21.426 18.242 18.995 1.00 91.56 368 LEU A C 1
ATOM 2738 O O . LEU A 1 368 ? -21.338 19.377 19.483 1.00 91.56 368 LEU A O 1
ATOM 2742 N N . ALA A 1 369 ? -21.390 18.016 17.683 1.00 88.62 369 ALA A N 1
ATOM 2743 C CA . ALA A 1 369 ? -21.435 19.068 16.680 1.00 88.62 369 ALA A CA 1
ATOM 2744 C C . ALA A 1 369 ? -22.804 19.757 16.708 1.00 88.62 369 ALA A C 1
ATOM 2746 O O . ALA A 1 369 ? -23.831 19.135 16.984 1.00 88.62 369 ALA A O 1
ATOM 2747 N N . ARG A 1 370 ? -22.811 21.066 16.451 1.00 85.38 370 ARG A N 1
ATOM 2748 C CA . ARG A 1 370 ? -23.992 21.916 16.626 1.00 85.38 370 ARG A CA 1
ATOM 2749 C C . ARG A 1 370 ? -24.275 22.665 15.338 1.00 85.38 370 ARG A C 1
ATOM 2751 O O . ARG A 1 370 ? -23.434 23.446 14.899 1.00 85.38 370 ARG A O 1
ATOM 2758 N N . SER A 1 371 ? -25.475 22.500 14.794 1.00 72.19 371 SER A N 1
ATOM 2759 C CA . SER A 1 371 ? -25.928 23.274 13.631 1.00 72.19 371 SER A CA 1
ATOM 2760 C C . SER A 1 371 ? -26.262 24.723 14.006 1.00 72.19 371 SER A C 1
ATOM 2762 O O . SER A 1 371 ? -26.117 25.636 13.194 1.00 72.19 371 SER A O 1
ATOM 2764 N N . VAL A 1 372 ? -26.704 24.951 15.253 1.00 73.31 372 VAL A N 1
ATOM 2765 C CA . VAL A 1 372 ? -27.131 26.265 15.758 1.00 73.31 372 VAL A CA 1
ATOM 2766 C C . VAL A 1 372 ? -26.550 26.530 17.158 1.00 73.31 372 VAL A C 1
ATOM 2768 O O . VAL A 1 372 ? -26.786 25.747 18.085 1.00 73.31 372 VAL A O 1
ATOM 2771 N N . PRO A 1 373 ? -25.818 27.644 17.366 1.00 69.44 373 PRO A N 1
ATOM 2772 C CA . PRO A 1 373 ? -25.374 28.057 18.694 1.00 69.44 373 PRO A CA 1
ATOM 2773 C C . PRO A 1 373 ? -26.563 28.445 19.585 1.00 69.44 373 PRO A C 1
ATOM 2775 O O . PRO A 1 373 ? -27.418 29.242 19.203 1.00 69.44 373 PRO A O 1
ATOM 2778 N N . THR A 1 374 ? -26.590 27.908 20.800 1.00 73.25 374 THR A N 1
ATOM 2779 C CA . THR A 1 374 ? -27.491 28.296 21.892 1.00 73.25 374 THR A CA 1
ATOM 2780 C C . THR A 1 374 ? -26.692 28.426 23.187 1.00 73.25 374 THR A C 1
ATOM 2782 O O . THR A 1 374 ? -25.928 27.530 23.547 1.00 73.25 374 THR A O 1
ATOM 2785 N N . ASP A 1 375 ? -26.875 29.534 23.894 1.00 72.12 375 ASP A N 1
ATOM 2786 C CA . ASP A 1 375 ? -26.161 29.821 25.145 1.00 72.12 375 ASP A CA 1
ATOM 2787 C C . ASP A 1 375 ? -27.084 29.678 26.368 1.00 72.12 375 ASP A C 1
ATOM 2789 O O . ASP A 1 375 ? -26.697 29.991 27.496 1.00 72.12 375 ASP A O 1
ATOM 2793 N N . ALA A 1 376 ? -28.328 29.244 26.146 1.00 77.06 376 ALA A N 1
ATOM 2794 C CA . ALA A 1 376 ? -29.379 29.223 27.150 1.00 77.06 376 ALA A CA 1
ATOM 2795 C C . ALA A 1 376 ? -29.569 27.821 27.744 1.00 77.06 376 ALA A C 1
ATOM 2797 O O . ALA A 1 376 ? -29.686 26.834 27.020 1.00 77.06 376 ALA A O 1
ATOM 2798 N N . GLY A 1 377 ? -29.591 27.760 29.076 1.00 82.56 377 GLY A N 1
ATOM 2799 C CA . GLY A 1 377 ? -29.805 26.537 29.844 1.00 82.56 377 GLY A CA 1
ATOM 2800 C C . GLY A 1 377 ? -28.556 25.680 30.070 1.00 82.56 377 GLY A C 1
ATOM 2801 O O . GLY A 1 377 ? -27.422 26.076 29.782 1.00 82.56 377 GLY A O 1
ATOM 2802 N N . SER A 1 378 ? -28.792 24.495 30.628 1.00 87.94 378 SER A N 1
ATOM 2803 C CA . SER A 1 378 ? -27.772 23.486 30.926 1.00 87.94 378 SER A CA 1
ATOM 2804 C C . SER A 1 378 ? -28.181 22.124 30.375 1.00 87.94 378 SER A C 1
ATOM 2806 O O . SER A 1 378 ? -29.332 21.697 30.538 1.00 87.94 378 SER A O 1
ATOM 2808 N N . LEU A 1 379 ? -27.219 21.424 29.775 1.00 89.38 379 LEU A N 1
ATOM 2809 C CA . LEU A 1 379 ? -27.367 20.040 29.343 1.00 89.38 379 LEU A CA 1
ATOM 2810 C C . LEU A 1 379 ? -26.826 19.117 30.438 1.00 89.38 379 LEU A C 1
ATOM 2812 O O . LEU A 1 379 ? -25.650 19.191 30.794 1.00 89.38 379 LEU A O 1
ATOM 2816 N N . ARG A 1 380 ? -27.685 18.249 30.969 1.00 92.25 380 ARG A N 1
ATOM 2817 C CA . ARG A 1 380 ? -27.269 17.133 31.815 1.00 92.25 380 ARG A CA 1
ATOM 2818 C C . ARG A 1 380 ? -26.779 16.002 30.938 1.00 92.25 380 ARG A C 1
ATOM 2820 O O . ARG A 1 380 ? -27.495 15.608 30.020 1.00 92.25 380 ARG A O 1
ATOM 2827 N N . VAL A 1 381 ? -25.618 15.462 31.276 1.00 95.12 381 VAL A N 1
ATOM 2828 C CA . VAL A 1 381 ? -25.036 14.266 30.671 1.00 95.12 381 VAL A CA 1
ATOM 2829 C C . VAL A 1 381 ? -24.908 13.192 31.744 1.00 95.12 381 VAL A C 1
ATOM 2831 O O . VAL A 1 381 ? -24.300 13.418 32.789 1.00 95.12 381 VAL A O 1
ATOM 2834 N N . ASP A 1 382 ? -25.494 12.034 31.470 1.00 95.38 382 ASP A N 1
ATOM 2835 C CA . ASP A 1 382 ? -25.479 10.834 32.292 1.00 95.38 382 ASP A CA 1
ATOM 2836 C C . ASP A 1 382 ? -24.731 9.722 31.536 1.00 95.38 382 ASP A C 1
ATOM 2838 O O . ASP A 1 382 ? -25.060 9.432 30.388 1.00 95.38 382 ASP A O 1
ATOM 2842 N N . VAL A 1 383 ? -23.772 9.054 32.176 1.00 94.81 383 VAL A N 1
ATOM 2843 C CA . VAL A 1 383 ? -23.240 7.764 31.701 1.00 94.81 383 VAL A CA 1
ATOM 2844 C C . VAL A 1 383 ? -23.977 6.663 32.445 1.00 94.81 383 VAL A C 1
ATOM 2846 O O . VAL A 1 383 ? -23.975 6.652 33.681 1.00 94.81 383 VAL A O 1
ATOM 2849 N N . LEU A 1 384 ? -24.632 5.761 31.716 1.00 92.75 384 LEU A N 1
ATOM 2850 C CA . LEU A 1 384 ? -25.547 4.789 32.314 1.00 92.75 384 LEU A CA 1
ATOM 2851 C C . LEU A 1 384 ? -24.819 3.557 32.869 1.00 92.75 384 LEU A C 1
ATOM 2853 O O . LEU A 1 384 ? -23.755 3.142 32.412 1.00 92.75 384 LEU A O 1
ATOM 2857 N N . ALA A 1 385 ? -25.400 2.981 33.916 1.00 84.19 385 ALA A N 1
ATOM 2858 C CA . ALA A 1 385 ? -24.900 1.819 34.622 1.00 84.19 385 ALA A CA 1
ATOM 2859 C C . ALA A 1 385 ? -25.360 0.533 33.934 1.00 84.19 385 ALA A C 1
ATOM 2861 O O . ALA A 1 385 ? -26.544 0.221 33.955 1.00 84.19 385 ALA A O 1
ATOM 2862 N N . ASN A 1 386 ? -24.414 -0.272 33.441 1.00 66.56 386 ASN A N 1
ATOM 2863 C CA . ASN A 1 386 ? -24.698 -1.591 32.849 1.00 66.56 386 ASN A CA 1
ATOM 2864 C C . ASN A 1 386 ? -25.620 -1.554 31.614 1.00 66.56 386 ASN A C 1
ATOM 2866 O O . ASN A 1 386 ? -26.231 -2.573 31.312 1.00 66.56 386 ASN A O 1
ATOM 2870 N N . GLU A 1 387 ? -25.681 -0.424 30.913 1.00 67.12 387 GLU A N 1
ATOM 2871 C CA . GLU A 1 387 ? -26.345 -0.294 29.614 1.00 67.12 387 GLU A CA 1
ATOM 2872 C C . GLU A 1 387 ? -25.273 -0.139 28.527 1.00 67.12 387 GLU A C 1
ATOM 2874 O O . GLU A 1 387 ? -24.167 0.350 28.801 1.00 67.12 387 GLU A O 1
ATOM 2879 N N . GLY A 1 388 ? -25.555 -0.684 27.343 1.00 61.09 388 GLY A N 1
ATOM 2880 C CA . GLY A 1 388 ? -24.545 -0.903 26.310 1.00 61.09 388 GLY A CA 1
ATOM 2881 C C . GLY A 1 388 ? -24.861 -2.047 25.349 1.00 61.09 388 GLY A C 1
ATOM 2882 O O . GLY A 1 388 ? -23.948 -2.742 24.903 1.00 61.09 388 GLY A O 1
ATOM 2883 N N . ASP A 1 389 ? -26.138 -2.327 25.089 1.00 64.75 389 ASP A N 1
ATOM 2884 C CA . ASP A 1 389 ? -26.570 -3.466 24.266 1.00 64.75 389 ASP A CA 1
ATOM 2885 C C . ASP A 1 389 ? -26.554 -3.165 22.754 1.00 64.75 389 ASP A C 1
ATOM 2887 O O . ASP A 1 389 ? -26.861 -4.038 21.938 1.00 64.75 389 ASP A O 1
ATOM 2891 N N . GLY A 1 390 ? -26.149 -1.945 22.381 1.00 67.19 390 GLY A N 1
ATOM 2892 C CA . GLY A 1 390 ? -26.070 -1.483 20.999 1.00 67.19 390 GLY A CA 1
ATOM 2893 C C . GLY A 1 390 ? -27.396 -0.981 20.431 1.00 67.19 390 GLY A C 1
ATOM 2894 O O . GLY A 1 390 ? -27.449 -0.631 19.250 1.00 67.19 390 GLY A O 1
ATOM 2895 N N . TYR A 1 391 ? -28.457 -0.917 21.240 1.00 74.25 391 TYR A N 1
ATOM 2896 C CA . TYR A 1 391 ? -29.766 -0.428 20.833 1.00 74.25 391 TYR A CA 1
ATOM 2897 C C . TYR A 1 391 ? -30.247 0.662 21.777 1.00 74.25 391 TYR A C 1
ATOM 2899 O O . TYR A 1 391 ? -30.314 0.484 22.982 1.00 74.25 391 TYR A O 1
ATOM 2907 N N . VAL A 1 392 ? -30.702 1.778 21.209 1.00 83.12 392 VAL A N 1
ATOM 2908 C CA . VAL A 1 392 ? -31.448 2.750 22.006 1.00 83.12 392 VAL A CA 1
ATOM 2909 C C . VAL A 1 392 ? -32.843 2.188 22.258 1.00 83.12 392 VAL A C 1
ATOM 2911 O O . VAL A 1 392 ? -33.577 1.858 21.322 1.00 83.12 392 VAL A O 1
ATOM 2914 N N . THR A 1 393 ? -33.227 2.085 23.523 1.00 84.62 393 THR A N 1
ATOM 2915 C CA . THR A 1 393 ? -34.484 1.501 23.978 1.00 84.62 393 THR A CA 1
ATOM 2916 C C . THR A 1 393 ? -35.176 2.387 25.014 1.00 84.62 393 THR A C 1
ATOM 2918 O O . THR A 1 393 ? -34.632 3.343 25.557 1.00 84.62 393 THR A O 1
ATOM 2921 N N . ALA A 1 394 ? -36.442 2.088 25.312 1.00 85.94 394 ALA A N 1
ATOM 2922 C CA . ALA A 1 394 ? -37.196 2.848 26.308 1.00 85.94 394 ALA A CA 1
ATOM 2923 C C . ALA A 1 394 ? -36.645 2.688 27.741 1.00 85.94 394 ALA A C 1
ATOM 2925 O O . ALA A 1 394 ? -36.972 3.508 28.600 1.00 85.94 394 ALA A O 1
ATOM 2926 N N . THR A 1 395 ? -35.848 1.648 28.022 1.00 86.50 395 THR A N 1
ATOM 2927 C CA . THR A 1 395 ? -35.260 1.413 29.350 1.00 86.50 395 THR A CA 1
ATOM 2928 C C . THR A 1 395 ? -34.157 2.416 29.676 1.00 86.50 395 THR A C 1
ATOM 2930 O O . THR A 1 395 ? -34.092 2.873 30.824 1.00 86.50 395 THR A O 1
ATOM 2933 N N . ASP A 1 396 ? -33.416 2.888 28.669 1.00 88.38 396 ASP A N 1
ATOM 2934 C CA . ASP A 1 396 ? -32.328 3.871 28.808 1.00 88.38 396 ASP A CA 1
ATOM 2935 C C . ASP A 1 396 ? -32.825 5.197 29.387 1.00 88.38 396 ASP A C 1
ATOM 2937 O O . ASP A 1 396 ? -32.099 5.911 30.077 1.00 88.38 396 ASP A O 1
ATOM 2941 N N . ALA A 1 397 ? -34.104 5.521 29.178 1.00 88.31 397 ALA A N 1
ATOM 2942 C CA . ALA A 1 397 ? -34.754 6.701 29.743 1.00 88.31 397 ALA A CA 1
ATOM 2943 C C . ALA A 1 397 ? -34.718 6.730 31.279 1.00 88.31 397 ALA A C 1
ATOM 2945 O O . ALA A 1 397 ? -34.712 7.798 31.894 1.00 88.31 397 ALA A O 1
ATOM 2946 N N . THR A 1 398 ? -34.730 5.549 31.900 1.00 88.81 398 THR A N 1
ATOM 2947 C CA . THR A 1 398 ? -34.852 5.370 33.353 1.00 88.81 398 THR A CA 1
ATOM 2948 C C . THR A 1 398 ? -33.681 4.636 33.986 1.00 88.81 398 THR A C 1
ATOM 2950 O O . THR A 1 398 ? -33.635 4.551 35.213 1.00 88.81 398 THR A O 1
ATOM 2953 N N . ALA A 1 399 ? -32.743 4.135 33.181 1.00 89.56 399 ALA A N 1
ATOM 2954 C CA . ALA A 1 399 ? -31.559 3.457 33.678 1.00 89.56 399 ALA A CA 1
ATOM 2955 C C . ALA A 1 399 ? -30.737 4.365 34.608 1.00 89.56 399 ALA A C 1
ATOM 2957 O O . ALA A 1 399 ? -30.680 5.597 34.443 1.00 89.56 399 ALA A O 1
ATOM 2958 N N . GLU A 1 400 ? -30.151 3.729 35.622 1.00 92.06 400 GLU A N 1
ATOM 2959 C CA . GLU A 1 400 ? -29.315 4.369 36.634 1.00 92.06 400 GLU A CA 1
ATOM 2960 C C . GLU A 1 400 ? -28.035 4.910 35.989 1.00 92.06 400 GLU A C 1
ATOM 2962 O O . GLU A 1 400 ? -27.510 4.305 35.062 1.00 92.06 400 GLU A O 1
ATOM 2967 N N . ALA A 1 401 ? -27.535 6.052 36.460 1.00 93.25 401 ALA A N 1
ATOM 2968 C CA . ALA A 1 401 ? -26.301 6.650 35.958 1.00 93.25 401 ALA A CA 1
ATOM 2969 C C . ALA A 1 401 ? -25.143 6.394 36.934 1.00 93.25 401 ALA A C 1
ATOM 2971 O O . ALA A 1 401 ? -25.295 6.607 38.136 1.00 93.25 401 ALA A O 1
ATOM 2972 N N . ILE A 1 402 ? -23.981 5.976 36.421 1.00 92.62 402 ILE A N 1
ATOM 2973 C CA . ILE A 1 402 ? -22.727 5.889 37.197 1.00 92.62 402 ILE A CA 1
ATOM 2974 C C . ILE A 1 402 ? -21.969 7.218 37.236 1.00 92.62 402 ILE A C 1
ATOM 2976 O O . ILE A 1 402 ? -21.134 7.432 38.112 1.00 92.62 402 ILE A O 1
ATOM 2980 N N . PHE A 1 403 ? -22.268 8.116 36.301 1.00 94.75 403 PHE A N 1
ATOM 2981 C CA . PHE A 1 403 ? -21.730 9.467 36.247 1.00 94.75 403 PHE A CA 1
ATOM 2982 C C . PHE A 1 403 ? -22.821 10.412 35.760 1.00 94.75 403 PHE A C 1
ATOM 2984 O O . PHE A 1 403 ? -23.531 10.090 34.812 1.00 94.75 403 PHE A O 1
ATOM 2991 N N . THR A 1 404 ? -22.925 11.576 36.393 1.00 95.38 404 THR A N 1
ATOM 2992 C CA . THR A 1 404 ? -23.847 12.645 36.012 1.00 95.38 404 THR A CA 1
ATOM 2993 C C . THR A 1 404 ? -23.127 13.975 36.143 1.00 95.38 404 THR A C 1
ATOM 2995 O O . THR A 1 404 ? -22.528 14.258 37.182 1.00 95.38 404 THR A O 1
ATOM 2998 N N . THR A 1 405 ? -23.230 14.812 35.118 1.00 95.31 405 THR A N 1
ATOM 2999 C CA . THR A 1 405 ? -22.728 16.186 35.143 1.00 95.31 405 THR A CA 1
ATOM 3000 C C . THR A 1 405 ? -23.686 17.123 34.423 1.00 95.31 405 THR A C 1
ATOM 3002 O O . THR A 1 405 ? -24.383 16.713 33.496 1.00 95.31 405 THR A O 1
ATOM 3005 N N . ASP A 1 406 ? -23.712 18.383 34.844 1.00 92.50 406 ASP A N 1
ATOM 3006 C CA . ASP A 1 406 ? -24.509 19.435 34.221 1.00 92.50 406 ASP A CA 1
ATOM 3007 C C . ASP A 1 406 ? -23.570 20.463 33.594 1.00 92.50 406 ASP A C 1
ATOM 3009 O O . ASP A 1 406 ? -22.740 21.061 34.282 1.00 92.50 406 ASP A O 1
ATOM 3013 N N . VAL A 1 407 ? -23.707 20.682 32.289 1.00 90.12 407 VAL A N 1
ATOM 3014 C CA . VAL A 1 407 ? -22.866 21.610 31.529 1.00 90.12 407 VAL A CA 1
ATOM 3015 C C . VAL A 1 407 ? -23.704 22.804 31.096 1.00 90.12 407 VAL A C 1
ATOM 3017 O O . VAL A 1 407 ? -24.672 22.664 30.348 1.00 90.12 407 VAL A O 1
ATOM 3020 N N . ALA A 1 408 ? -23.328 23.992 31.568 1.00 88.94 408 ALA A N 1
ATOM 3021 C CA . ALA A 1 408 ? -23.974 25.236 31.171 1.00 88.94 408 ALA A CA 1
ATOM 3022 C C . ALA A 1 408 ? -23.648 25.550 29.704 1.00 88.94 408 ALA A C 1
ATOM 3024 O O . ALA A 1 408 ? -22.484 25.689 29.338 1.00 88.94 408 ALA A O 1
ATOM 3025 N N . LEU A 1 409 ? -24.665 25.723 28.860 1.00 85.12 409 LEU A N 1
ATOM 3026 C CA . LEU A 1 409 ? -24.447 25.954 27.428 1.00 85.12 409 LEU A CA 1
ATOM 3027 C C . LEU A 1 409 ? -23.802 27.323 27.149 1.00 85.12 409 LEU A C 1
ATOM 3029 O O . LEU A 1 409 ? -23.076 27.477 26.170 1.00 85.12 409 LEU A O 1
ATOM 3033 N N . SER A 1 410 ? -23.962 28.278 28.072 1.00 83.81 410 SER A N 1
ATOM 3034 C CA . SER A 1 410 ? -23.319 29.600 28.019 1.00 83.81 410 SER A CA 1
ATOM 3035 C C . SER A 1 410 ? -21.786 29.571 28.024 1.00 83.81 410 SER A C 1
ATOM 3037 O O . SER A 1 410 ? -21.163 30.569 27.666 1.00 83.81 410 SER A O 1
ATOM 3039 N N . THR A 1 411 ? -21.153 28.457 28.411 1.00 81.88 411 THR A N 1
ATOM 3040 C CA . THR A 1 411 ? -19.686 28.339 28.420 1.00 81.88 411 THR A CA 1
ATOM 3041 C C . THR A 1 411 ? -19.104 27.827 27.101 1.00 81.88 411 THR A C 1
ATOM 3043 O O . THR A 1 411 ? -17.886 27.816 26.960 1.00 81.88 411 THR A O 1
ATOM 3046 N N . LEU A 1 412 ? -19.940 27.399 26.147 1.00 77.44 412 LEU A N 1
ATOM 3047 C CA . LEU A 1 412 ? -19.506 26.740 24.905 1.00 77.44 412 LEU A CA 1
ATOM 3048 C C . LEU A 1 412 ? -19.233 27.719 23.748 1.00 77.44 412 LEU A C 1
ATOM 3050 O O . LEU A 1 412 ? -18.482 27.399 22.826 1.00 77.44 412 LEU A O 1
ATOM 3054 N N . GLY A 1 413 ? -19.831 28.916 23.775 1.00 76.81 413 GLY A N 1
ATOM 3055 C CA . GLY A 1 413 ? -19.762 29.869 22.664 1.00 76.81 413 GLY A CA 1
ATOM 3056 C C . GLY A 1 413 ? -20.284 29.269 21.350 1.00 76.81 413 GLY A C 1
ATOM 3057 O O . GLY A 1 413 ? -21.269 28.533 21.334 1.00 76.81 413 GLY A O 1
ATOM 3058 N N . THR A 1 414 ? -19.608 29.558 20.233 1.00 76.12 414 THR A N 1
ATOM 3059 C CA . THR A 1 414 ? -19.957 29.018 18.901 1.00 76.12 414 THR A CA 1
ATOM 3060 C C . THR A 1 414 ? -19.342 27.646 18.611 1.00 76.12 414 THR A C 1
ATOM 3062 O O . THR A 1 414 ? -19.506 27.141 17.504 1.00 76.12 414 THR A O 1
ATOM 3065 N N . GLY A 1 415 ? -18.578 27.080 19.550 1.00 79.25 415 GLY A N 1
ATOM 3066 C CA . GLY A 1 415 ? -17.912 25.789 19.383 1.00 79.25 415 GLY A CA 1
ATOM 3067 C C . GLY A 1 415 ? -18.850 24.595 19.604 1.00 79.25 415 GLY A C 1
ATOM 3068 O O . GLY A 1 415 ? -19.977 24.770 20.091 1.00 79.25 415 GLY A O 1
ATOM 3069 N N . PRO A 1 416 ? -18.392 23.375 19.261 1.00 87.31 416 PRO A N 1
ATOM 3070 C CA . PRO A 1 416 ? -19.117 22.152 19.583 1.00 87.31 416 PRO A CA 1
ATOM 3071 C C . PRO A 1 416 ? -19.250 21.979 21.101 1.00 87.31 416 PRO A C 1
ATOM 3073 O O . PRO A 1 416 ? -18.519 22.585 21.888 1.00 87.31 416 PRO A O 1
ATOM 3076 N N . PHE A 1 417 ? -20.194 21.142 21.521 1.00 90.69 417 PHE A N 1
ATOM 3077 C CA . PHE A 1 417 ? -20.232 20.687 22.907 1.00 90.69 417 PHE A CA 1
ATOM 3078 C C . PHE A 1 417 ? -19.062 19.741 23.145 1.00 90.69 417 PHE A C 1
ATOM 3080 O O . PHE A 1 417 ? -18.910 18.783 22.392 1.00 90.69 417 PHE A O 1
ATOM 3087 N N . ASP A 1 418 ? -18.272 20.009 24.181 1.00 92.50 418 ASP A N 1
ATOM 3088 C CA . ASP A 1 418 ? -17.070 19.253 24.515 1.00 92.50 418 ASP A CA 1
ATOM 3089 C C . ASP A 1 418 ? -17.054 18.910 26.002 1.00 92.50 418 ASP A C 1
ATOM 3091 O O . ASP A 1 418 ? -17.002 19.802 26.856 1.00 92.50 418 ASP A O 1
ATOM 3095 N N . LEU A 1 419 ? -17.120 17.617 26.311 1.00 94.62 419 LEU A N 1
ATOM 3096 C CA . LEU A 1 419 ? -17.101 17.114 27.675 1.00 94.62 419 LEU A CA 1
ATOM 3097 C C . LEU A 1 419 ? -16.046 16.027 27.845 1.00 94.62 419 LEU A C 1
ATOM 3099 O O . LEU A 1 419 ? -16.033 15.029 27.131 1.00 94.62 419 LEU A O 1
ATOM 3103 N N . ASP A 1 420 ? -15.215 16.193 28.868 1.00 95.69 420 ASP A N 1
ATOM 3104 C CA . ASP A 1 420 ? -14.250 15.184 29.276 1.00 95.69 420 ASP A CA 1
ATOM 3105 C C . ASP A 1 420 ? -14.929 14.013 29.995 1.00 95.69 420 ASP A C 1
ATOM 3107 O O . ASP A 1 420 ? -15.502 14.187 31.074 1.00 95.69 420 ASP A O 1
ATOM 3111 N N . LEU A 1 421 ? -14.851 12.825 29.399 1.00 95.75 421 LEU A N 1
ATOM 3112 C CA . LEU A 1 421 ? -15.324 11.564 29.967 1.00 95.75 421 LEU A CA 1
ATOM 3113 C C . LEU A 1 421 ? -14.171 10.592 30.257 1.00 95.75 421 LEU A C 1
ATOM 3115 O O . LEU A 1 421 ? -14.416 9.416 30.517 1.00 95.75 421 LEU A O 1
ATOM 3119 N N . THR A 1 422 ? -12.921 11.057 30.245 1.00 95.56 422 THR A N 1
ATOM 3120 C CA . THR A 1 422 ? -11.734 10.194 30.330 1.00 95.56 422 THR A CA 1
ATOM 3121 C C . THR A 1 422 ? -11.772 9.275 31.548 1.00 95.56 422 THR A C 1
ATOM 3123 O O . THR A 1 422 ? -11.740 8.056 31.406 1.00 95.56 422 THR A O 1
ATOM 3126 N N . GLU A 1 423 ? -11.923 9.835 32.749 1.00 94.62 423 GLU A N 1
ATOM 3127 C CA . GLU A 1 423 ? -11.883 9.055 33.994 1.00 94.62 423 GLU A CA 1
ATOM 3128 C C . GLU A 1 423 ? -13.052 8.062 34.115 1.00 94.62 423 GLU A C 1
ATOM 3130 O O . GLU A 1 423 ? -12.870 6.941 34.592 1.00 94.62 423 GLU A O 1
ATOM 3135 N N . VAL A 1 424 ? -14.255 8.433 33.651 1.00 93.81 424 VAL A N 1
ATOM 3136 C CA . VAL A 1 424 ? -15.403 7.512 33.689 1.00 93.81 424 VAL A CA 1
ATOM 3137 C C . VAL A 1 424 ? -15.234 6.383 32.676 1.00 93.81 424 VAL A C 1
ATOM 3139 O O . VAL A 1 424 ? -15.512 5.235 33.010 1.00 93.81 424 VAL A O 1
ATOM 3142 N N . VAL A 1 425 ? -14.723 6.667 31.476 1.00 91.81 425 VAL A N 1
ATOM 3143 C CA . VAL A 1 425 ? -14.485 5.643 30.450 1.00 91.81 425 VAL A CA 1
ATOM 3144 C C . VAL A 1 425 ? -13.365 4.690 30.861 1.00 91.81 425 VAL A C 1
ATOM 3146 O O . VAL A 1 425 ? -13.538 3.480 30.721 1.00 91.81 425 VAL A O 1
ATOM 3149 N N . ARG A 1 426 ? -12.273 5.196 31.454 1.00 91.69 426 ARG A N 1
ATOM 3150 C CA . ARG A 1 426 ? -11.230 4.342 32.048 1.00 91.69 426 ARG A CA 1
ATOM 3151 C C . ARG A 1 426 ? -11.823 3.401 33.093 1.00 91.69 426 ARG A C 1
ATOM 3153 O O . ARG A 1 426 ? -11.634 2.195 32.995 1.00 91.69 426 ARG A O 1
ATOM 3160 N N . SER A 1 427 ? -12.634 3.922 34.017 1.00 89.56 427 SER A N 1
ATOM 3161 C CA . SER A 1 427 ? -13.288 3.100 35.044 1.00 89.56 427 SER A CA 1
ATOM 3162 C C . SER A 1 427 ? -14.252 2.052 34.461 1.00 89.56 427 SER A C 1
ATOM 3164 O O . SER A 1 427 ? -14.329 0.929 34.966 1.00 89.56 427 SER A O 1
ATOM 3166 N N . VAL A 1 428 ? -14.981 2.389 33.390 1.00 86.19 428 VAL A N 1
ATOM 3167 C CA . VAL A 1 428 ? -15.860 1.447 32.678 1.00 86.19 428 VAL A CA 1
ATOM 3168 C C . VAL A 1 428 ? -15.037 0.318 32.054 1.00 86.19 428 VAL A C 1
ATOM 3170 O O . VAL A 1 428 ? -15.353 -0.851 32.295 1.00 86.19 428 VAL A O 1
ATOM 3173 N N . LEU A 1 429 ? -13.952 0.640 31.348 1.00 85.06 429 LEU A N 1
ATOM 3174 C CA . LEU A 1 429 ? -13.063 -0.356 30.748 1.00 85.06 429 LEU A CA 1
ATOM 3175 C C . LEU A 1 429 ? -12.388 -1.233 31.804 1.00 85.06 429 LEU A C 1
ATOM 3177 O O . LEU A 1 429 ? -12.485 -2.449 31.712 1.00 85.06 429 LEU A O 1
ATOM 3181 N N . GLU A 1 430 ? -11.823 -0.664 32.869 1.00 85.25 430 GLU A N 1
ATOM 3182 C CA . GLU A 1 430 ? -11.228 -1.430 33.981 1.00 85.25 430 GLU A CA 1
ATOM 3183 C C . GLU A 1 430 ? -12.218 -2.409 34.635 1.00 85.25 430 GLU A C 1
ATOM 3185 O O . GLU A 1 430 ? -11.829 -3.450 35.166 1.00 85.25 430 GLU A O 1
ATOM 3190 N N . SER A 1 431 ? -13.521 -2.109 34.576 1.00 81.56 431 SER A N 1
ATOM 3191 C CA . SER A 1 431 ? -14.576 -3.011 35.053 1.00 81.56 431 SER A CA 1
ATOM 3192 C C . SER A 1 431 ? -14.907 -4.164 34.090 1.00 81.56 431 SER A C 1
ATOM 3194 O O . SER A 1 431 ? -15.821 -4.945 34.364 1.00 81.56 431 SER A O 1
ATOM 3196 N N . GLY A 1 432 ? -14.178 -4.292 32.977 1.00 75.56 432 GLY A N 1
ATOM 3197 C CA . GLY A 1 432 ? -14.393 -5.312 31.950 1.00 75.56 432 GLY A CA 1
ATOM 3198 C C . GLY A 1 432 ? -15.451 -4.942 30.911 1.00 75.56 432 GLY A C 1
ATOM 3199 O O . GLY A 1 432 ? -15.847 -5.799 30.121 1.00 75.56 432 GLY A O 1
ATOM 3200 N N . LYS A 1 433 ? -15.967 -3.707 30.925 1.00 77.88 433 LYS A N 1
ATOM 3201 C CA . LYS A 1 433 ? -17.068 -3.289 30.050 1.00 77.88 433 LYS A CA 1
ATOM 3202 C C . LYS A 1 433 ? -16.531 -2.569 28.827 1.00 77.88 433 LYS A C 1
ATOM 3204 O O . LYS A 1 433 ? -15.858 -1.555 28.941 1.00 77.88 433 LYS A O 1
ATOM 3209 N N . THR A 1 434 ? -16.914 -3.053 27.655 1.00 77.88 434 THR A N 1
ATOM 3210 C CA . THR A 1 434 ? -16.532 -2.477 26.358 1.00 77.88 434 THR A CA 1
ATOM 3211 C C . THR A 1 434 ? -17.661 -1.687 25.713 1.00 77.88 434 THR A C 1
ATOM 3213 O O . THR A 1 434 ? -17.642 -1.443 24.514 1.00 77.88 434 THR A O 1
ATOM 3216 N N . ARG A 1 435 ? -18.698 -1.355 26.478 1.00 83.12 435 ARG A N 1
ATOM 3217 C CA . ARG A 1 435 ? -19.899 -0.688 25.985 1.00 83.12 435 ARG A CA 1
ATOM 3218 C C . ARG A 1 435 ? -20.249 0.453 26.918 1.00 83.12 435 ARG A C 1
ATOM 3220 O O . ARG A 1 435 ? -20.108 0.314 28.137 1.00 83.12 435 ARG A O 1
ATOM 3227 N N . LEU A 1 436 ? -20.665 1.567 26.331 1.00 88.69 436 LEU A N 1
ATOM 3228 C CA . LEU A 1 436 ? -20.941 2.797 27.053 1.00 88.69 436 LEU A CA 1
ATOM 3229 C C . LEU A 1 436 ? -22.190 3.470 26.488 1.00 88.69 436 LEU A C 1
ATOM 3231 O O . LEU A 1 436 ? -22.161 3.976 25.368 1.00 88.69 436 LEU A O 1
ATOM 3235 N N . THR A 1 437 ? -23.237 3.566 27.301 1.00 93.12 437 THR A N 1
ATOM 3236 C CA . THR A 1 437 ? -24.387 4.419 26.999 1.00 93.12 437 THR A CA 1
ATOM 3237 C C . THR A 1 437 ? -24.214 5.801 27.614 1.00 93.12 437 THR A C 1
ATOM 3239 O O . THR A 1 437 ? -24.009 5.943 28.826 1.00 93.12 437 THR A O 1
ATOM 3242 N N . VAL A 1 438 ? -24.381 6.838 26.798 1.00 94.69 438 VAL A N 1
ATOM 3243 C CA . VAL A 1 438 ? -24.431 8.233 27.234 1.00 94.69 438 VAL A CA 1
ATOM 3244 C C . VAL A 1 438 ? -25.818 8.797 26.955 1.00 94.69 438 VAL A C 1
ATOM 3246 O O . VAL A 1 438 ? -26.253 8.872 25.809 1.00 94.69 438 VAL A O 1
ATOM 3249 N N . ARG A 1 439 ? -26.508 9.246 28.002 1.00 93.31 439 ARG A N 1
ATOM 3250 C CA . ARG A 1 439 ? -27.808 9.915 27.919 1.00 93.31 439 ARG A CA 1
ATOM 3251 C C . ARG A 1 439 ? -27.651 11.395 28.215 1.00 93.31 439 ARG A C 1
ATOM 3253 O O . ARG A 1 439 ? -27.038 11.766 29.209 1.00 93.31 439 ARG A O 1
ATOM 3260 N N . PHE A 1 440 ? -28.278 12.253 27.425 1.00 91.38 440 PHE A N 1
ATOM 3261 C CA . PHE A 1 440 ? -28.264 13.691 27.660 1.00 91.38 440 PHE A CA 1
ATOM 3262 C C . PHE A 1 440 ? -29.630 14.347 27.476 1.00 91.38 440 PHE A C 1
ATOM 3264 O O . PHE A 1 440 ? -30.447 13.936 26.651 1.00 91.38 440 PHE A O 1
ATOM 3271 N N . ARG A 1 441 ? -29.900 15.369 28.294 1.00 88.50 441 ARG A N 1
ATOM 3272 C CA . ARG A 1 441 ? -31.183 16.091 28.341 1.00 88.50 441 ARG A CA 1
ATOM 3273 C C . ARG A 1 441 ? -31.033 17.483 28.938 1.00 88.50 441 ARG A C 1
ATOM 3275 O O . ARG A 1 441 ? -30.126 17.727 29.727 1.00 88.50 441 ARG A O 1
ATOM 3282 N N . PHE A 1 442 ? -31.967 18.377 28.638 1.00 87.06 442 PHE A N 1
ATOM 3283 C CA . PHE A 1 442 ? -32.054 19.662 29.333 1.00 87.06 442 PHE A CA 1
ATOM 3284 C C . PHE A 1 442 ? -32.363 19.463 30.824 1.00 87.06 442 PHE A C 1
ATOM 3286 O O . PHE A 1 442 ? -33.235 18.667 31.175 1.00 87.06 442 PHE A O 1
ATOM 3293 N N . PHE A 1 443 ? -31.654 20.186 31.697 1.00 75.19 443 PHE A N 1
ATOM 3294 C CA . PHE A 1 443 ? -31.829 20.086 33.153 1.00 75.19 443 PHE A CA 1
ATOM 3295 C C . PHE A 1 443 ? -32.286 21.396 33.805 1.00 75.19 443 PHE A C 1
ATOM 3297 O O . PHE A 1 443 ? -33.168 21.373 34.661 1.00 75.19 443 PHE A O 1
ATOM 3304 N N . GLU A 1 444 ? -31.771 22.543 33.356 1.00 67.88 444 GLU A N 1
ATOM 3305 C CA . GLU A 1 444 ? -32.166 23.869 33.849 1.00 67.88 444 GLU A CA 1
ATOM 3306 C C . GLU A 1 444 ? -32.248 24.868 32.684 1.00 67.88 444 GLU A C 1
ATOM 3308 O O . GLU A 1 444 ? -31.426 24.814 31.774 1.00 67.88 444 GLU A O 1
ATOM 3313 N N . GLY A 1 445 ? -33.251 25.757 32.693 1.00 60.41 445 GLY A N 1
ATOM 3314 C CA . GLY A 1 445 ? -33.479 26.780 31.651 1.00 60.41 445 GLY A CA 1
ATOM 3315 C C . GLY A 1 445 ? -34.546 26.450 30.594 1.00 60.41 445 GLY A C 1
ATOM 3316 O O . GLY A 1 445 ? -35.070 27.367 29.978 1.00 60.41 445 GLY A O 1
ATOM 3317 N N . GLY A 1 446 ? -34.965 25.185 30.466 1.00 55.34 446 GLY A N 1
ATOM 3318 C CA . GLY A 1 446 ? -35.779 24.674 29.350 1.00 55.34 446 GLY A CA 1
ATOM 3319 C C . GLY A 1 446 ? -37.204 25.232 29.193 1.00 55.34 446 GLY A C 1
ATOM 3320 O O . GLY A 1 446 ? -38.180 24.563 29.532 1.00 55.34 446 GLY A O 1
ATOM 3321 N N . GLY A 1 447 ? -37.326 26.435 28.632 1.00 64.50 447 GLY A N 1
ATOM 3322 C CA . GLY A 1 447 ? -38.530 26.912 27.945 1.00 64.50 447 GLY A CA 1
ATOM 3323 C C . GLY A 1 447 ? -38.625 26.344 26.519 1.00 64.50 447 GLY A C 1
ATOM 3324 O O . GLY A 1 447 ? -38.367 25.163 26.299 1.00 64.50 447 GLY A O 1
ATOM 3325 N N . ASP A 1 448 ? -38.937 27.190 25.532 1.00 69.00 448 ASP A N 1
ATOM 3326 C CA . ASP A 1 448 ? -38.945 26.847 24.090 1.00 69.00 448 ASP A CA 1
ATOM 3327 C C . ASP A 1 448 ? -37.529 26.726 23.475 1.00 69.00 448 ASP A C 1
ATOM 3329 O O . ASP A 1 448 ? -37.344 26.841 22.265 1.00 69.00 448 ASP A O 1
ATOM 3333 N N . GLU A 1 449 ? -36.510 26.529 24.310 1.00 75.56 449 GLU A N 1
ATOM 3334 C CA . GLU A 1 449 ? -35.110 26.421 23.904 1.00 75.56 449 GLU A CA 1
ATOM 3335 C C . GLU A 1 449 ? -34.837 25.067 23.241 1.00 75.56 449 GLU A C 1
ATOM 3337 O O . GLU A 1 449 ? -35.408 24.033 23.615 1.00 75.56 449 GLU A O 1
ATOM 3342 N N . THR A 1 450 ? -33.944 25.081 22.253 1.00 79.00 450 THR A N 1
ATOM 3343 C CA . THR A 1 450 ? -33.566 23.899 21.483 1.00 79.00 450 THR A CA 1
ATOM 3344 C C . THR A 1 450 ? -32.056 23.751 21.398 1.00 79.00 450 THR A C 1
ATOM 3346 O O . THR A 1 450 ? -31.342 24.734 21.203 1.00 79.00 450 THR A O 1
ATOM 3349 N N . PHE A 1 451 ? -31.575 22.517 21.502 1.00 83.94 451 PHE A N 1
ATOM 3350 C CA . PHE A 1 451 ? -30.191 22.144 21.241 1.00 83.94 451 PHE A CA 1
ATOM 3351 C C . PHE A 1 451 ? -30.177 21.181 20.057 1.00 83.94 451 PHE A C 1
ATOM 3353 O O . PHE A 1 451 ? -30.700 20.070 20.152 1.00 83.94 451 PHE A O 1
ATOM 3360 N N . GLU A 1 452 ? -29.645 21.655 18.934 1.00 87.19 452 GLU A N 1
ATOM 3361 C CA . GLU A 1 452 ? -29.581 20.907 17.683 1.00 87.19 452 GLU A CA 1
ATOM 3362 C C . GLU A 1 452 ? -28.213 20.239 17.547 1.00 87.19 452 GLU A C 1
ATOM 3364 O O . GLU A 1 452 ? -27.183 20.919 17.572 1.00 87.19 452 GLU A O 1
ATOM 3369 N N . ILE A 1 453 ? -28.222 18.914 17.432 1.00 88.38 453 ILE A N 1
ATOM 3370 C CA . ILE A 1 453 ? -27.038 18.072 17.275 1.00 88.38 453 ILE A CA 1
ATOM 3371 C C . ILE A 1 453 ? -26.976 17.608 15.829 1.00 88.38 453 ILE A C 1
ATOM 3373 O O . ILE A 1 453 ? -27.903 16.945 15.363 1.00 88.38 453 ILE A O 1
ATOM 3377 N N . ASP A 1 454 ? -25.876 17.919 15.154 1.00 88.12 454 ASP A N 1
ATOM 3378 C CA . ASP A 1 454 ? -25.564 17.386 13.830 1.00 88.12 454 ASP A CA 1
ATOM 3379 C C . ASP A 1 454 ? -24.890 16.019 13.993 1.00 88.12 454 ASP A C 1
ATOM 3381 O O . ASP A 1 454 ? -23.785 15.923 14.523 1.00 88.12 454 ASP A O 1
ATOM 3385 N N . ASN A 1 455 ? -25.572 14.954 13.586 1.00 86.00 455 ASN A N 1
ATOM 3386 C CA . ASN A 1 455 ? -25.078 13.579 13.596 1.00 86.00 455 ASN A CA 1
ATOM 3387 C C . ASN A 1 455 ? -24.799 13.045 12.180 1.00 86.00 455 ASN A C 1
ATOM 3389 O O . ASN A 1 455 ? -24.652 11.839 12.003 1.00 86.00 455 ASN A O 1
ATOM 3393 N N . SER A 1 456 ? -24.706 13.922 11.176 1.00 83.12 456 SER A N 1
ATOM 3394 C CA . SER A 1 456 ? -24.358 13.518 9.815 1.00 83.12 456 SER A CA 1
ATOM 3395 C C . SER A 1 456 ? -22.996 12.811 9.754 1.00 83.12 456 SER A C 1
ATOM 3397 O O . SER A 1 456 ? -22.148 12.939 10.647 1.00 83.12 456 SER A O 1
ATOM 3399 N N . ALA A 1 457 ? -22.760 12.072 8.666 1.00 74.50 457 ALA A N 1
ATOM 3400 C CA . ALA A 1 457 ? -21.502 11.355 8.450 1.00 74.50 457 ALA A CA 1
ATOM 3401 C C . ALA A 1 457 ? -20.271 12.283 8.507 1.00 74.50 457 ALA A C 1
ATOM 3403 O O . ALA A 1 457 ? -19.230 11.888 9.022 1.00 74.50 457 ALA A O 1
ATOM 3404 N N . ALA A 1 458 ? -20.411 13.535 8.055 1.00 79.56 458 ALA A N 1
ATOM 3405 C CA . ALA A 1 458 ? -19.341 14.532 8.073 1.00 79.56 458 ALA A CA 1
ATOM 3406 C C . ALA A 1 458 ? -19.144 15.218 9.443 1.00 79.56 458 ALA A C 1
ATOM 3408 O O . ALA A 1 458 ? -18.122 15.868 9.667 1.00 79.56 458 ALA A O 1
ATOM 3409 N N . ALA A 1 459 ? -20.108 15.112 10.363 1.00 84.31 459 ALA A N 1
ATOM 3410 C CA . ALA A 1 459 ? -20.050 15.789 11.653 1.00 84.31 459 ALA A CA 1
ATOM 3411 C C . ALA A 1 459 ? -19.093 15.092 12.631 1.00 84.31 459 ALA A C 1
ATOM 3413 O O . ALA A 1 459 ? -19.043 13.868 12.705 1.00 84.31 459 ALA A O 1
ATOM 3414 N N . GLN A 1 460 ? -18.418 15.852 13.496 1.00 88.38 460 GLN A N 1
ATOM 3415 C CA . GLN A 1 460 ? -17.568 15.305 14.569 1.00 88.38 460 GLN A CA 1
ATOM 3416 C C . GLN A 1 460 ? -18.355 14.960 15.851 1.00 88.38 460 GLN A C 1
ATOM 3418 O O . GLN A 1 460 ? -17.859 15.124 16.961 1.00 88.38 460 GLN A O 1
ATOM 3423 N N . THR A 1 461 ? -19.603 14.508 15.710 1.00 91.06 461 THR A N 1
ATOM 3424 C CA . THR A 1 461 ? -20.424 14.036 16.837 1.00 91.06 461 THR A CA 1
ATOM 3425 C C . THR A 1 461 ? -20.071 12.595 17.187 1.00 91.06 461 THR A C 1
ATOM 3427 O O . THR A 1 461 ? -20.166 11.733 16.316 1.00 91.06 461 THR A O 1
ATOM 3430 N N . GLY A 1 462 ? -19.679 12.334 18.436 1.00 92.94 462 GLY A N 1
ATOM 3431 C CA . GLY A 1 462 ? -19.256 11.021 18.935 1.00 92.94 462 GLY A CA 1
ATOM 3432 C C . GLY A 1 462 ? -18.302 11.117 20.133 1.00 92.94 462 GLY A C 1
ATOM 3433 O O . GLY A 1 462 ? -18.233 12.152 20.797 1.00 92.94 462 GLY A O 1
ATOM 3434 N N . LEU A 1 463 ? -17.556 10.045 20.414 1.00 93.50 463 LEU A N 1
ATOM 3435 C CA . LEU A 1 463 ? -16.425 10.081 21.347 1.00 93.50 463 LEU A CA 1
ATOM 3436 C C . LEU A 1 463 ? -15.128 10.251 20.563 1.00 93.50 463 LEU A C 1
ATOM 3438 O O . LEU A 1 463 ? -14.782 9.391 19.762 1.00 93.50 463 LEU A O 1
ATOM 3442 N N . ILE A 1 464 ? -14.387 11.322 20.816 1.00 94.25 464 ILE A N 1
ATOM 3443 C CA . ILE A 1 464 ? -13.003 11.439 20.357 1.00 94.25 464 ILE A CA 1
ATOM 3444 C C . ILE A 1 464 ? -12.114 10.807 21.425 1.00 94.25 464 ILE A C 1
ATOM 3446 O O . ILE A 1 464 ? -12.043 11.303 22.551 1.00 94.25 464 ILE A O 1
ATOM 3450 N N . VAL A 1 465 ? -11.466 9.698 21.081 1.00 92.12 465 VAL A N 1
ATOM 3451 C CA . VAL A 1 465 ? -10.554 8.966 21.961 1.00 92.12 465 VAL A CA 1
ATOM 3452 C C . VAL A 1 465 ? -9.130 9.187 21.486 1.00 92.12 465 VAL A C 1
ATOM 3454 O O . VAL A 1 465 ? -8.785 8.830 20.364 1.00 92.12 465 VAL A O 1
ATOM 3457 N N . THR A 1 466 ? -8.298 9.749 22.357 1.00 92.81 466 THR A N 1
ATOM 3458 C CA . THR A 1 466 ? -6.858 9.873 22.140 1.00 92.81 466 THR A CA 1
ATOM 3459 C C . THR A 1 466 ? -6.135 8.856 23.006 1.00 92.81 466 THR A C 1
ATOM 3461 O O . THR A 1 466 ? -6.269 8.862 24.233 1.00 92.81 466 THR A O 1
ATOM 3464 N N . THR A 1 467 ? -5.350 7.994 22.370 1.00 89.69 467 THR A N 1
ATOM 3465 C CA . THR A 1 467 ? -4.500 7.019 23.050 1.00 89.69 467 THR A CA 1
ATOM 3466 C C . THR A 1 467 ? -3.061 7.511 23.133 1.00 89.69 467 THR A C 1
ATOM 3468 O O . THR A 1 467 ? -2.552 8.166 22.224 1.00 89.69 467 THR A O 1
ATOM 3471 N N . ALA A 1 468 ? -2.402 7.185 24.241 1.00 85.94 468 ALA A N 1
ATOM 3472 C CA . ALA A 1 468 ? -0.995 7.459 24.452 1.00 85.94 468 ALA A CA 1
ATOM 3473 C C . ALA A 1 468 ? -0.156 6.628 23.488 1.00 85.94 468 ALA A C 1
ATOM 3475 O O . ALA A 1 468 ? -0.468 5.465 23.204 1.00 85.94 468 ALA A O 1
ATOM 3476 N N . ARG A 1 469 ? 0.979 7.201 23.091 1.00 85.38 469 ARG A N 1
ATOM 3477 C CA . ARG A 1 469 ? 2.057 6.448 22.455 1.00 85.38 469 ARG A CA 1
ATOM 3478 C C . ARG A 1 469 ? 2.427 5.240 23.318 1.00 85.38 469 ARG A C 1
ATOM 3480 O O . ARG A 1 469 ? 2.694 5.373 24.514 1.00 85.38 469 ARG A O 1
ATOM 3487 N N . GLN A 1 470 ? 2.519 4.076 22.685 1.00 81.25 470 GLN A N 1
ATOM 3488 C CA . GLN A 1 470 ? 3.005 2.852 23.303 1.00 81.25 470 GLN A CA 1
ATOM 3489 C C . GLN A 1 470 ? 4.471 2.628 22.928 1.00 81.25 470 GLN A C 1
ATOM 3491 O O . GLN A 1 470 ? 4.808 2.416 21.763 1.00 81.25 470 GLN A O 1
ATOM 3496 N N . GLU A 1 471 ? 5.349 2.644 23.928 1.00 83.81 471 GLU A N 1
ATOM 3497 C CA . GLU A 1 471 ? 6.752 2.273 23.744 1.00 83.81 471 GLU A CA 1
ATOM 3498 C C . GLU A 1 471 ? 6.883 0.770 23.466 1.00 83.81 471 GLU A C 1
ATOM 3500 O O . GLU A 1 471 ? 6.245 -0.061 24.113 1.00 83.81 471 GLU A O 1
ATOM 3505 N N . GLY A 1 472 ? 7.758 0.414 22.529 1.00 86.12 472 GLY A N 1
ATOM 3506 C CA . GLY A 1 472 ? 7.960 -0.968 22.115 1.00 86.12 472 GLY A CA 1
ATOM 3507 C C . GLY A 1 472 ? 8.963 -1.085 20.978 1.00 86.12 472 GLY A C 1
ATOM 3508 O O . GLY A 1 472 ? 9.808 -0.206 20.779 1.00 86.12 472 GLY A O 1
ATOM 3509 N N . VAL A 1 473 ? 8.869 -2.179 20.233 1.00 89.38 473 VAL A N 1
ATOM 3510 C CA . VAL A 1 473 ? 9.690 -2.433 19.050 1.00 89.38 473 VAL A CA 1
ATOM 3511 C C . VAL A 1 473 ? 8.825 -2.733 17.836 1.00 89.38 473 VAL A C 1
ATOM 3513 O O . VAL A 1 473 ? 7.708 -3.236 17.952 1.00 89.38 473 VAL A O 1
ATOM 3516 N N . LEU A 1 474 ? 9.380 -2.434 16.671 1.00 89.19 474 LEU A N 1
ATOM 3517 C CA . LEU A 1 474 ? 8.913 -2.926 15.382 1.00 89.19 474 LEU A CA 1
ATOM 3518 C C . LEU A 1 474 ? 10.049 -3.697 14.727 1.00 89.19 474 LEU A C 1
ATOM 3520 O O . LEU A 1 474 ? 11.194 -3.666 15.198 1.00 89.19 474 LEU A O 1
ATOM 3524 N N . ALA A 1 475 ? 9.722 -4.428 13.673 1.00 91.56 475 ALA A N 1
ATOM 3525 C CA . ALA A 1 475 ? 10.699 -5.207 12.960 1.00 91.56 475 ALA A CA 1
ATOM 3526 C C . ALA A 1 475 ? 10.491 -5.193 11.449 1.00 91.56 475 ALA A C 1
ATOM 3528 O O . ALA A 1 475 ? 9.369 -5.073 10.951 1.00 91.56 475 ALA A O 1
ATOM 3529 N N . ASP A 1 476 ? 11.619 -5.373 10.771 1.00 89.81 476 ASP A N 1
ATOM 3530 C CA . ASP A 1 476 ? 11.731 -5.601 9.343 1.00 89.81 476 ASP A CA 1
ATOM 3531 C C . ASP A 1 476 ? 12.306 -7.008 9.111 1.00 89.81 476 ASP A C 1
ATOM 3533 O O . ASP A 1 476 ? 13.207 -7.450 9.835 1.00 89.81 476 ASP A O 1
ATOM 3537 N N . LEU A 1 477 ? 11.791 -7.715 8.108 1.00 90.56 477 LEU A N 1
ATOM 3538 C CA . LEU A 1 477 ? 12.300 -8.999 7.636 1.00 90.56 477 LEU A CA 1
ATOM 3539 C C . LEU A 1 477 ? 12.977 -8.810 6.288 1.00 90.56 477 LEU A C 1
ATOM 3541 O O . LEU A 1 477 ? 12.391 -8.203 5.399 1.00 90.56 477 LEU A O 1
ATOM 3545 N N . HIS A 1 478 ? 14.163 -9.383 6.128 1.00 87.62 478 HIS A N 1
ATOM 3546 C CA . HIS A 1 478 ? 14.929 -9.379 4.891 1.00 87.62 478 HIS A CA 1
ATOM 3547 C C . HIS A 1 478 ? 15.321 -10.801 4.476 1.00 87.62 478 HIS A C 1
ATOM 3549 O O . HIS A 1 478 ? 15.498 -11.667 5.339 1.00 87.62 478 HIS A O 1
ATOM 3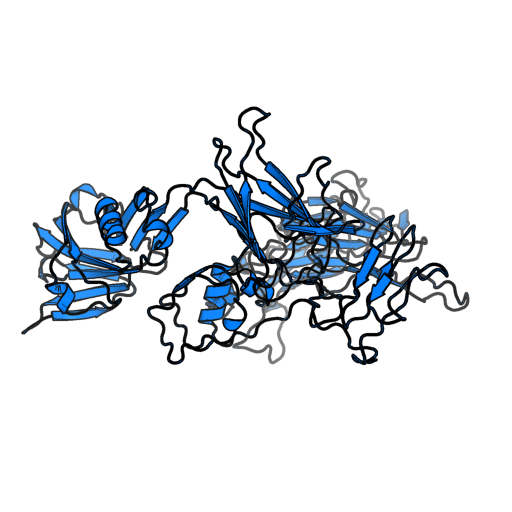555 N N . ASP A 1 479 ? 15.494 -11.030 3.175 1.00 82.38 479 ASP A N 1
ATOM 3556 C CA . ASP A 1 479 ? 16.071 -12.272 2.643 1.00 82.38 479 ASP A CA 1
ATOM 3557 C C . ASP A 1 479 ? 17.603 -12.337 2.833 1.00 82.38 479 ASP A C 1
ATOM 3559 O O . ASP A 1 479 ? 18.226 -11.468 3.456 1.00 82.38 479 ASP A O 1
ATOM 3563 N N . ALA A 1 480 ? 18.231 -13.386 2.296 1.00 83.31 480 ALA A N 1
ATOM 3564 C CA . ALA A 1 480 ? 19.675 -13.594 2.374 1.00 83.31 480 ALA A CA 1
ATOM 3565 C C . ALA A 1 480 ? 20.500 -12.578 1.559 1.00 83.31 480 ALA A C 1
ATOM 3567 O O . ALA A 1 480 ? 21.704 -12.445 1.794 1.00 83.31 480 ALA A O 1
ATOM 3568 N N . GLN A 1 481 ? 19.879 -11.882 0.609 1.00 78.19 481 GLN A N 1
ATOM 3569 C CA . GLN A 1 481 ? 20.488 -10.889 -0.271 1.00 78.19 481 GLN A CA 1
ATOM 3570 C C . GLN A 1 481 ? 20.337 -9.464 0.281 1.00 78.19 481 GLN A C 1
ATOM 3572 O O . GLN A 1 481 ? 21.046 -8.567 -0.168 1.00 78.19 481 GLN A O 1
ATOM 3577 N N . GLY A 1 482 ? 19.479 -9.267 1.285 1.00 78.00 482 GLY A N 1
ATOM 3578 C CA . GLY A 1 482 ? 19.195 -7.973 1.907 1.00 78.00 482 GLY A CA 1
ATOM 3579 C C . GLY A 1 482 ? 17.932 -7.297 1.407 1.00 78.00 482 GLY A C 1
ATOM 3580 O O . GLY A 1 482 ? 17.588 -6.210 1.879 1.00 78.00 482 GLY A O 1
ATOM 3581 N N . THR A 1 483 ? 17.213 -7.946 0.502 1.00 75.75 483 THR A N 1
ATOM 3582 C CA . THR A 1 483 ? 15.893 -7.531 0.055 1.00 75.75 483 THR A CA 1
ATOM 3583 C C . THR A 1 483 ? 14.959 -7.416 1.247 1.00 75.75 483 THR A C 1
ATOM 3585 O O . THR A 1 483 ? 14.805 -8.367 2.008 1.00 75.75 483 THR A O 1
ATOM 3588 N N . LEU A 1 484 ? 14.321 -6.262 1.417 1.00 78.38 484 LEU A N 1
ATOM 3589 C CA . LEU A 1 484 ? 13.292 -6.077 2.432 1.00 78.38 484 LEU A CA 1
ATOM 3590 C C . LEU A 1 484 ? 12.038 -6.851 2.019 1.00 78.38 484 LEU A C 1
ATOM 3592 O O . LEU A 1 484 ? 11.491 -6.567 0.966 1.00 78.38 484 LEU A O 1
ATOM 3596 N N . LEU A 1 485 ? 11.576 -7.805 2.825 1.00 76.94 485 LEU A N 1
ATOM 3597 C CA . LEU A 1 485 ? 10.382 -8.626 2.583 1.00 76.94 485 LEU A CA 1
ATOM 3598 C C . LEU A 1 485 ? 9.138 -8.039 3.260 1.00 76.94 485 LEU A C 1
ATOM 3600 O O . LEU A 1 485 ? 8.079 -7.935 2.645 1.00 76.94 485 LEU A O 1
ATOM 3604 N N . GLN A 1 486 ? 9.273 -7.636 4.523 1.00 80.81 486 GLN A N 1
ATOM 3605 C CA . GLN A 1 486 ? 8.219 -7.016 5.333 1.00 80.81 486 GLN A CA 1
ATOM 3606 C C . GLN A 1 486 ? 8.844 -5.949 6.226 1.00 80.81 486 GLN A C 1
ATOM 3608 O O . GLN A 1 486 ? 9.949 -6.156 6.720 1.00 80.81 486 GLN A O 1
ATOM 3613 N N . SER A 1 487 ? 8.149 -4.841 6.471 1.00 83.62 487 SER A N 1
ATOM 3614 C CA . SER A 1 487 ? 8.673 -3.733 7.274 1.00 83.62 487 SER A CA 1
ATOM 3615 C C . SER A 1 487 ? 7.654 -3.153 8.237 1.00 83.62 487 SER A C 1
ATOM 3617 O O . SER A 1 487 ? 6.447 -3.326 8.059 1.00 83.62 487 SER A O 1
ATOM 3619 N N . ASN A 1 488 ? 8.156 -2.445 9.251 1.00 79.06 488 ASN A N 1
ATOM 3620 C CA . ASN A 1 488 ? 7.363 -1.637 10.177 1.00 79.06 488 ASN A CA 1
ATOM 3621 C C . ASN A 1 488 ? 6.226 -2.405 10.871 1.00 79.06 488 ASN A C 1
ATOM 3623 O O . ASN A 1 488 ? 5.146 -1.867 11.114 1.00 79.06 488 ASN A O 1
ATOM 3627 N N . ARG A 1 489 ? 6.463 -3.681 11.198 1.00 83.06 489 ARG A N 1
ATOM 3628 C CA . ARG A 1 489 ? 5.452 -4.579 11.773 1.00 83.06 489 ARG A CA 1
ATOM 3629 C C . ARG A 1 489 ? 5.959 -5.239 13.045 1.00 83.06 489 ARG A C 1
ATOM 3631 O O . ARG A 1 489 ? 7.134 -5.562 13.180 1.00 83.06 489 ARG A O 1
ATOM 3638 N N . SER A 1 490 ? 5.051 -5.493 13.985 1.00 83.25 490 SER A N 1
ATOM 3639 C CA . SER A 1 490 ? 5.347 -6.344 15.143 1.00 83.25 490 SER A CA 1
ATOM 3640 C C . SER A 1 490 ? 5.177 -7.838 14.856 1.00 83.25 490 SER A C 1
ATOM 3642 O O . SER A 1 490 ? 5.795 -8.657 15.519 1.00 83.25 490 SER A O 1
ATOM 3644 N N . LEU A 1 491 ? 4.354 -8.217 13.876 1.00 82.94 491 LEU A N 1
ATOM 3645 C CA . LEU A 1 491 ? 4.134 -9.605 13.459 1.00 82.94 491 LEU A CA 1
ATOM 3646 C C . LEU A 1 491 ? 4.567 -9.713 12.002 1.00 82.94 491 LEU A C 1
ATOM 3648 O O . LEU A 1 491 ? 4.038 -8.978 11.170 1.00 82.94 491 LEU A O 1
ATOM 3652 N N . LEU A 1 492 ? 5.505 -10.607 11.729 1.00 84.62 492 LEU A N 1
ATOM 3653 C CA . LEU A 1 492 ? 6.019 -10.889 10.401 1.00 84.62 492 LEU A CA 1
ATOM 3654 C C . LEU A 1 492 ? 5.507 -12.266 9.996 1.00 84.62 492 LEU A C 1
ATOM 3656 O O . LEU A 1 492 ? 5.764 -13.253 10.694 1.00 84.62 492 LEU A O 1
ATOM 3660 N N . ASP A 1 493 ? 4.738 -12.306 8.917 1.00 81.38 493 ASP A N 1
ATOM 3661 C CA . ASP A 1 493 ? 4.167 -13.538 8.384 1.00 81.38 493 ASP A CA 1
ATOM 3662 C C . ASP A 1 493 ? 5.267 -14.359 7.704 1.00 81.38 493 ASP A C 1
ATOM 3664 O O . ASP A 1 493 ? 6.130 -13.809 7.024 1.00 81.38 493 ASP A O 1
ATOM 3668 N N . MET A 1 494 ? 5.276 -15.669 7.910 1.00 82.38 494 MET A N 1
ATOM 3669 C CA . MET A 1 494 ? 6.214 -16.566 7.245 1.00 82.38 494 MET A CA 1
ATOM 3670 C C . MET A 1 494 ? 5.523 -17.496 6.256 1.00 82.38 494 MET A C 1
ATOM 3672 O O . MET A 1 494 ? 6.207 -18.330 5.687 1.00 82.38 494 MET A O 1
ATOM 3676 N N . GLN A 1 495 ? 4.207 -17.385 6.057 1.00 79.06 495 GLN A N 1
ATOM 3677 C CA . GLN A 1 495 ? 3.418 -18.352 5.299 1.00 79.06 495 GLN A CA 1
ATOM 3678 C C . GLN A 1 495 ? 3.898 -18.581 3.864 1.00 79.06 495 GLN A C 1
ATOM 3680 O O . GLN A 1 495 ? 3.744 -19.698 3.396 1.00 79.06 495 GLN A O 1
ATOM 3685 N N . LEU A 1 496 ? 4.425 -17.558 3.188 1.00 70.88 496 LEU A N 1
ATOM 3686 C CA . LEU A 1 496 ? 4.870 -17.627 1.786 1.00 70.88 496 LEU A CA 1
ATOM 3687 C C . LEU A 1 496 ? 6.394 -17.661 1.631 1.00 70.88 496 LEU A C 1
ATOM 3689 O O . LEU A 1 496 ? 6.919 -17.379 0.557 1.00 70.88 496 LEU A O 1
ATOM 3693 N N . LEU A 1 497 ? 7.117 -17.864 2.733 1.00 75.94 497 LEU A N 1
ATOM 3694 C CA . LEU A 1 497 ? 8.570 -17.810 2.717 1.00 75.94 497 LEU A CA 1
ATOM 3695 C C . LEU A 1 497 ? 9.135 -19.208 2.471 1.00 75.94 497 LEU A C 1
ATOM 3697 O O . LEU A 1 497 ? 8.836 -20.093 3.275 1.00 75.94 497 LEU A O 1
ATOM 3701 N N . PRO A 1 498 ? 9.977 -19.402 1.445 1.00 73.94 498 PRO A N 1
ATOM 3702 C CA . PRO A 1 498 ? 10.645 -20.681 1.237 1.00 73.94 498 PRO A CA 1
ATOM 3703 C C . PRO A 1 498 ? 11.597 -21.022 2.393 1.00 73.94 498 PRO A C 1
ATOM 3705 O O . PRO A 1 498 ? 11.924 -20.200 3.262 1.00 73.94 498 PRO A O 1
ATOM 3708 N N . ALA A 1 499 ? 12.078 -22.257 2.427 1.00 80.12 499 ALA A N 1
ATOM 3709 C CA . ALA A 1 499 ? 13.145 -22.646 3.327 1.00 80.12 499 ALA A CA 1
ATOM 3710 C C . ALA A 1 499 ? 14.410 -21.830 3.013 1.00 80.12 499 ALA A C 1
ATOM 3712 O O . ALA A 1 499 ? 14.917 -21.804 1.893 1.00 80.12 499 ALA A O 1
ATOM 3713 N N . GLY A 1 500 ? 14.973 -21.149 4.011 1.00 82.38 500 GLY A N 1
ATOM 3714 C CA . GLY A 1 500 ? 16.080 -20.253 3.706 1.00 82.38 500 GLY A CA 1
ATOM 3715 C C . GLY A 1 500 ? 16.659 -19.496 4.879 1.00 82.38 500 GLY A C 1
ATOM 3716 O O . GLY A 1 500 ? 16.275 -19.664 6.038 1.00 82.38 500 GLY A O 1
ATOM 3717 N N . THR A 1 501 ? 17.643 -18.661 4.552 1.00 87.19 501 THR A N 1
ATOM 3718 C CA . THR A 1 501 ? 18.269 -17.740 5.501 1.00 87.19 501 THR A CA 1
ATOM 3719 C C . THR A 1 501 ? 17.643 -16.362 5.380 1.00 87.19 501 THR A C 1
ATOM 3721 O O . THR A 1 501 ? 17.533 -15.817 4.287 1.00 87.19 501 THR A O 1
ATOM 3724 N N . TYR A 1 502 ? 17.307 -15.785 6.527 1.00 90.81 502 TYR A N 1
ATOM 3725 C CA . TYR A 1 502 ? 16.644 -14.497 6.642 1.00 90.81 502 TYR A CA 1
ATOM 3726 C C . TYR A 1 502 ? 17.304 -13.636 7.712 1.00 90.81 502 TYR A C 1
ATOM 3728 O O . TYR A 1 502 ? 17.941 -14.132 8.654 1.00 90.81 502 TYR A O 1
ATOM 3736 N N . PHE A 1 503 ? 17.100 -12.329 7.591 1.00 93.62 503 PHE A N 1
ATOM 3737 C CA . PHE A 1 503 ? 17.558 -11.340 8.550 1.00 93.62 503 PHE A CA 1
ATOM 3738 C C . PHE A 1 503 ? 16.379 -10.579 9.142 1.00 93.62 503 PHE A C 1
ATOM 3740 O O . PHE A 1 503 ? 15.563 -10.008 8.433 1.00 93.62 503 PHE A O 1
ATOM 3747 N N . LEU A 1 504 ? 16.304 -10.552 10.467 1.00 95.31 504 LEU A N 1
ATOM 3748 C CA . LEU A 1 504 ? 15.314 -9.795 11.218 1.00 95.31 504 LEU A CA 1
ATOM 3749 C C . LEU A 1 504 ? 15.989 -8.570 11.832 1.00 95.31 504 LEU A C 1
ATOM 3751 O O . LEU A 1 504 ? 16.858 -8.704 12.701 1.00 95.31 504 LEU A O 1
ATOM 3755 N N . ARG A 1 505 ? 15.569 -7.378 11.422 1.00 94.00 505 ARG A N 1
ATOM 3756 C CA . ARG A 1 505 ? 15.954 -6.113 12.047 1.00 94.00 505 ARG A CA 1
ATOM 3757 C C . ARG A 1 505 ? 14.880 -5.727 13.047 1.00 94.00 505 ARG A C 1
ATOM 3759 O O . ARG A 1 505 ? 13.753 -5.475 12.658 1.00 94.00 505 ARG A O 1
ATOM 3766 N N . VAL A 1 506 ? 15.216 -5.643 14.326 1.00 93.00 506 VAL A N 1
ATOM 3767 C CA . VAL A 1 506 ? 14.299 -5.181 15.378 1.00 93.00 506 VAL A CA 1
ATOM 3768 C C . VAL A 1 506 ? 14.747 -3.809 15.848 1.00 93.00 506 VAL A C 1
ATOM 3770 O O . VAL A 1 506 ? 15.889 -3.658 16.284 1.00 93.00 506 VAL A O 1
ATOM 3773 N N . TYR A 1 507 ? 13.876 -2.808 15.784 1.00 90.94 507 TYR A N 1
ATOM 3774 C CA . TYR A 1 507 ? 14.238 -1.420 16.055 1.00 90.94 507 TYR A CA 1
ATOM 3775 C C . TYR A 1 507 ? 13.201 -0.680 16.902 1.00 90.94 507 TYR A C 1
ATOM 3777 O O . TYR A 1 507 ? 12.062 -1.112 17.078 1.00 90.94 507 TYR A O 1
ATOM 3785 N N . LYS A 1 508 ? 13.638 0.450 17.467 1.00 87.94 508 LYS A N 1
ATOM 3786 C CA . LYS A 1 508 ? 12.823 1.347 18.293 1.00 87.94 508 LYS A CA 1
ATOM 3787 C C . LYS A 1 508 ? 12.418 2.577 17.479 1.00 87.94 508 LYS A C 1
ATOM 3789 O O . LYS A 1 508 ? 13.277 3.438 17.273 1.00 87.94 508 LYS A O 1
ATOM 3794 N N . PRO A 1 509 ? 11.149 2.720 17.071 1.00 85.81 509 PRO A N 1
ATOM 3795 C CA . PRO A 1 509 ? 10.733 3.862 16.256 1.00 85.81 509 PRO A CA 1
ATOM 3796 C C . PRO A 1 509 ? 10.755 5.200 17.023 1.00 85.81 509 PRO A C 1
ATOM 3798 O O . PRO A 1 509 ? 11.004 6.238 16.422 1.00 85.81 509 PRO A O 1
ATOM 3801 N N . PHE A 1 510 ? 10.575 5.197 18.353 1.00 83.31 510 PHE A N 1
ATOM 3802 C CA . PHE A 1 510 ? 10.364 6.428 19.144 1.00 83.31 510 PHE A CA 1
ATOM 3803 C C . PHE A 1 510 ? 11.571 6.888 19.984 1.00 83.31 510 PHE A C 1
ATOM 3805 O O . PHE A 1 510 ? 11.469 7.839 20.756 1.00 83.31 510 PHE A O 1
ATOM 3812 N N . ALA A 1 511 ? 12.732 6.243 19.817 1.00 64.81 511 ALA A N 1
ATOM 3813 C CA . ALA A 1 511 ? 14.022 6.642 20.400 1.00 64.81 511 ALA A CA 1
ATOM 3814 C C . ALA A 1 511 ? 14.049 6.881 21.933 1.00 64.81 511 ALA A C 1
ATOM 3816 O O . ALA A 1 511 ? 14.732 7.790 22.409 1.00 64.81 511 ALA A O 1
ATOM 3817 N N . THR A 1 512 ? 13.380 6.042 22.732 1.00 64.31 512 THR A N 1
ATOM 3818 C CA . THR A 1 512 ? 13.470 6.096 24.206 1.00 64.31 512 THR A CA 1
ATOM 3819 C C . THR A 1 512 ? 14.399 5.014 24.793 1.00 64.31 512 THR A C 1
ATOM 3821 O O . THR A 1 512 ? 15.166 4.360 24.068 1.00 64.31 512 THR A O 1
ATOM 3824 N N . SER A 1 513 ? 14.429 4.921 26.131 1.00 61.88 513 SER A N 1
ATOM 3825 C CA . SER A 1 513 ? 15.362 4.152 26.969 1.00 61.88 513 SER A CA 1
ATOM 3826 C C . SER A 1 513 ? 15.359 2.636 26.680 1.00 61.88 513 SER A C 1
ATOM 3828 O O . SER A 1 513 ? 14.791 2.154 25.703 1.00 61.88 513 SER A O 1
ATOM 3830 N N . GLN A 1 514 ? 16.105 1.849 27.460 1.00 61.97 514 GLN A N 1
ATOM 3831 C CA . GLN A 1 514 ? 16.109 0.396 27.282 1.00 61.97 514 GLN A CA 1
ATOM 3832 C C . GLN A 1 514 ? 14.730 -0.193 27.592 1.00 61.97 514 GLN A C 1
ATOM 3834 O O . GLN A 1 514 ? 14.380 -0.333 28.763 1.00 61.97 514 GLN A O 1
ATOM 3839 N N . SER A 1 515 ? 14.019 -0.630 26.558 1.00 66.81 515 SER A N 1
ATOM 3840 C CA . SER A 1 515 ? 12.889 -1.539 26.720 1.00 66.81 515 SER A CA 1
ATOM 3841 C C . SER A 1 515 ? 13.354 -2.973 26.449 1.00 66.81 515 SER A C 1
ATOM 3843 O O . SER A 1 515 ? 13.955 -3.226 25.396 1.00 66.81 515 SER A O 1
ATOM 3845 N N . PRO A 1 516 ? 13.154 -3.915 27.391 1.00 83.50 516 PRO A N 1
ATOM 3846 C CA . PRO A 1 516 ? 13.228 -5.330 27.057 1.00 83.50 516 PRO A CA 1
ATOM 3847 C C . PRO A 1 516 ? 12.156 -5.644 26.011 1.00 83.50 516 PRO A C 1
ATOM 3849 O O . PRO A 1 516 ? 11.094 -5.023 25.995 1.00 83.50 516 PRO A O 1
ATOM 3852 N N . PHE A 1 517 ? 12.445 -6.601 25.140 1.00 90.19 517 PHE A N 1
ATOM 3853 C CA . PHE A 1 517 ? 11.479 -7.106 24.174 1.00 90.19 517 PHE A CA 1
ATOM 3854 C C . PHE A 1 517 ? 11.686 -8.604 23.992 1.00 90.19 517 PHE A C 1
ATOM 3856 O O . PHE A 1 517 ? 12.778 -9.128 24.226 1.00 90.19 517 PHE A O 1
ATOM 3863 N N . SER A 1 518 ? 10.655 -9.293 23.537 1.00 92.19 518 SER A N 1
ATOM 3864 C CA . SER A 1 518 ? 10.701 -10.718 23.252 1.00 92.19 518 SER A CA 1
ATOM 3865 C C . SER A 1 518 ? 10.449 -10.942 21.766 1.00 92.19 518 SER A C 1
ATOM 3867 O O . SER A 1 518 ? 9.616 -10.271 21.160 1.00 92.19 518 SER A O 1
ATOM 3869 N N . ILE A 1 519 ? 11.162 -11.904 21.186 1.00 95.00 519 ILE A N 1
ATOM 3870 C CA . ILE A 1 519 ? 10.868 -12.449 19.859 1.00 95.00 519 ILE A CA 1
ATOM 3871 C C . ILE A 1 519 ? 10.181 -13.794 20.086 1.00 95.00 519 ILE A C 1
ATOM 3873 O O . ILE A 1 519 ? 10.763 -14.688 20.698 1.00 95.00 519 ILE A O 1
ATOM 3877 N N . LEU A 1 520 ? 8.943 -13.944 19.638 1.00 91.88 520 LEU A N 1
ATOM 3878 C CA . LEU A 1 520 ? 8.186 -15.188 19.664 1.00 91.88 520 LEU A CA 1
ATOM 3879 C C . LEU A 1 520 ? 8.146 -15.731 18.241 1.00 91.88 520 LEU A C 1
ATOM 3881 O O . LEU A 1 520 ? 7.478 -15.168 17.382 1.00 91.88 520 LEU A O 1
ATOM 3885 N N . ALA A 1 521 ? 8.860 -16.819 17.989 1.00 93.12 521 ALA A N 1
ATOM 3886 C CA . ALA A 1 521 ? 8.901 -17.439 16.675 1.00 93.12 521 ALA A CA 1
ATOM 3887 C C . ALA A 1 521 ? 8.019 -18.690 16.643 1.00 93.12 521 ALA A C 1
ATOM 3889 O O . ALA A 1 521 ? 8.222 -19.613 17.435 1.00 93.12 521 ALA A O 1
ATOM 3890 N N . MET A 1 522 ? 7.090 -18.746 15.695 1.00 90.12 522 MET A N 1
ATOM 3891 C CA . MET A 1 522 ? 6.407 -19.957 15.246 1.00 90.12 522 MET A CA 1
ATOM 3892 C C . MET A 1 522 ? 6.944 -20.329 13.850 1.00 90.12 522 MET A C 1
ATOM 3894 O O . MET A 1 522 ? 6.271 -20.075 12.853 1.00 90.12 522 MET A O 1
ATOM 3898 N N . PRO A 1 523 ? 8.176 -20.862 13.752 1.00 89.62 523 PRO A N 1
ATOM 3899 C CA . PRO A 1 523 ? 8.783 -21.219 12.471 1.00 89.62 523 PRO A CA 1
ATOM 3900 C C . PRO A 1 523 ? 8.130 -22.466 11.847 1.00 89.62 523 PRO A C 1
ATOM 3902 O O . PRO A 1 523 ? 7.405 -23.198 12.534 1.00 89.62 523 PRO A O 1
ATOM 3905 N N . PRO A 1 524 ? 8.398 -22.749 10.566 1.00 85.56 524 PRO A N 1
ATOM 3906 C CA . PRO A 1 524 ? 7.996 -23.997 9.923 1.00 85.56 524 PRO A CA 1
ATOM 3907 C C . PRO A 1 524 ? 8.707 -25.228 10.501 1.00 85.56 524 PRO A C 1
ATOM 3909 O O . PRO A 1 524 ? 9.758 -25.128 11.153 1.00 85.56 524 PRO A O 1
ATOM 3912 N N . ALA A 1 525 ? 8.087 -26.399 10.340 1.00 80.62 525 ALA A N 1
ATOM 3913 C CA . ALA A 1 525 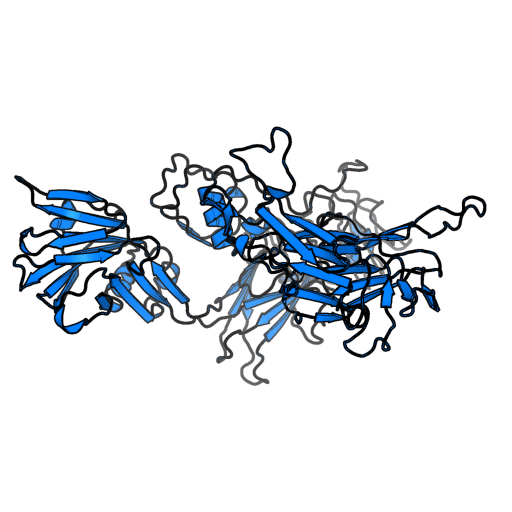? 8.706 -27.663 10.711 1.00 80.62 525 ALA A CA 1
ATOM 3914 C C . ALA A 1 525 ? 9.735 -28.075 9.641 1.00 80.62 525 ALA A C 1
ATOM 3916 O O . ALA A 1 525 ? 9.618 -27.685 8.483 1.00 80.62 525 ALA A O 1
ATOM 3917 N N . PRO A 1 526 ? 10.776 -28.846 10.006 1.00 72.25 526 PRO A N 1
ATOM 3918 C CA . PRO A 1 526 ? 11.736 -29.328 9.019 1.00 72.25 526 PRO A CA 1
ATOM 3919 C C . PRO A 1 526 ? 11.054 -30.187 7.945 1.00 72.25 526 PRO A C 1
ATOM 3921 O O . PRO A 1 526 ? 10.389 -31.162 8.301 1.00 72.25 526 PRO A O 1
ATOM 3924 N N . GLY A 1 527 ? 11.279 -29.859 6.672 1.00 65.12 527 GLY A N 1
ATOM 3925 C CA . GLY A 1 527 ? 10.708 -30.552 5.514 1.00 65.12 527 GLY A CA 1
ATOM 3926 C C . GLY A 1 527 ? 9.277 -30.145 5.145 1.00 65.12 527 GLY A C 1
ATOM 3927 O O . GLY A 1 527 ? 8.684 -30.803 4.291 1.00 65.12 527 GLY A O 1
ATOM 3928 N N . ASP A 1 528 ? 8.711 -29.109 5.776 1.00 67.62 528 ASP A N 1
ATOM 3929 C CA . ASP A 1 528 ? 7.488 -28.475 5.265 1.00 67.62 528 ASP A CA 1
ATOM 3930 C C . ASP A 1 528 ? 7.762 -27.932 3.846 1.00 67.62 528 ASP A C 1
ATOM 3932 O O . ASP A 1 528 ? 8.849 -27.414 3.599 1.00 67.62 528 ASP A O 1
ATOM 3936 N N . SER A 1 529 ? 6.800 -28.102 2.935 1.00 63.69 529 SER A N 1
ATOM 3937 C CA . SER A 1 529 ? 6.853 -27.675 1.524 1.00 63.69 529 SER A CA 1
ATOM 3938 C C . SER A 1 529 ? 5.632 -26.830 1.173 1.00 63.69 529 SER A C 1
ATOM 3940 O O . SER A 1 529 ? 4.529 -27.093 1.678 1.00 63.69 529 SER A O 1
ATOM 3942 N N . HIS A 1 530 ? 5.799 -25.850 0.288 1.00 58.81 530 HIS A N 1
ATOM 3943 C CA . HIS A 1 530 ? 4.677 -25.136 -0.307 1.00 58.81 530 HIS A CA 1
ATOM 3944 C C . HIS A 1 530 ? 3.816 -26.064 -1.190 1.00 58.81 530 HIS A C 1
ATOM 3946 O O . HIS A 1 530 ? 4.324 -26.921 -1.898 1.00 58.81 530 HIS A O 1
ATOM 3952 N N . PRO A 1 531 ? 2.478 -25.891 -1.238 1.00 48.12 531 PRO A N 1
ATOM 3953 C CA . PRO A 1 531 ? 1.614 -26.661 -2.143 1.00 48.12 531 PRO A CA 1
ATOM 3954 C C . PRO A 1 531 ? 1.824 -26.344 -3.639 1.00 48.12 531 PRO A C 1
ATOM 3956 O O . PRO A 1 531 ? 1.198 -26.980 -4.490 1.00 48.12 531 PRO A O 1
ATOM 3959 N N . ILE A 1 532 ? 2.652 -25.348 -3.963 1.00 47.56 532 ILE A N 1
ATOM 3960 C CA . ILE A 1 532 ? 3.087 -24.993 -5.314 1.00 47.56 532 ILE A CA 1
ATOM 3961 C C . ILE A 1 532 ? 4.606 -25.158 -5.324 1.00 47.56 532 ILE A C 1
ATOM 3963 O O . ILE A 1 532 ? 5.274 -24.488 -4.549 1.00 47.56 532 ILE A O 1
ATOM 3967 N N . SER A 1 533 ? 5.132 -26.006 -6.210 1.00 52.62 533 SER A N 1
ATOM 3968 C CA . SER A 1 533 ? 6.577 -26.219 -6.350 1.00 52.62 533 SER A CA 1
ATOM 3969 C C . SER A 1 533 ? 7.301 -24.905 -6.678 1.00 52.62 533 SER A C 1
ATOM 3971 O O . SER A 1 533 ? 7.092 -24.329 -7.750 1.00 52.62 533 SER A O 1
ATOM 3973 N N . ASP A 1 534 ? 8.164 -24.459 -5.771 1.00 52.47 534 ASP A N 1
ATOM 3974 C CA . ASP A 1 534 ? 8.997 -23.247 -5.842 1.00 52.47 534 ASP A CA 1
ATOM 3975 C C . ASP A 1 534 ? 10.438 -23.523 -6.309 1.00 52.47 534 ASP A C 1
ATOM 3977 O O . ASP A 1 534 ? 11.152 -22.605 -6.718 1.00 52.47 534 ASP A O 1
ATOM 3981 N N . ARG A 1 535 ? 10.815 -24.804 -6.389 1.00 61.34 535 ARG A N 1
ATOM 3982 C CA . ARG A 1 535 ? 12.114 -25.293 -6.877 1.00 61.34 535 ARG A CA 1
ATOM 3983 C C . ARG A 1 535 ? 13.284 -24.736 -6.084 1.00 61.34 535 ARG A C 1
ATOM 3985 O O . ARG A 1 535 ? 14.216 -24.145 -6.651 1.00 61.34 535 ARG A O 1
ATOM 3992 N N . ASP A 1 536 ? 13.238 -24.964 -4.785 1.00 56.16 536 ASP A N 1
ATOM 3993 C CA . ASP A 1 536 ? 14.226 -24.467 -3.851 1.00 56.16 536 ASP A CA 1
ATOM 3994 C C . ASP A 1 536 ? 15.662 -24.808 -4.234 1.00 56.16 536 ASP A C 1
ATOM 3996 O O . ASP A 1 536 ? 15.975 -25.847 -4.813 1.00 56.16 536 ASP A O 1
ATOM 4000 N N . THR A 1 537 ? 16.584 -23.916 -3.872 1.00 65.38 537 THR A N 1
ATOM 4001 C CA . THR A 1 537 ? 18.021 -24.191 -3.937 1.00 65.38 537 THR A CA 1
ATOM 4002 C C . THR A 1 537 ? 18.584 -24.324 -2.530 1.00 65.38 537 THR A C 1
ATOM 4004 O O . THR A 1 537 ? 18.857 -23.325 -1.865 1.00 65.38 537 THR A O 1
ATOM 4007 N N . ILE A 1 538 ? 18.822 -25.558 -2.090 1.00 66.50 538 ILE A N 1
ATOM 4008 C CA . ILE A 1 538 ? 19.379 -25.847 -0.765 1.00 66.50 538 ILE A CA 1
ATOM 4009 C C . ILE A 1 538 ? 20.890 -26.038 -0.888 1.00 66.50 538 ILE A C 1
ATOM 4011 O O . ILE A 1 538 ? 21.357 -26.884 -1.648 1.00 66.50 538 ILE A O 1
ATOM 4015 N N . ARG A 1 539 ? 21.656 -25.257 -0.119 1.00 71.69 539 ARG A N 1
ATOM 4016 C CA . ARG A 1 539 ? 23.122 -25.337 -0.025 1.00 71.69 539 ARG A CA 1
ATOM 4017 C C . ARG A 1 539 ? 23.527 -25.647 1.409 1.00 71.69 539 ARG A C 1
ATOM 4019 O O . ARG A 1 539 ? 23.199 -24.867 2.303 1.00 71.69 539 ARG A O 1
ATOM 4026 N N . ALA A 1 540 ? 24.219 -26.761 1.627 1.00 65.31 540 ALA A N 1
ATOM 4027 C CA . ALA A 1 540 ? 24.653 -27.163 2.966 1.00 65.31 540 ALA A CA 1
ATOM 4028 C C . ALA A 1 540 ? 25.914 -26.430 3.456 1.00 65.31 540 ALA A C 1
ATOM 4030 O O . ALA A 1 540 ? 26.066 -26.238 4.664 1.00 65.31 540 ALA A O 1
ATOM 4031 N N . GLY A 1 541 ? 26.742 -25.928 2.533 1.00 60.47 541 GLY A N 1
ATOM 4032 C CA . GLY A 1 541 ? 28.036 -25.322 2.857 1.00 60.47 541 GLY A CA 1
ATOM 4033 C C . GLY A 1 541 ? 29.149 -26.365 2.986 1.00 60.47 541 GLY A C 1
ATOM 4034 O O . GLY A 1 541 ? 28.885 -27.556 2.979 1.00 60.47 541 GLY A O 1
ATOM 4035 N N . ASP A 1 542 ? 30.399 -25.919 3.135 1.00 67.81 542 ASP A N 1
ATOM 4036 C CA . ASP A 1 542 ? 31.540 -26.828 3.330 1.00 67.81 542 ASP A CA 1
ATOM 4037 C C . ASP A 1 542 ? 31.365 -27.711 4.589 1.00 67.81 542 ASP A C 1
ATOM 4039 O O . ASP A 1 542 ? 31.241 -27.196 5.710 1.00 67.81 542 ASP A O 1
ATOM 4043 N N . GLY A 1 543 ? 31.461 -29.036 4.458 1.00 67.19 543 GLY A N 1
ATOM 4044 C CA . GLY A 1 543 ? 31.225 -29.954 5.569 1.00 67.19 543 GLY A CA 1
ATOM 4045 C C . GLY A 1 543 ? 30.816 -31.367 5.160 1.00 67.19 543 GLY A C 1
ATOM 4046 O O . GLY A 1 543 ? 30.849 -31.742 4.004 1.00 67.19 543 GLY A O 1
ATOM 4047 N N . ASN A 1 544 ? 30.507 -32.199 6.157 1.00 73.31 544 ASN A N 1
ATOM 4048 C CA . ASN A 1 544 ? 29.814 -33.463 5.909 1.00 73.31 544 ASN A CA 1
ATOM 4049 C C . ASN A 1 544 ? 28.381 -33.284 6.400 1.00 73.31 544 ASN A C 1
ATOM 4051 O O . ASN A 1 544 ? 28.158 -33.249 7.621 1.00 73.31 544 ASN A O 1
ATOM 4055 N N . ASP A 1 545 ? 27.433 -33.212 5.478 1.00 65.94 545 ASP A N 1
ATOM 4056 C CA . ASP A 1 545 ? 26.089 -32.736 5.757 1.00 65.94 545 ASP A CA 1
ATOM 4057 C C . ASP A 1 545 ? 25.003 -33.780 5.506 1.00 65.94 545 ASP A C 1
ATOM 4059 O O . ASP A 1 545 ? 25.197 -34.809 4.861 1.00 65.94 545 ASP A O 1
ATOM 4063 N N . VAL A 1 546 ? 23.831 -33.543 6.099 1.00 71.69 546 VAL A N 1
ATOM 4064 C CA . VAL A 1 546 ? 22.622 -34.331 5.838 1.00 71.69 546 VAL A CA 1
ATOM 4065 C C . VAL A 1 546 ? 21.574 -33.387 5.280 1.00 71.69 546 VAL A C 1
ATOM 4067 O O . VAL A 1 546 ? 21.057 -32.533 6.000 1.00 71.69 546 VAL A O 1
ATOM 4070 N N . ILE A 1 547 ? 21.256 -33.569 4.005 1.00 67.56 547 ILE A N 1
ATOM 4071 C CA . ILE A 1 547 ? 20.374 -32.709 3.223 1.00 67.56 547 ILE A CA 1
ATOM 4072 C C . ILE A 1 547 ? 19.112 -33.504 2.926 1.00 67.56 547 ILE A C 1
ATOM 4074 O O . ILE A 1 547 ? 19.185 -34.622 2.420 1.00 67.56 547 ILE A O 1
ATOM 4078 N N . ALA A 1 548 ? 17.951 -32.958 3.264 1.00 66.19 548 ALA A N 1
ATOM 4079 C CA . ALA A 1 548 ? 16.666 -33.568 2.955 1.00 66.19 548 ALA A CA 1
ATOM 4080 C C . ALA A 1 548 ? 15.903 -32.651 2.000 1.00 66.19 548 ALA A C 1
ATOM 4082 O O . ALA A 1 548 ? 15.673 -31.497 2.353 1.00 66.19 548 ALA A O 1
ATOM 4083 N N . GLY A 1 549 ? 15.565 -33.172 0.820 1.00 59.62 549 GLY A N 1
ATOM 4084 C CA . GLY A 1 549 ? 14.595 -32.567 -0.090 1.00 59.62 549 GLY A CA 1
ATOM 4085 C C . GLY A 1 549 ? 13.170 -32.909 0.344 1.00 59.62 549 GLY A C 1
ATOM 4086 O O . GLY A 1 549 ? 12.961 -33.780 1.204 1.00 59.62 549 GLY A O 1
ATOM 4087 N N . ASN A 1 550 ? 12.198 -32.202 -0.220 1.00 59.50 550 ASN A N 1
ATOM 4088 C CA . ASN A 1 550 ? 10.777 -32.428 0.032 1.00 59.50 550 ASN A CA 1
ATOM 4089 C C . ASN A 1 550 ? 10.143 -33.237 -1.132 1.00 59.50 550 ASN A C 1
ATOM 4091 O O . ASN A 1 550 ? 10.770 -34.167 -1.638 1.00 59.50 550 ASN A O 1
ATOM 4095 N N . GLY A 1 551 ? 8.862 -33.015 -1.452 1.00 54.03 551 GLY A N 1
ATOM 4096 C CA . GLY A 1 551 ? 8.164 -33.682 -2.564 1.00 54.03 551 GLY A CA 1
ATOM 4097 C C . GLY A 1 551 ? 8.132 -32.877 -3.872 1.00 54.03 551 GLY A C 1
ATOM 4098 O O . GLY A 1 551 ? 7.492 -33.326 -4.825 1.00 54.03 551 GLY A O 1
ATOM 4099 N N . ASP A 1 552 ? 8.770 -31.707 -3.894 1.00 58.75 552 ASP A N 1
ATOM 4100 C CA . ASP A 1 552 ? 8.871 -30.767 -5.007 1.00 58.75 552 ASP A CA 1
ATOM 4101 C C . ASP A 1 552 ? 10.250 -30.845 -5.682 1.00 58.75 552 ASP A C 1
ATOM 4103 O O . ASP A 1 552 ? 11.207 -31.378 -5.134 1.00 58.75 552 ASP A O 1
ATOM 4107 N N . ILE A 1 553 ? 10.372 -30.329 -6.914 1.00 62.56 553 ILE A N 1
ATOM 4108 C CA . ILE A 1 553 ? 11.632 -30.417 -7.674 1.00 62.56 553 ILE A CA 1
ATOM 4109 C C . ILE A 1 553 ? 12.644 -29.376 -7.177 1.00 62.56 553 ILE A C 1
ATOM 4111 O O . ILE A 1 553 ? 12.745 -28.292 -7.755 1.00 62.56 553 ILE A O 1
ATOM 4115 N N . ASP A 1 554 ? 13.461 -29.754 -6.204 1.00 63.28 554 ASP A N 1
ATOM 4116 C CA . ASP A 1 554 ? 14.520 -28.917 -5.633 1.00 63.28 554 ASP A CA 1
ATOM 4117 C C . ASP A 1 554 ? 15.866 -28.998 -6.396 1.00 63.28 554 ASP A C 1
ATOM 4119 O O . ASP A 1 554 ? 16.097 -29.810 -7.303 1.00 63.28 554 ASP A O 1
ATOM 4123 N N . ALA A 1 555 ? 16.802 -28.125 -6.028 1.00 70.06 555 ALA A N 1
ATOM 4124 C CA . ALA A 1 555 ? 18.199 -28.108 -6.441 1.00 70.06 555 ALA A CA 1
ATOM 4125 C C . ALA A 1 555 ? 19.110 -28.171 -5.204 1.00 70.06 555 ALA A C 1
ATOM 4127 O O . ALA A 1 555 ? 19.395 -27.163 -4.559 1.00 70.06 555 ALA A O 1
ATOM 4128 N N . LEU A 1 556 ? 19.600 -29.368 -4.889 1.00 73.12 556 LEU A N 1
ATOM 4129 C CA . LEU A 1 556 ? 20.372 -29.644 -3.678 1.00 73.12 556 LEU A CA 1
ATOM 4130 C C . LEU A 1 556 ? 21.879 -29.626 -3.962 1.00 73.12 556 LEU A C 1
ATOM 4132 O O . LEU A 1 556 ? 22.355 -30.312 -4.875 1.00 73.12 556 LEU A O 1
ATOM 4136 N N . PHE A 1 557 ? 22.623 -28.873 -3.154 1.00 73.25 557 PHE A N 1
ATOM 4137 C CA . PHE A 1 557 ? 24.076 -28.718 -3.215 1.00 73.25 557 PHE A CA 1
ATOM 4138 C C . PHE A 1 557 ? 24.705 -29.073 -1.861 1.00 73.25 557 PHE A C 1
ATOM 4140 O O . PHE A 1 557 ? 24.390 -28.449 -0.843 1.00 73.25 557 PHE A O 1
ATOM 4147 N N . GLY A 1 558 ? 25.593 -30.067 -1.883 1.00 66.44 558 GLY A N 1
ATOM 4148 C CA . GLY A 1 558 ? 26.431 -30.457 -0.749 1.00 66.44 558 GLY A CA 1
ATOM 4149 C C . GLY A 1 558 ? 27.575 -29.481 -0.498 1.00 66.44 558 GLY A C 1
ATOM 4150 O O . GLY A 1 558 ? 27.795 -29.082 0.634 1.00 66.44 558 GLY A O 1
ATOM 4151 N N . GLU A 1 559 ? 28.170 -28.960 -1.577 1.00 73.44 559 GLU A N 1
ATOM 4152 C CA . GLU A 1 559 ? 29.422 -28.196 -1.531 1.00 73.44 559 GLU A CA 1
ATOM 4153 C C . GLU A 1 559 ? 30.599 -29.084 -1.051 1.00 73.44 559 GLU A C 1
ATOM 4155 O O . GLU A 1 559 ? 30.616 -30.280 -1.339 1.00 73.44 559 GLU A O 1
ATOM 4160 N N . ASP A 1 560 ? 31.663 -28.534 -0.453 1.00 68.81 560 ASP A N 1
ATOM 4161 C CA . ASP A 1 560 ? 32.883 -29.315 -0.186 1.00 68.81 560 ASP A CA 1
ATOM 4162 C C . ASP A 1 560 ? 32.713 -30.306 0.991 1.00 68.81 560 ASP A C 1
ATOM 4164 O O . ASP A 1 560 ? 32.805 -29.909 2.153 1.00 68.81 560 ASP A O 1
ATOM 4168 N N . GLY A 1 561 ? 32.644 -31.615 0.717 1.00 69.62 561 GLY A N 1
ATOM 4169 C CA . GLY A 1 561 ? 32.842 -32.676 1.715 1.00 69.62 561 GLY A CA 1
ATOM 4170 C C . GLY A 1 561 ? 32.172 -34.009 1.375 1.00 69.62 561 GLY A C 1
ATOM 4171 O O . GLY A 1 561 ? 32.352 -34.492 0.266 1.00 69.62 561 GLY A O 1
ATOM 4172 N N . SER A 1 562 ? 31.564 -34.700 2.349 1.00 74.88 562 SER A N 1
ATOM 4173 C CA . SER A 1 562 ? 30.920 -36.012 2.131 1.00 74.88 562 SER A CA 1
ATOM 4174 C C . SER A 1 562 ? 29.514 -36.010 2.708 1.00 74.88 562 SER A C 1
ATOM 4176 O O . SER A 1 562 ? 29.339 -36.126 3.929 1.00 74.88 562 SER A O 1
ATOM 4178 N N . ASP A 1 563 ? 28.534 -35.927 1.810 1.00 69.38 563 ASP A N 1
ATOM 4179 C CA . ASP A 1 563 ? 27.167 -35.556 2.158 1.00 69.38 563 ASP A CA 1
ATOM 4180 C C . ASP A 1 563 ? 26.181 -36.710 2.024 1.00 69.38 563 ASP A C 1
ATOM 4182 O O . ASP A 1 563 ? 26.405 -37.703 1.329 1.00 69.38 563 ASP A O 1
ATOM 4186 N N . GLN A 1 564 ? 25.057 -36.599 2.724 1.00 73.69 564 GLN A N 1
ATOM 4187 C CA . GLN A 1 564 ? 23.962 -37.555 2.689 1.00 73.69 564 GLN A CA 1
ATOM 4188 C C . GLN A 1 564 ? 22.676 -36.869 2.225 1.00 73.69 564 GLN A C 1
ATOM 4190 O O . GLN A 1 564 ? 22.164 -35.991 2.915 1.00 73.69 564 GLN A O 1
ATOM 4195 N N . PHE A 1 565 ? 22.106 -37.333 1.108 1.00 68.44 565 PHE A N 1
ATOM 4196 C CA . PHE A 1 565 ? 20.885 -36.775 0.518 1.00 68.44 565 PHE A CA 1
ATOM 4197 C C . PHE A 1 565 ? 19.657 -37.669 0.768 1.00 68.44 565 PHE A C 1
ATOM 4199 O O . PHE A 1 565 ? 19.635 -38.860 0.442 1.00 68.44 565 PHE A O 1
ATOM 4206 N N . HIS A 1 566 ? 18.597 -37.083 1.314 1.00 71.12 566 HIS A N 1
ATOM 4207 C CA . HIS A 1 566 ? 17.271 -37.679 1.457 1.00 71.12 566 HIS A CA 1
ATOM 4208 C C . HIS A 1 566 ? 16.304 -36.955 0.518 1.00 71.12 566 HIS A C 1
ATOM 4210 O O . HIS A 1 566 ? 15.645 -36.011 0.930 1.00 71.12 566 HIS A O 1
ATOM 4216 N N . ALA A 1 567 ? 16.313 -37.335 -0.756 1.00 65.38 567 ALA A N 1
ATOM 4217 C CA . ALA A 1 567 ? 15.744 -36.558 -1.856 1.00 65.38 567 ALA A CA 1
ATOM 4218 C C . ALA A 1 567 ? 15.560 -37.439 -3.100 1.00 65.38 567 ALA A C 1
ATOM 4220 O O . ALA A 1 567 ? 16.100 -38.556 -3.157 1.00 65.38 567 ALA A O 1
ATOM 4221 N N . GLU A 1 568 ? 14.855 -36.948 -4.117 1.00 66.56 568 GLU A N 1
ATOM 4222 C CA . GLU A 1 568 ? 14.825 -37.615 -5.416 1.00 66.56 568 GLU A CA 1
ATOM 4223 C C . GLU A 1 568 ? 16.150 -37.411 -6.170 1.00 66.56 568 GLU A C 1
ATOM 4225 O O . GLU A 1 568 ? 16.811 -36.376 -6.097 1.00 66.56 568 GLU A O 1
ATOM 4230 N N . GLY A 1 569 ? 16.578 -38.413 -6.947 1.00 63.06 569 GLY A N 1
ATOM 4231 C CA . GLY A 1 569 ? 17.875 -38.354 -7.640 1.00 63.06 569 GLY A CA 1
ATOM 4232 C C . GLY A 1 569 ? 17.993 -37.235 -8.688 1.00 63.06 569 GLY A C 1
ATOM 4233 O O . GLY A 1 569 ? 19.101 -36.914 -9.107 1.00 63.06 569 GLY A O 1
ATOM 4234 N N . SER A 1 570 ? 16.874 -36.654 -9.127 1.00 60.97 570 SER A N 1
ATOM 4235 C CA . SER A 1 570 ? 16.816 -35.499 -10.036 1.00 60.97 570 SER A CA 1
ATOM 4236 C C . SER A 1 570 ? 17.134 -34.157 -9.374 1.00 60.97 570 SER A C 1
ATOM 4238 O O . SER A 1 570 ? 17.432 -33.199 -10.095 1.00 60.97 570 SER A O 1
ATOM 4240 N N . GLU A 1 571 ? 17.076 -34.088 -8.046 1.00 65.88 571 GLU A N 1
ATOM 4241 C CA . GLU A 1 571 ? 17.212 -32.849 -7.271 1.00 65.88 571 GLU A CA 1
ATOM 4242 C C . GLU A 1 571 ? 18.673 -32.560 -6.909 1.00 65.88 571 GLU A C 1
ATOM 4244 O O . GLU A 1 571 ? 19.083 -31.406 -6.799 1.00 65.88 571 GLU A O 1
ATOM 4249 N N . VAL A 1 572 ? 19.506 -33.599 -6.795 1.00 71.44 572 VAL A N 1
ATOM 4250 C CA . VAL A 1 572 ? 20.916 -33.469 -6.402 1.00 71.44 572 VAL A CA 1
ATOM 4251 C C . VAL A 1 572 ? 21.757 -32.919 -7.559 1.00 71.44 572 VAL A C 1
ATOM 4253 O O . VAL A 1 572 ? 21.918 -33.565 -8.598 1.00 71.44 572 VAL A O 1
ATOM 4256 N N . ARG A 1 573 ? 22.306 -31.708 -7.393 1.00 70.50 573 ARG A N 1
ATOM 4257 C CA . ARG A 1 573 ? 23.083 -30.995 -8.426 1.00 70.50 573 ARG A CA 1
ATOM 4258 C C . ARG A 1 573 ? 24.587 -31.219 -8.344 1.00 70.50 573 ARG A C 1
ATOM 4260 O O . ARG A 1 573 ? 25.264 -30.998 -9.346 1.00 70.50 573 ARG A O 1
ATOM 4267 N N . ASP A 1 574 ? 25.074 -31.677 -7.197 1.00 66.50 574 ASP A N 1
ATOM 4268 C CA . ASP A 1 574 ? 26.504 -31.786 -6.887 1.00 66.50 574 ASP A CA 1
ATOM 4269 C C . ASP A 1 574 ? 26.930 -33.203 -6.476 1.00 66.50 574 ASP A C 1
ATOM 4271 O O . ASP A 1 574 ? 27.889 -33.376 -5.743 1.00 66.50 574 ASP A O 1
ATOM 4275 N N . ALA A 1 575 ? 26.201 -34.233 -6.923 1.00 58.59 575 ALA A N 1
ATOM 4276 C CA . ALA A 1 575 ? 26.506 -35.611 -6.543 1.00 58.59 575 ALA A CA 1
ATOM 4277 C C . ALA A 1 575 ? 27.894 -36.024 -7.057 1.00 58.59 575 ALA A C 1
ATOM 4279 O O . ALA A 1 575 ? 28.067 -36.319 -8.250 1.00 58.59 575 ALA A O 1
ATOM 4280 N N . ASP A 1 576 ? 28.868 -36.095 -6.159 1.00 57.94 576 ASP A N 1
ATOM 4281 C CA . ASP A 1 576 ? 30.191 -36.622 -6.436 1.00 57.94 576 ASP A CA 1
ATOM 4282 C C . ASP A 1 576 ? 30.302 -38.064 -5.902 1.00 57.94 576 ASP A C 1
ATOM 4284 O O . ASP A 1 576 ? 29.463 -38.581 -5.162 1.00 57.94 576 ASP A O 1
ATOM 4288 N N . GLY A 1 577 ? 31.304 -38.813 -6.364 1.00 53.84 577 GLY A N 1
ATOM 4289 C CA . GLY A 1 577 ? 31.430 -40.236 -6.029 1.00 53.84 577 GLY A CA 1
ATOM 4290 C C . GLY A 1 577 ? 31.707 -40.540 -4.546 1.00 53.84 577 GLY A C 1
ATOM 4291 O O . GLY A 1 577 ? 31.888 -41.718 -4.220 1.00 53.84 577 GLY A O 1
ATOM 4292 N N . SER A 1 578 ? 31.805 -39.524 -3.683 1.00 55.81 578 SER A N 1
ATOM 4293 C CA . SER A 1 578 ? 32.055 -39.620 -2.244 1.00 55.81 578 SER A CA 1
ATOM 4294 C C . SER A 1 578 ? 30.814 -39.389 -1.366 1.00 55.81 578 SER A C 1
ATOM 4296 O O . SER A 1 578 ? 30.894 -39.605 -0.151 1.00 55.81 578 SER A O 1
ATOM 4298 N N . ASP A 1 579 ? 29.662 -39.093 -1.974 1.00 57.34 579 ASP A N 1
ATOM 4299 C CA . ASP A 1 579 ? 28.393 -38.879 -1.274 1.00 57.34 579 ASP A CA 1
ATOM 4300 C C . ASP A 1 579 ? 27.718 -40.181 -0.813 1.00 57.34 579 ASP A C 1
ATOM 4302 O O . ASP A 1 579 ? 27.620 -41.197 -1.519 1.00 57.34 579 ASP A O 1
ATOM 4306 N N . LEU A 1 580 ? 27.221 -40.161 0.422 1.00 51.56 580 LEU A N 1
ATOM 4307 C CA . LEU A 1 580 ? 26.595 -41.282 1.106 1.00 51.56 580 LEU A CA 1
ATOM 4308 C C . LEU A 1 580 ? 25.089 -41.336 0.818 1.00 51.56 580 LEU A C 1
ATOM 4310 O O . LEU A 1 580 ? 24.269 -40.865 1.594 1.00 51.56 580 LEU A O 1
ATOM 4314 N N . SER A 1 581 ? 24.729 -42.078 -0.232 1.00 58.56 581 SER A N 1
ATOM 4315 C CA . SER A 1 581 ? 23.391 -42.639 -0.513 1.00 58.56 581 SER A CA 1
ATOM 4316 C C . SER A 1 581 ? 22.227 -41.653 -0.704 1.00 58.56 581 SER A C 1
ATOM 4318 O O . SER A 1 581 ? 21.798 -40.990 0.230 1.00 58.56 581 SER A O 1
ATOM 4320 N N . ILE A 1 582 ? 21.617 -41.700 -1.894 1.00 55.66 582 ILE A N 1
ATOM 4321 C CA . ILE A 1 582 ? 20.306 -41.103 -2.184 1.00 55.66 582 ILE A CA 1
ATOM 4322 C C . ILE A 1 582 ? 19.227 -42.027 -1.608 1.00 55.66 582 ILE A C 1
ATOM 4324 O O . ILE A 1 582 ? 19.074 -43.170 -2.059 1.00 55.66 582 ILE A O 1
ATOM 4328 N N . ILE A 1 583 ? 18.498 -41.565 -0.594 1.00 55.59 583 ILE A N 1
ATOM 4329 C CA . ILE A 1 583 ? 17.329 -42.275 -0.063 1.00 55.59 583 ILE A CA 1
ATOM 4330 C C . ILE A 1 583 ? 16.084 -41.703 -0.747 1.00 55.59 583 ILE A C 1
ATOM 4332 O O . ILE A 1 583 ? 15.587 -40.676 -0.314 1.00 55.59 583 ILE A O 1
ATOM 4336 N N . ASP A 1 584 ? 15.595 -42.384 -1.791 1.00 55.72 584 ASP A N 1
ATOM 4337 C CA . ASP A 1 584 ? 14.348 -42.053 -2.504 1.00 55.72 584 ASP A CA 1
ATOM 4338 C C . ASP A 1 584 ? 13.131 -42.280 -1.578 1.00 55.72 584 ASP A C 1
ATOM 4340 O O . ASP A 1 584 ? 12.848 -43.436 -1.206 1.00 55.72 584 ASP A O 1
ATOM 4344 N N . PRO A 1 585 ? 12.396 -41.223 -1.187 1.00 48.19 585 PRO A N 1
ATOM 4345 C CA . PRO A 1 585 ? 11.240 -41.336 -0.315 1.00 48.19 585 PRO A CA 1
ATOM 4346 C C . PRO A 1 585 ? 9.956 -41.753 -1.063 1.00 48.19 585 PRO A C 1
ATOM 4348 O O . PRO A 1 585 ? 8.892 -41.246 -0.768 1.00 48.19 585 PRO A O 1
ATOM 4351 N N . ARG A 1 586 ? 9.983 -42.746 -1.964 1.00 43.91 586 ARG A N 1
ATOM 4352 C CA . ARG A 1 586 ? 8.787 -43.414 -2.540 1.00 43.91 586 ARG A CA 1
ATOM 4353 C C . ARG A 1 586 ? 7.684 -42.469 -3.078 1.00 43.91 586 ARG A C 1
ATOM 4355 O O . ARG A 1 586 ? 6.690 -42.237 -2.397 1.00 43.91 586 ARG A O 1
ATOM 4362 N N . ARG A 1 587 ? 7.738 -42.210 -4.393 1.00 45.00 587 ARG A N 1
ATOM 4363 C CA . ARG A 1 587 ? 6.615 -41.836 -5.294 1.00 45.00 587 ARG A CA 1
ATOM 4364 C C . ARG A 1 587 ? 5.694 -40.711 -4.774 1.00 45.00 587 ARG A C 1
ATOM 4366 O O . ARG A 1 587 ? 4.530 -40.974 -4.459 1.00 45.00 587 ARG A O 1
ATOM 4373 N N . GLY A 1 588 ? 6.204 -39.480 -4.805 1.00 40.19 588 GLY A N 1
ATOM 4374 C CA . GLY A 1 588 ? 5.443 -38.288 -5.213 1.00 40.19 588 GLY A CA 1
ATOM 4375 C C . GLY A 1 588 ? 5.448 -38.158 -6.745 1.00 40.19 588 GLY A C 1
ATOM 4376 O O . GLY A 1 588 ? 6.086 -38.957 -7.425 1.00 40.19 588 GLY A O 1
ATOM 4377 N N . ASP A 1 589 ? 4.651 -37.267 -7.321 1.00 39.94 589 ASP A N 1
ATOM 4378 C CA . ASP A 1 589 ? 4.290 -37.278 -8.743 1.00 39.94 589 ASP A CA 1
ATOM 4379 C C . ASP A 1 589 ? 5.385 -36.768 -9.705 1.00 39.94 589 ASP A C 1
ATOM 4381 O O . ASP A 1 589 ? 5.736 -35.596 -9.732 1.00 39.94 589 ASP A O 1
ATOM 4385 N N . ASN A 1 590 ? 5.784 -37.625 -10.654 1.00 42.00 590 ASN A N 1
ATOM 4386 C CA . ASN A 1 590 ? 6.475 -37.246 -11.897 1.00 42.00 590 ASN A CA 1
ATOM 4387 C C . ASN A 1 590 ? 5.529 -36.514 -12.885 1.00 42.00 590 ASN A C 1
ATOM 4389 O O . ASN A 1 590 ? 5.386 -36.936 -14.041 1.00 42.00 590 ASN A O 1
ATOM 4393 N N . SER A 1 591 ? 4.836 -35.452 -12.469 1.00 38.44 591 SER A N 1
ATOM 4394 C CA . SER A 1 591 ? 3.992 -34.661 -13.374 1.00 38.44 591 SER A CA 1
ATOM 4395 C C . SER A 1 591 ? 4.719 -33.410 -13.853 1.00 38.44 591 SER A C 1
ATOM 4397 O O . SER A 1 591 ? 4.883 -32.436 -13.130 1.00 38.44 591 SER A O 1
ATOM 4399 N N . GLY A 1 592 ? 5.138 -33.441 -15.118 1.00 37.16 592 GLY A N 1
ATOM 4400 C CA . GLY A 1 592 ? 5.621 -32.260 -15.815 1.00 37.16 592 GLY A CA 1
ATOM 4401 C C . GLY A 1 592 ? 4.546 -31.180 -15.959 1.00 37.16 592 GLY A C 1
ATOM 4402 O O . GLY A 1 592 ? 3.366 -31.483 -16.110 1.00 37.16 592 GLY A O 1
ATOM 4403 N N . LEU A 1 593 ? 5.011 -29.930 -16.008 1.00 38.03 593 LEU A N 1
ATOM 4404 C CA . LEU A 1 593 ? 4.288 -28.758 -16.509 1.00 38.03 593 LEU A CA 1
ATOM 4405 C C . LEU A 1 593 ? 2.893 -28.546 -15.895 1.00 38.03 593 LEU A C 1
ATOM 4407 O O . LEU A 1 593 ? 1.898 -28.472 -16.614 1.00 38.03 593 LEU A O 1
ATOM 4411 N N . THR A 1 594 ? 2.816 -28.344 -14.584 1.00 33.50 594 THR A N 1
ATOM 4412 C CA . THR A 1 594 ? 1.829 -27.395 -14.061 1.00 33.50 594 THR A CA 1
ATOM 4413 C C . THR A 1 594 ? 2.425 -26.002 -14.208 1.00 33.50 594 THR A C 1
ATOM 4415 O O . THR A 1 594 ? 3.471 -25.703 -13.639 1.00 33.50 594 THR A O 1
ATOM 4418 N N . MET A 1 595 ? 1.806 -25.176 -15.056 1.00 35.50 595 MET A N 1
ATOM 4419 C CA . MET A 1 595 ? 2.031 -23.731 -15.033 1.00 35.50 595 MET A CA 1
ATOM 4420 C C . MET A 1 595 ? 1.843 -23.251 -13.594 1.00 35.50 595 MET A C 1
ATOM 4422 O O . MET A 1 595 ? 0.855 -23.650 -12.971 1.00 35.50 595 MET A O 1
ATOM 4426 N N . SER A 1 596 ? 2.781 -22.443 -13.091 1.00 39.09 596 SER A N 1
ATOM 4427 C CA . SER A 1 596 ? 2.643 -21.747 -11.814 1.00 39.09 596 SER A CA 1
ATOM 4428 C C . SER A 1 596 ? 1.250 -21.129 -11.744 1.00 39.09 596 SER A C 1
ATOM 4430 O O . SER A 1 596 ? 0.873 -20.328 -12.602 1.00 39.09 596 SER A O 1
ATOM 4432 N N . GLY A 1 597 ? 0.456 -21.552 -10.760 1.00 40.16 597 GLY A N 1
ATOM 4433 C CA . GLY A 1 597 ? -0.605 -20.682 -10.270 1.00 40.16 597 GLY A CA 1
ATOM 4434 C C . GLY A 1 597 ? 0.043 -19.425 -9.677 1.00 40.16 597 GLY A C 1
ATOM 4435 O O . GLY A 1 597 ? 1.224 -19.482 -9.329 1.00 40.16 597 GLY A O 1
ATOM 4436 N N . PRO A 1 598 ? -0.681 -18.299 -9.580 1.00 40.44 598 PRO A N 1
ATOM 4437 C CA . PRO A 1 598 ? -0.155 -17.114 -8.901 1.00 40.44 598 PRO A CA 1
ATOM 4438 C C . PRO A 1 598 ? 0.331 -17.504 -7.495 1.00 40.44 598 PRO A C 1
ATOM 4440 O O . PRO A 1 598 ? -0.400 -18.217 -6.800 1.00 40.44 598 PRO A O 1
ATOM 4443 N N . LEU A 1 599 ? 1.541 -17.078 -7.085 1.00 47.28 599 LEU A N 1
ATOM 4444 C CA . LEU A 1 599 ? 2.060 -17.407 -5.745 1.00 47.28 599 LEU A CA 1
ATOM 4445 C C . LEU A 1 599 ? 1.152 -16.842 -4.639 1.00 47.28 599 LEU A C 1
ATOM 4447 O O . LEU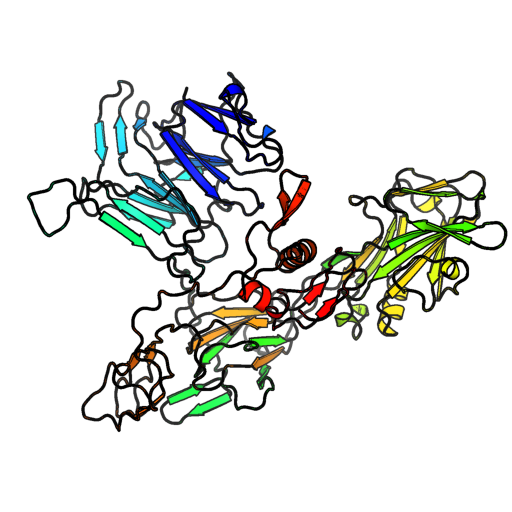 A 1 599 ? 1.100 -17.412 -3.551 1.00 47.28 599 LEU A O 1
ATOM 4451 N N . ASP A 1 600 ? 0.379 -15.787 -4.933 1.00 55.62 600 ASP A N 1
ATOM 4452 C CA . ASP A 1 600 ? -0.707 -15.309 -4.078 1.00 55.62 600 ASP A CA 1
ATOM 4453 C C . ASP A 1 600 ? -2.051 -15.263 -4.798 1.00 55.62 600 ASP A C 1
ATOM 4455 O O . ASP A 1 600 ? -2.286 -14.469 -5.710 1.00 55.62 600 ASP A O 1
ATOM 4459 N N . ALA A 1 601 ? -2.967 -16.123 -4.370 1.00 62.84 601 ALA A N 1
ATOM 4460 C CA . ALA A 1 601 ? -4.306 -16.158 -4.928 1.00 62.84 601 ALA A CA 1
ATOM 4461 C C . ALA A 1 601 ? -5.159 -14.992 -4.403 1.00 62.84 601 ALA A C 1
ATOM 4463 O O . ALA A 1 601 ? -5.161 -14.689 -3.210 1.00 62.84 601 ALA A O 1
ATOM 4464 N N . THR A 1 602 ? -5.954 -14.381 -5.283 1.00 67.88 602 THR A N 1
ATOM 4465 C CA . THR A 1 602 ? -7.033 -13.475 -4.873 1.00 67.88 602 THR A CA 1
ATOM 4466 C C . THR A 1 602 ? -8.057 -14.234 -4.034 1.00 67.88 602 THR A C 1
ATOM 4468 O O . THR A 1 602 ? -8.509 -15.316 -4.424 1.00 67.88 602 THR A O 1
ATOM 4471 N N . VAL A 1 603 ? -8.466 -13.651 -2.910 1.00 76.06 603 VAL A N 1
ATOM 4472 C CA . VAL A 1 603 ? -9.506 -14.220 -2.055 1.00 76.06 603 VAL A CA 1
ATOM 4473 C C . VAL A 1 603 ? -10.858 -13.681 -2.478 1.00 76.06 603 VAL A C 1
ATOM 4475 O O . VAL A 1 603 ? -11.092 -12.476 -2.561 1.00 76.06 603 VAL A O 1
ATOM 4478 N N . VAL A 1 604 ? -11.769 -14.601 -2.781 1.00 82.75 604 VAL A N 1
ATOM 4479 C CA . VAL A 1 604 ? -13.132 -14.252 -3.167 1.00 82.75 604 VAL A CA 1
ATOM 4480 C C . VAL A 1 604 ? -13.933 -13.985 -1.904 1.00 82.75 604 VAL A C 1
ATOM 4482 O O . VAL A 1 604 ? -14.237 -14.907 -1.157 1.00 82.75 604 VAL A O 1
ATOM 4485 N N . ILE A 1 605 ? -14.307 -12.724 -1.708 1.00 87.06 605 ILE A N 1
ATOM 4486 C CA . ILE A 1 605 ? -15.134 -12.274 -0.588 1.00 87.06 605 ILE A CA 1
ATOM 4487 C C . ILE A 1 605 ? -16.453 -11.746 -1.167 1.00 87.06 605 ILE A C 1
ATOM 4489 O O . ILE A 1 605 ? -16.465 -10.669 -1.777 1.00 87.06 605 ILE A O 1
ATOM 4493 N N . PRO A 1 606 ? -17.558 -12.508 -1.075 1.00 84.94 606 PRO A N 1
ATOM 4494 C CA . PRO A 1 606 ? -18.828 -12.150 -1.709 1.00 84.94 606 PRO A CA 1
ATOM 4495 C C . PRO A 1 606 ? -19.472 -10.884 -1.132 1.00 84.94 606 PRO A C 1
ATOM 4497 O O . PRO A 1 606 ? -20.066 -10.104 -1.882 1.00 84.94 606 PRO A O 1
ATOM 4500 N N . ASP A 1 607 ? -19.347 -10.678 0.180 1.00 89.06 607 ASP A N 1
ATOM 4501 C CA . ASP A 1 607 ? -19.951 -9.560 0.903 1.00 89.06 607 ASP A CA 1
ATOM 4502 C C . ASP A 1 607 ? -19.147 -8.267 0.692 1.00 89.06 607 ASP A C 1
ATOM 4504 O O . ASP A 1 607 ? -17.966 -8.174 1.027 1.00 89.06 607 ASP A O 1
ATOM 4508 N N . ALA A 1 608 ? -19.790 -7.254 0.106 1.00 83.19 608 ALA A N 1
ATOM 4509 C CA . ALA A 1 608 ? -19.138 -5.984 -0.202 1.00 83.19 608 ALA A CA 1
ATOM 4510 C C . ALA A 1 608 ? -18.798 -5.174 1.059 1.00 83.19 608 ALA A C 1
ATOM 4512 O O . ALA A 1 608 ? -17.772 -4.501 1.079 1.00 83.19 608 ALA A O 1
ATOM 4513 N N . ALA A 1 609 ? -19.617 -5.248 2.113 1.00 85.25 609 ALA A N 1
ATOM 4514 C CA . ALA A 1 609 ? -19.324 -4.566 3.370 1.00 85.25 609 ALA A CA 1
ATOM 4515 C C . ALA A 1 609 ? -18.110 -5.195 4.061 1.00 85.25 609 ALA A C 1
ATOM 4517 O O . ALA A 1 609 ? -17.264 -4.475 4.590 1.00 85.25 609 ALA A O 1
ATOM 4518 N N . LEU A 1 610 ? -17.981 -6.524 3.990 1.00 91.75 610 LEU A N 1
ATOM 4519 C CA . LEU A 1 610 ? -16.800 -7.221 4.490 1.00 91.75 610 LEU A CA 1
ATOM 4520 C C . LEU A 1 610 ? -15.549 -6.858 3.682 1.00 91.75 610 LEU A C 1
ATOM 4522 O O . LEU A 1 610 ? -14.514 -6.579 4.282 1.00 91.75 610 LEU A O 1
ATOM 4526 N N . ARG A 1 611 ? -15.634 -6.795 2.344 1.00 90.69 611 ARG A N 1
ATOM 4527 C CA . ARG A 1 611 ? -14.504 -6.343 1.508 1.00 90.69 611 ARG A CA 1
ATOM 4528 C C . ARG A 1 611 ? -14.024 -4.947 1.877 1.00 90.69 611 ARG A C 1
ATOM 4530 O O . ARG A 1 611 ? -12.822 -4.745 2.001 1.00 90.69 611 ARG A O 1
ATOM 4537 N N . LEU A 1 612 ? -14.947 -4.012 2.084 1.00 82.75 612 LEU A N 1
ATOM 4538 C CA . LEU A 1 612 ? -14.612 -2.639 2.455 1.00 82.75 612 LEU A CA 1
ATOM 4539 C C . LEU A 1 612 ? -13.986 -2.552 3.846 1.00 82.75 612 LEU A C 1
ATOM 4541 O O . LEU A 1 612 ? -12.958 -1.902 3.997 1.00 82.75 612 LEU A O 1
ATOM 4545 N N . ALA A 1 613 ? -14.545 -3.258 4.833 1.00 84.94 613 ALA A N 1
ATOM 4546 C CA . ALA A 1 613 ? -13.974 -3.301 6.178 1.00 84.94 613 ALA A CA 1
ATOM 4547 C C . ALA A 1 613 ? -12.555 -3.898 6.180 1.00 84.94 613 ALA A C 1
ATOM 4549 O O . ALA A 1 613 ? -11.673 -3.437 6.901 1.00 84.94 613 ALA A O 1
ATOM 4550 N N . LEU A 1 614 ? -12.317 -4.909 5.341 1.00 87.25 614 LEU A N 1
ATOM 4551 C CA . LEU A 1 614 ? -10.993 -5.495 5.151 1.00 87.25 614 LEU A CA 1
ATOM 4552 C C . LEU A 1 614 ? -10.035 -4.531 4.450 1.00 87.25 614 LEU A C 1
ATOM 4554 O O . LEU A 1 614 ? -8.910 -4.374 4.911 1.00 87.25 614 LEU A O 1
ATOM 4558 N N . ALA A 1 615 ? -10.470 -3.872 3.375 1.00 77.31 615 ALA A N 1
ATOM 4559 C CA . ALA A 1 615 ? -9.667 -2.878 2.671 1.00 77.31 615 ALA A CA 1
ATOM 4560 C C . ALA A 1 615 ? -9.244 -1.736 3.609 1.00 77.31 615 ALA A C 1
ATOM 4562 O O . ALA A 1 615 ? -8.059 -1.416 3.679 1.00 77.31 615 ALA A O 1
ATOM 4563 N N . GLU A 1 616 ? -10.179 -1.210 4.405 1.00 80.06 616 GLU A N 1
ATOM 4564 C CA . GLU A 1 616 ? -9.916 -0.184 5.419 1.00 80.06 616 GLU A CA 1
ATOM 4565 C C . GLU A 1 616 ? -8.885 -0.659 6.451 1.00 80.06 616 GLU A C 1
ATOM 4567 O O . GLU A 1 616 ? -7.878 0.012 6.680 1.00 80.06 616 GLU A O 1
ATOM 4572 N N . ALA A 1 617 ? -9.078 -1.856 7.017 1.00 78.38 617 ALA A N 1
ATOM 4573 C CA . ALA A 1 617 ? -8.163 -2.424 8.006 1.00 78.38 617 ALA A CA 1
ATOM 4574 C C . ALA A 1 617 ? -6.755 -2.702 7.446 1.00 78.38 617 ALA A C 1
ATOM 4576 O O . ALA A 1 617 ? -5.773 -2.707 8.192 1.00 78.38 617 ALA A O 1
ATOM 4577 N N . LEU A 1 618 ? -6.648 -2.936 6.137 1.00 75.94 618 LEU A N 1
ATOM 4578 C CA . LEU A 1 618 ? -5.394 -3.197 5.432 1.00 75.94 618 LEU A CA 1
ATOM 4579 C C . LEU A 1 618 ? -4.745 -1.926 4.862 1.00 75.94 618 LEU A C 1
ATOM 4581 O O . LEU A 1 618 ? -3.649 -2.010 4.308 1.00 75.94 618 LEU A O 1
ATOM 4585 N N . GLY A 1 619 ? -5.391 -0.764 5.004 1.00 69.88 619 GLY A N 1
ATOM 4586 C CA . GLY A 1 619 ? -4.929 0.495 4.417 1.00 69.88 619 GLY A CA 1
ATOM 4587 C C . GLY A 1 619 ? -4.982 0.511 2.888 1.00 69.88 619 GLY A C 1
ATOM 4588 O O . GLY A 1 619 ? -4.253 1.275 2.261 1.00 69.88 619 GLY A O 1
ATOM 4589 N N . ILE A 1 620 ? -5.805 -0.347 2.285 1.00 69.44 620 ILE A N 1
ATOM 4590 C CA . ILE A 1 620 ? -6.067 -0.342 0.846 1.00 69.44 620 ILE A CA 1
ATOM 4591 C C . ILE A 1 620 ? -7.036 0.816 0.567 1.00 69.44 620 ILE A C 1
ATOM 4593 O O . ILE A 1 620 ? -8.107 0.849 1.182 1.00 69.44 620 ILE A O 1
ATOM 4597 N N . PRO A 1 621 ? -6.695 1.765 -0.329 1.00 67.69 621 PRO A N 1
ATOM 4598 C CA . PRO A 1 621 ? -7.562 2.895 -0.634 1.00 67.69 621 PRO A CA 1
ATOM 4599 C C . PRO A 1 621 ? -8.977 2.454 -1.015 1.00 67.69 621 PRO A C 1
ATOM 4601 O O . PRO A 1 621 ? -9.178 1.563 -1.845 1.00 67.69 621 PRO A O 1
ATOM 4604 N N . ILE A 1 622 ? -9.966 3.093 -0.393 1.00 73.44 622 ILE A N 1
ATOM 4605 C CA . ILE A 1 622 ? -11.375 2.914 -0.730 1.00 73.44 622 ILE A CA 1
ATOM 4606 C C . ILE A 1 622 ? -11.769 4.054 -1.649 1.00 73.44 622 ILE A C 1
ATOM 4608 O O . ILE A 1 622 ? -11.743 5.224 -1.266 1.00 73.44 622 ILE A O 1
ATOM 4612 N N . THR A 1 623 ? -12.162 3.700 -2.860 1.00 56.41 623 THR A N 1
ATOM 4613 C CA . THR A 1 623 ? -12.548 4.660 -3.880 1.00 56.41 623 THR A CA 1
ATOM 4614 C C . THR A 1 623 ? -14.049 4.717 -3.983 1.00 56.41 623 THR A C 1
ATOM 4616 O O . THR A 1 623 ? -14.784 3.800 -3.604 1.00 56.41 623 THR A O 1
ATOM 4619 N N . THR A 1 624 ? -14.537 5.833 -4.501 1.00 52.28 624 THR A N 1
ATOM 4620 C CA . THR A 1 624 ? -15.957 5.958 -4.776 1.00 52.28 624 THR A CA 1
ATOM 4621 C C . THR A 1 624 ? -16.182 5.468 -6.192 1.00 52.28 624 THR A C 1
ATOM 4623 O O . THR A 1 624 ? -15.812 6.129 -7.160 1.00 52.28 624 THR A O 1
ATOM 4626 N N . SER A 1 625 ? -16.813 4.302 -6.342 1.00 49.56 625 SER A N 1
ATOM 4627 C CA . SER A 1 625 ? -17.295 3.907 -7.663 1.00 49.56 625 SER A CA 1
ATOM 4628 C C . SER A 1 625 ? -18.244 4.985 -8.189 1.00 49.56 625 SER A C 1
ATOM 4630 O O . SER A 1 625 ? -18.944 5.651 -7.427 1.00 49.56 625 SER A O 1
ATOM 4632 N N . TRP A 1 626 ? -18.354 5.110 -9.505 1.00 41.12 626 TRP A N 1
ATOM 4633 C CA . TRP A 1 626 ? -19.191 6.127 -10.152 1.00 41.12 626 TRP A CA 1
ATOM 4634 C C . TRP A 1 626 ? -20.689 6.100 -9.739 1.00 41.12 626 TRP A C 1
ATOM 4636 O O . TRP A 1 626 ? -21.421 7.047 -10.015 1.00 41.12 626 TRP A O 1
ATOM 4646 N N . ARG A 1 627 ? -21.169 5.037 -9.065 1.00 39.06 627 ARG A N 1
ATOM 4647 C CA . ARG A 1 627 ? -22.515 4.952 -8.454 1.00 39.06 627 ARG A CA 1
ATOM 4648 C C . ARG A 1 627 ? -22.621 5.624 -7.078 1.00 39.06 627 ARG A C 1
ATOM 4650 O O . ARG A 1 627 ? -23.677 5.546 -6.455 1.00 39.06 627 ARG A O 1
ATOM 4657 N N . GLY A 1 628 ? -21.540 6.222 -6.584 1.00 48.53 628 GLY A N 1
ATOM 4658 C CA . GLY A 1 628 ? -21.426 6.688 -5.203 1.00 48.53 628 GLY A CA 1
ATOM 4659 C C . GLY A 1 628 ? -21.218 5.556 -4.193 1.00 48.53 628 GLY A C 1
ATOM 4660 O O . GLY A 1 628 ? -21.290 5.800 -2.994 1.00 48.53 628 GLY A O 1
ATOM 4661 N N . THR A 1 629 ? -21.006 4.313 -4.650 1.00 51.12 629 THR A N 1
ATOM 4662 C CA . THR A 1 629 ? -20.751 3.165 -3.767 1.00 51.12 629 THR A CA 1
ATOM 4663 C C . THR A 1 629 ? -19.253 3.006 -3.512 1.00 51.12 629 THR A C 1
ATOM 4665 O O . THR A 1 629 ? -18.503 2.979 -4.489 1.00 51.12 629 THR A O 1
ATOM 4668 N N . PRO A 1 630 ? -18.804 2.872 -2.257 1.00 63.59 630 PRO A N 1
ATOM 4669 C CA . PRO A 1 630 ? -17.400 2.606 -1.965 1.00 63.59 630 PRO A CA 1
ATOM 4670 C C . PRO A 1 630 ? -16.968 1.242 -2.526 1.00 63.59 630 PRO A C 1
ATOM 4672 O O . PRO A 1 630 ? -17.743 0.285 -2.455 1.00 63.59 630 PRO A O 1
ATOM 4675 N N . ILE A 1 631 ? -15.762 1.156 -3.089 1.00 71.31 631 ILE A N 1
ATOM 4676 C CA . ILE A 1 631 ? -15.114 -0.086 -3.540 1.00 71.31 631 ILE A CA 1
ATOM 4677 C C . ILE A 1 631 ? -13.622 -0.058 -3.189 1.00 71.31 631 ILE A C 1
ATOM 4679 O O . ILE A 1 631 ? -13.022 1.006 -3.075 1.00 71.31 631 ILE A O 1
ATOM 4683 N N . GLU A 1 632 ? -13.021 -1.227 -3.023 1.00 77.62 632 GLU A N 1
ATOM 4684 C CA . GLU A 1 632 ? -11.575 -1.393 -2.895 1.00 77.62 632 GLU A CA 1
ATOM 4685 C C . GLU A 1 632 ? -10.839 -0.984 -4.189 1.00 77.62 632 GLU A C 1
ATOM 4687 O O . GLU A 1 632 ? -11.292 -1.314 -5.287 1.00 77.62 632 GLU A O 1
ATOM 4692 N N . SER A 1 633 ? -9.702 -0.283 -4.081 1.00 61.91 633 SER A N 1
ATOM 4693 C CA . SER A 1 633 ? -8.902 0.128 -5.251 1.00 61.91 633 SER A CA 1
ATOM 4694 C C . SER A 1 633 ? -8.233 -1.045 -5.977 1.00 61.91 633 SER A C 1
ATOM 4696 O O . SER A 1 633 ? -7.970 -0.968 -7.175 1.00 61.91 633 SER A O 1
ATOM 4698 N N . ARG A 1 634 ? -7.998 -2.164 -5.278 1.00 70.31 634 ARG A N 1
ATOM 4699 C CA . ARG A 1 634 ? -7.457 -3.412 -5.837 1.00 70.31 634 ARG A CA 1
ATOM 4700 C C . ARG A 1 634 ? -8.073 -4.652 -5.175 1.00 70.31 634 ARG A C 1
ATOM 4702 O O . ARG A 1 634 ? -8.567 -4.551 -4.052 1.00 70.31 634 ARG A O 1
ATOM 4709 N N . PRO A 1 635 ? -7.998 -5.840 -5.811 1.00 73.06 635 PRO A N 1
ATOM 4710 C CA . PRO A 1 635 ? -8.426 -7.090 -5.189 1.00 73.06 635 PRO A CA 1
ATOM 4711 C C . PRO A 1 635 ? -7.679 -7.397 -3.881 1.00 73.06 635 PRO A C 1
ATOM 4713 O O . PRO A 1 635 ? -6.516 -7.023 -3.714 1.00 73.06 635 PRO A O 1
ATOM 4716 N N . LEU A 1 636 ? -8.347 -8.129 -2.984 1.00 74.38 636 LEU A N 1
ATOM 4717 C CA . LEU A 1 636 ? -7.771 -8.667 -1.748 1.00 74.38 636 LEU A CA 1
ATOM 4718 C C . LEU A 1 636 ? -7.094 -10.009 -2.030 1.00 74.38 636 LEU A C 1
ATOM 4720 O O . LEU A 1 636 ? -7.721 -10.918 -2.580 1.00 74.38 636 LEU A O 1
ATOM 4724 N N . PHE A 1 637 ? -5.833 -10.153 -1.639 1.00 69.69 637 PHE A N 1
ATOM 4725 C CA . PHE A 1 637 ? -5.078 -11.385 -1.831 1.00 69.69 637 PHE A CA 1
ATOM 4726 C C . PHE A 1 637 ? -4.887 -12.172 -0.524 1.00 69.69 637 PHE A C 1
ATOM 4728 O O . PHE A 1 637 ? -5.123 -11.669 0.578 1.00 69.69 637 PHE A O 1
ATOM 4735 N N . LEU A 1 638 ? -4.492 -13.440 -0.638 1.00 67.44 638 LEU A N 1
ATOM 4736 C CA . LEU A 1 638 ? -4.394 -14.383 0.476 1.00 67.44 638 LEU A CA 1
ATOM 4737 C C . LEU A 1 638 ? -3.465 -13.877 1.582 1.00 67.44 638 LEU A C 1
ATOM 4739 O O . LEU A 1 638 ? -3.802 -13.969 2.761 1.00 67.44 638 LEU A O 1
ATOM 4743 N N . SER A 1 639 ? -2.329 -13.288 1.222 1.00 62.12 639 SER A N 1
ATOM 4744 C CA . SER A 1 639 ? -1.423 -12.718 2.227 1.00 62.12 639 SER A CA 1
ATOM 4745 C C . SER A 1 639 ? -1.901 -11.403 2.845 1.00 62.12 639 SER A C 1
ATOM 4747 O O . SER A 1 639 ? -1.457 -11.079 3.945 1.00 62.12 639 SER A O 1
ATOM 4749 N N . ASP A 1 640 ? -2.774 -10.640 2.169 1.00 75.00 640 ASP A N 1
ATOM 4750 C CA . ASP A 1 640 ? -3.342 -9.427 2.762 1.00 75.00 640 ASP A CA 1
ATOM 4751 C C . ASP A 1 640 ? -4.120 -9.851 4.014 1.00 75.00 640 ASP A C 1
ATOM 4753 O O . ASP A 1 640 ? -3.891 -9.358 5.118 1.00 75.00 640 ASP A O 1
ATOM 4757 N N . LEU A 1 641 ? -4.956 -10.879 3.857 1.00 80.12 641 LEU A N 1
ATOM 4758 C CA . LEU A 1 641 ? -5.697 -11.501 4.949 1.00 80.12 641 LEU A CA 1
ATOM 4759 C C . LEU A 1 641 ? -4.767 -12.221 5.929 1.00 80.12 641 LEU A C 1
ATOM 4761 O O . LEU A 1 641 ? -4.941 -12.090 7.139 1.00 80.12 641 LEU A O 1
ATOM 4765 N N . GLY A 1 642 ? -3.738 -12.911 5.432 1.00 68.75 642 GLY A N 1
ATOM 4766 C CA . GLY A 1 642 ? -2.697 -13.525 6.257 1.00 68.75 642 GLY A CA 1
ATOM 4767 C C . GLY A 1 642 ? -2.004 -12.527 7.190 1.00 68.75 642 GLY A C 1
ATOM 4768 O O . GLY A 1 642 ? -1.700 -12.865 8.330 1.00 68.75 642 GLY A O 1
ATOM 4769 N N . ALA A 1 643 ? -1.830 -11.270 6.783 1.00 68.12 643 ALA A N 1
ATOM 4770 C CA . ALA A 1 643 ? -1.234 -10.228 7.615 1.00 68.12 643 ALA A CA 1
ATOM 4771 C C . ALA A 1 643 ? -2.198 -9.594 8.637 1.00 68.12 643 ALA A C 1
ATOM 4773 O O . ALA A 1 643 ? -1.745 -8.920 9.573 1.00 68.12 643 ALA A O 1
ATOM 4774 N N . LEU A 1 644 ? -3.508 -9.777 8.466 1.00 77.88 644 LEU A N 1
ATOM 4775 C CA . LEU A 1 644 ? -4.539 -9.130 9.269 1.00 77.88 644 LEU A CA 1
ATOM 4776 C C . LEU A 1 644 ? -4.555 -9.689 10.701 1.00 77.88 644 LEU A C 1
ATOM 4778 O O . LEU A 1 644 ? -4.709 -10.890 10.916 1.00 77.88 644 LEU A O 1
ATOM 4782 N N . LYS A 1 645 ? -4.406 -8.814 11.705 1.00 74.31 645 LYS A N 1
ATOM 4783 C CA . LYS A 1 645 ? -4.390 -9.199 13.135 1.00 74.31 645 LYS A CA 1
ATOM 4784 C C . LYS A 1 645 ? -5.652 -8.822 13.881 1.00 74.31 645 LYS A C 1
ATOM 4786 O O . LYS A 1 645 ? -6.058 -9.527 14.806 1.00 74.31 645 LYS A O 1
ATOM 4791 N N . GLU A 1 646 ? -6.237 -7.697 13.511 1.00 79.81 646 GLU A N 1
ATOM 4792 C CA . GLU A 1 646 ? -7.450 -7.170 14.109 1.00 79.81 646 GLU A CA 1
ATOM 4793 C C . GLU A 1 646 ? -8.344 -6.692 12.969 1.00 79.81 646 GLU A C 1
ATOM 4795 O O . GLU A 1 646 ? -7.866 -6.036 12.048 1.00 79.81 646 GLU A O 1
ATOM 4800 N N . LEU A 1 647 ? -9.621 -7.052 13.027 1.00 85.81 647 LEU A N 1
ATOM 4801 C CA . LEU A 1 647 ? -10.651 -6.540 12.137 1.00 85.81 647 LEU A CA 1
ATOM 4802 C C . LEU A 1 647 ? -11.774 -6.002 13.009 1.00 85.81 647 LEU A C 1
ATOM 4804 O O . LEU A 1 647 ? -12.450 -6.774 13.700 1.00 85.81 647 LEU A O 1
ATOM 4808 N N . ASP A 1 648 ? -11.947 -4.686 12.987 1.00 83.75 648 ASP A N 1
ATOM 4809 C CA . ASP A 1 648 ? -13.160 -4.060 13.488 1.00 83.75 648 ASP A CA 1
ATOM 4810 C C . ASP A 1 648 ? -14.090 -3.789 12.314 1.00 83.75 648 ASP A C 1
ATOM 4812 O O . ASP A 1 648 ? -13.808 -2.957 11.459 1.00 83.75 648 ASP A O 1
ATOM 4816 N N . ALA A 1 649 ? -15.175 -4.550 12.259 1.00 84.25 649 ALA A N 1
ATOM 4817 C CA . ALA A 1 649 ? -16.212 -4.415 11.256 1.00 84.25 649 ALA A CA 1
ATOM 4818 C C . ALA A 1 649 ? -17.593 -4.354 11.925 1.00 84.25 649 ALA A C 1
ATOM 4820 O O . ALA A 1 649 ? -18.570 -4.939 11.451 1.00 84.25 649 ALA A O 1
ATOM 4821 N N . GLY A 1 650 ? -17.676 -3.706 13.092 1.00 80.12 650 GLY A N 1
ATOM 4822 C CA . GLY A 1 650 ? -18.936 -3.479 13.790 1.00 80.12 650 GLY A CA 1
ATOM 4823 C C . GLY A 1 650 ? -19.869 -2.541 13.015 1.00 80.12 650 GLY A C 1
ATOM 4824 O O . GLY A 1 650 ? -19.451 -1.504 12.518 1.00 80.12 650 GLY A O 1
ATOM 4825 N N . TYR A 1 651 ? -21.160 -2.880 12.948 1.00 73.44 651 TYR A N 1
ATOM 4826 C CA . TYR A 1 651 ? -22.210 -2.100 12.275 1.00 73.44 651 TYR A CA 1
ATOM 4827 C C . TYR A 1 651 ? -21.946 -1.802 10.790 1.00 73.44 651 TYR A C 1
ATOM 4829 O O . TYR A 1 651 ? -22.585 -0.922 10.217 1.00 73.44 651 TYR A O 1
ATOM 4837 N N . SER A 1 652 ? -21.050 -2.554 10.153 1.00 79.31 652 SER A N 1
ATOM 4838 C CA . SER A 1 652 ? -20.667 -2.367 8.753 1.00 79.31 652 SER A CA 1
ATOM 4839 C C . SER A 1 652 ? -21.721 -2.872 7.758 1.00 79.31 652 SER A C 1
ATOM 4841 O O . SER A 1 652 ? -21.591 -2.640 6.563 1.00 79.31 652 SER A O 1
ATOM 4843 N N . GLY A 1 653 ? -22.781 -3.540 8.224 1.00 82.81 653 GLY A N 1
ATOM 4844 C CA . GLY A 1 653 ? -23.833 -4.101 7.370 1.00 82.81 653 GLY A CA 1
ATOM 4845 C C . GLY A 1 653 ? -23.473 -5.459 6.762 1.00 82.81 653 GLY A C 1
ATOM 4846 O O . GLY A 1 653 ? -24.021 -5.825 5.728 1.00 82.81 653 GLY A O 1
ATOM 4847 N N . ILE A 1 654 ? -22.561 -6.198 7.397 1.00 89.56 654 ILE A N 1
ATOM 4848 C CA . ILE A 1 654 ? -22.085 -7.508 6.936 1.00 89.56 654 ILE A CA 1
ATOM 4849 C C . ILE A 1 654 ? -23.174 -8.567 7.124 1.00 89.56 654 ILE A C 1
ATOM 4851 O O . ILE A 1 654 ? -23.888 -8.588 8.131 1.00 89.56 654 ILE A O 1
ATOM 4855 N N . THR A 1 655 ? -23.282 -9.476 6.163 1.00 90.19 655 THR A N 1
ATOM 4856 C CA . THR A 1 655 ? -24.238 -10.592 6.181 1.00 90.19 655 THR A CA 1
ATOM 4857 C C . THR A 1 655 ? -23.582 -11.953 5.963 1.00 90.19 655 THR A C 1
ATOM 4859 O O . THR A 1 655 ? -24.131 -12.962 6.411 1.00 90.19 655 THR A O 1
ATOM 4862 N N . ASP A 1 656 ? -22.408 -11.979 5.329 1.00 88.56 656 ASP A N 1
ATOM 4863 C CA . ASP A 1 656 ? -21.655 -13.184 4.976 1.00 88.56 656 ASP A CA 1
ATOM 4864 C C . ASP A 1 656 ? -20.164 -12.994 5.313 1.00 88.56 656 ASP A C 1
ATOM 4866 O O . ASP A 1 656 ? -19.577 -11.955 5.008 1.00 88.56 656 ASP A O 1
ATOM 4870 N N . LEU A 1 657 ? -19.578 -13.985 5.995 1.00 92.25 657 LEU A N 1
ATOM 4871 C CA . LEU A 1 657 ? -18.184 -13.986 6.454 1.00 92.25 657 LEU A CA 1
ATOM 4872 C C . LEU A 1 657 ? -17.234 -14.755 5.526 1.00 92.25 657 LEU A C 1
ATOM 4874 O O . LEU A 1 657 ? -16.035 -14.806 5.807 1.00 92.25 657 LEU A O 1
ATOM 4878 N N . SER A 1 658 ? -17.753 -15.311 4.428 1.00 88.00 658 SER A N 1
ATOM 4879 C CA . SER A 1 658 ? -16.981 -16.103 3.471 1.00 88.00 658 SER A CA 1
ATOM 4880 C C . SER A 1 658 ? -15.763 -15.339 2.947 1.00 88.00 658 SER A C 1
ATOM 4882 O O . SER A 1 658 ? -15.869 -14.198 2.488 1.00 88.00 658 SER A O 1
ATOM 4884 N N . GLY A 1 659 ? -14.607 -15.994 2.981 1.00 82.31 659 GLY A N 1
ATOM 4885 C CA . GLY A 1 659 ? -13.292 -15.464 2.631 1.00 82.31 659 GLY A CA 1
ATOM 4886 C C . GLY A 1 659 ? -12.457 -15.034 3.845 1.00 82.31 659 GLY A C 1
ATOM 4887 O O . GLY A 1 659 ? -11.226 -14.982 3.751 1.00 82.31 659 GLY A O 1
ATOM 4888 N N . LEU A 1 660 ? -13.079 -14.780 5.007 1.00 89.62 660 LEU A N 1
ATOM 4889 C CA . LEU A 1 660 ? -12.371 -14.408 6.238 1.00 89.62 660 LEU A CA 1
ATOM 4890 C C . LEU A 1 660 ? -11.573 -15.576 6.845 1.00 89.62 660 LEU A C 1
ATOM 4892 O O . LEU A 1 660 ? -10.654 -15.352 7.630 1.00 89.62 660 LEU A O 1
ATOM 4896 N N . GLU A 1 661 ? -11.847 -16.820 6.451 1.00 81.94 661 GLU A N 1
ATOM 4897 C CA . GLU A 1 661 ? -11.085 -18.014 6.831 1.00 81.94 661 GLU A CA 1
ATOM 4898 C C . GLU A 1 661 ? -9.618 -17.950 6.385 1.00 81.94 661 GLU A C 1
ATOM 4900 O O . GLU A 1 661 ? -8.761 -18.613 6.975 1.00 81.94 661 GLU A O 1
ATOM 4905 N N . SER A 1 662 ? -9.313 -17.112 5.388 1.00 78.81 662 SER A N 1
ATOM 4906 C CA . SER A 1 662 ? -7.944 -16.844 4.937 1.00 78.81 662 SER A CA 1
ATOM 4907 C C . SER A 1 662 ? -7.169 -15.926 5.895 1.00 78.81 662 SER A C 1
ATOM 4909 O O . SER A 1 662 ? -5.941 -15.876 5.834 1.00 78.81 662 SER A O 1
ATOM 4911 N N . ALA A 1 663 ? -7.845 -15.231 6.821 1.00 82.69 663 ALA A N 1
ATOM 4912 C CA . ALA A 1 663 ? -7.223 -14.344 7.804 1.00 82.69 663 ALA A CA 1
ATOM 4913 C C . ALA A 1 663 ? -6.679 -15.110 9.024 1.00 82.69 663 ALA A C 1
ATOM 4915 O O . ALA A 1 663 ? -7.117 -14.940 10.162 1.00 82.69 663 ALA A O 1
ATOM 4916 N N . VAL A 1 664 ? -5.705 -15.992 8.798 1.00 73.88 664 VAL A N 1
ATOM 4917 C CA . VAL A 1 664 ? -5.235 -16.960 9.809 1.00 73.88 664 VAL A CA 1
ATOM 4918 C C . VAL A 1 664 ? -4.526 -16.353 11.018 1.00 73.88 664 VAL A C 1
ATOM 4920 O O . VAL A 1 664 ? -4.447 -16.993 12.069 1.00 73.88 664 VAL A O 1
ATOM 4923 N N . ASN A 1 665 ? -4.008 -15.131 10.892 1.00 67.62 665 ASN A N 1
ATOM 4924 C CA . ASN A 1 665 ? -3.363 -14.415 11.990 1.00 67.62 665 ASN A CA 1
ATOM 4925 C C . ASN A 1 665 ? -4.320 -13.464 12.731 1.00 67.62 665 ASN A C 1
ATOM 4927 O O . ASN A 1 665 ? -3.879 -12.769 13.656 1.00 67.62 665 ASN A O 1
ATOM 4931 N N . LEU A 1 666 ? -5.613 -13.473 12.383 1.00 80.75 666 LEU A N 1
ATOM 4932 C CA . LEU A 1 666 ? -6.642 -12.660 13.016 1.00 80.75 666 LEU A CA 1
ATOM 4933 C C . LEU A 1 666 ? -6.847 -13.104 14.469 1.00 80.75 666 LEU A C 1
ATOM 4935 O O . LEU A 1 666 ? -7.214 -14.239 14.770 1.00 80.75 666 LEU A O 1
ATOM 4939 N N . ARG A 1 667 ? -6.589 -12.189 15.401 1.00 79.00 667 ARG A N 1
ATOM 4940 C CA . ARG A 1 667 ? -6.675 -12.414 16.854 1.00 79.00 667 ARG A CA 1
ATOM 4941 C C . ARG A 1 667 ? -7.875 -11.725 17.477 1.00 79.00 667 ARG A C 1
ATOM 4943 O O . ARG A 1 667 ? -8.332 -12.144 18.538 1.00 79.00 667 ARG A O 1
ATOM 4950 N N . LYS A 1 668 ? -8.366 -10.669 16.834 1.00 77.50 668 LYS A N 1
ATOM 4951 C CA . LYS A 1 668 ? -9.496 -9.871 17.295 1.00 77.50 668 LYS A CA 1
ATOM 4952 C C . LYS A 1 668 ? -10.420 -9.606 16.119 1.00 77.50 668 LYS A C 1
ATOM 4954 O O . LYS A 1 668 ? -9.985 -9.098 15.092 1.00 77.50 668 LYS A O 1
ATOM 4959 N N . LEU A 1 669 ? -11.682 -9.963 16.294 1.00 86.31 669 LEU A N 1
ATOM 4960 C CA . LEU A 1 669 ? -12.727 -9.799 15.297 1.00 86.31 669 LEU A CA 1
ATOM 4961 C C . LEU A 1 669 ? -13.941 -9.182 15.984 1.00 86.31 669 LEU A C 1
ATOM 4963 O O . LEU A 1 669 ? -14.529 -9.800 16.875 1.00 86.31 669 LEU A O 1
ATOM 4967 N N . ILE A 1 670 ? -14.287 -7.957 15.599 1.00 80.75 670 ILE A N 1
ATOM 4968 C CA . ILE A 1 670 ? -15.461 -7.242 16.099 1.00 80.75 670 ILE A CA 1
ATOM 4969 C C . ILE A 1 670 ? -16.484 -7.198 14.965 1.00 80.75 670 ILE A C 1
ATOM 4971 O O . ILE A 1 670 ? -16.245 -6.607 13.922 1.00 80.75 670 ILE A O 1
ATOM 4975 N N . LEU A 1 671 ? -17.626 -7.859 15.171 1.00 84.56 671 LEU A N 1
ATOM 4976 C CA . LEU A 1 671 ? -18.709 -7.989 14.181 1.00 84.56 671 LEU A CA 1
ATOM 4977 C C . LEU A 1 671 ? -20.070 -7.548 14.733 1.00 84.56 671 LEU A C 1
ATOM 4979 O O . LEU A 1 671 ? -21.116 -7.871 14.167 1.00 84.56 671 LEU A O 1
ATOM 4983 N N . SER A 1 672 ? -20.091 -6.863 15.876 1.00 78.94 672 SER A N 1
ATOM 4984 C CA . SER A 1 672 ? -21.340 -6.470 16.532 1.00 78.94 672 SER A CA 1
ATOM 4985 C C . SER A 1 672 ? -22.185 -5.562 15.647 1.00 78.94 672 SER A C 1
ATOM 4987 O O . SER A 1 672 ? -21.649 -4.674 15.001 1.00 78.94 672 SER A O 1
ATOM 4989 N N . GLY A 1 673 ? -23.508 -5.734 15.666 1.00 70.12 673 GLY A N 1
ATOM 4990 C CA . GLY A 1 673 ? -24.421 -4.843 14.943 1.00 70.12 673 GLY A CA 1
ATOM 4991 C C . GLY A 1 673 ? -24.582 -5.134 13.450 1.00 70.12 673 GLY A C 1
ATOM 4992 O O . GLY A 1 673 ? -25.192 -4.329 12.752 1.00 70.12 673 GLY A O 1
ATOM 4993 N N . ASN A 1 674 ? -24.066 -6.271 12.982 1.00 82.44 674 ASN A N 1
ATOM 4994 C CA . ASN A 1 674 ? -24.277 -6.799 11.637 1.00 82.44 674 ASN A CA 1
ATOM 4995 C C . ASN A 1 674 ? -25.429 -7.816 11.591 1.00 82.44 674 ASN A C 1
ATOM 4997 O O . ASN A 1 674 ? -25.794 -8.405 12.612 1.00 82.44 674 ASN A O 1
ATOM 5001 N N . GLU A 1 675 ? -25.973 -8.071 10.400 1.00 88.44 675 GLU A N 1
ATOM 5002 C CA . GLU A 1 675 ? -27.074 -9.021 10.171 1.00 88.44 675 GLU A CA 1
ATOM 5003 C C . GLU A 1 675 ? -26.553 -10.430 9.819 1.00 88.44 675 GLU A C 1
ATOM 5005 O O . GLU A 1 675 ? -27.043 -11.100 8.910 1.00 88.44 675 GLU A O 1
ATOM 5010 N N . ILE A 1 676 ? -25.541 -10.897 10.555 1.00 88.38 676 ILE A N 1
ATOM 5011 C CA . ILE A 1 676 ? -24.876 -12.181 10.308 1.00 88.38 676 ILE A CA 1
ATOM 5012 C C . ILE A 1 676 ? -25.713 -13.319 10.899 1.00 88.38 676 ILE A C 1
ATOM 5014 O O . ILE A 1 676 ? -25.983 -13.358 12.102 1.00 88.38 676 ILE A O 1
ATOM 5018 N N . SER A 1 677 ? -26.116 -14.264 10.049 1.00 84.25 677 SER A N 1
ATOM 5019 C CA . SER A 1 677 ? -26.917 -15.431 10.457 1.00 84.25 677 SER A CA 1
ATOM 5020 C C . SER A 1 677 ? -26.110 -16.726 10.598 1.00 84.25 677 SER A C 1
ATOM 5022 O O . SER A 1 677 ? -26.548 -17.635 11.307 1.00 84.25 677 SER A O 1
ATOM 5024 N N . ASP A 1 678 ? -24.926 -16.788 9.983 1.00 83.88 678 ASP A N 1
ATOM 5025 C CA . ASP A 1 678 ? -23.960 -17.883 10.079 1.00 83.88 678 ASP A CA 1
ATOM 5026 C C . ASP A 1 678 ? -22.595 -17.313 10.485 1.00 83.88 678 ASP A C 1
ATOM 5028 O O . ASP A 1 678 ? -22.101 -16.376 9.869 1.00 83.88 678 ASP A O 1
ATOM 5032 N N . LEU A 1 679 ? -22.014 -17.853 11.557 1.00 82.62 679 LEU A N 1
ATOM 5033 C CA . LEU A 1 679 ? -20.707 -17.430 12.077 1.00 82.62 679 LEU A CA 1
ATOM 5034 C C . LEU A 1 679 ? -19.550 -18.255 11.497 1.00 82.62 679 LEU A C 1
ATOM 5036 O O . LEU A 1 679 ? -18.418 -18.113 11.955 1.00 82.62 679 LEU A O 1
ATOM 5040 N N . SER A 1 680 ? -19.838 -19.150 10.556 1.00 79.56 680 SER A N 1
ATOM 5041 C CA . SER A 1 680 ? -18.822 -19.885 9.812 1.00 79.56 680 SER A CA 1
ATOM 5042 C C . SER A 1 680 ? -18.235 -18.952 8.747 1.00 79.56 680 SER A C 1
ATOM 5044 O O . SER A 1 680 ? -19.003 -18.503 7.895 1.00 79.56 680 SER A O 1
ATOM 5046 N N . PRO A 1 681 ? -16.933 -18.620 8.803 1.00 63.06 681 PRO A N 1
ATOM 5047 C CA . PRO A 1 681 ? -16.246 -18.082 7.640 1.00 63.06 681 PRO A CA 1
ATOM 5048 C C . PRO A 1 681 ? -16.090 -19.167 6.567 1.00 63.06 681 PRO A C 1
ATOM 5050 O O . PRO A 1 681 ? -15.938 -20.363 6.935 1.00 63.06 681 PRO A O 1
#

Secondary structure (DSSP, 8-state):
-EEEEE----SSS-S-S---GGGSSEEEEETTEEEEEEEEE-SSSSSS-EEEEEESEE-SSS---SEEEE---S-GGGS----TTSPPPPSEEEESS-TTTSPTT-EEESPPEEEEE-TTSSSS-EEEEEES-EEEE-TT--EEEEE-SBEEEEESSGGGS-SEEEGGG-SEEEE-SSTT--EEE--S--SB-SSSSSS-BEEEEETT---TT-TT-TT--EEEEE---PPPP---S--EE--SEEETTTEEE----S-SSPEEEEEE--SSSS--SEEEEEEE-SS---TT-EEEEESBPB--EEEEEPPEEEEEEEETTEEEEEE-SSEEEEEGGGT-EEEEEEE-GGGGGGGGGGGGEEEEEEEEEESS---SSEEEEEEESS--SSS--TTTTTPPEEEEEEEEGGGSTTSPEEEE-HHHHHHHHHTT--EEEEEEEEEES-SS-EEEEE-STTS--EEEEEEPPBP-BEEEEE-TT--EEEEEESEEE-TTPPSSEEEEEEE-TT--S--EEEEEEEPPPTT---SS----EEE--SBS-EEE--SS--EEE--SB--EEES-TTTBS---TT-------S------------SSPBP----HHHHHHHHHHTTPPEEE-TTS-EEESS--BHHHHHH--EEE-TTS-----TTGGG-TT--EEE-TTS--S----

Organism: NCBI:txid412755

Sequence (681 aa):
LGRTYLLLGRADQPLSGELALLDADSILQDWKLGDSLAALGDVNQDGYDDFAIGRSREDNLTAPGGLLIFHGSDDPSGFNGLSLTSELVADQTVRRVAPGQLGNGLAMVGTLEATAGDFNGDGRIDLAVGEPLRVVENALEDVLLTDARGSLYVFFSVADQGSQLVLTDADVILQGEAGSDRLGTLPSAPGLDLNGDRIDDLVAAASGAVTLFDDRDPLTGKVYVIHGARTPGELPKYFNELSNRSITGSGNFLVDRGSGKPQTFEKGFASNGPMATELWYRFTTLGDGSLGKHILVTPEAREAETTLIKGRFGLIMPASGGFTVTPADETVLLSGNQWAMGVMEFDLGAYLDRLDNADSLETVRLMLARSVPTDAGSLRVDVLANEGDGYVTATDATAEAIFTTDVALSTLGTGPFDLDLTEVVRSVLESGKTRLTVRFRFFEGGGDETFEIDNSAAAQTGLIVTTARQEGVLADLHDAQGTLLQSNRSLLDMQLLPAGTYFLRVYKPFATSQSPFSILAMPPAPGDSHPISDRDTIRAGDGNDVIAGNGDIDALFGEDGSDQFHAEGSEVRDADGSDLSIIDPRRGDNSGLTMSGPLDATVVIPDAALRLALAEALGIPITTSWRGTPIESRPLFLSDLGALKELDAGYSGITDLSGLESAVNLRKLILSGNEISDLSP

Radius of gyration: 31.96 Å; chains: 1; bounding box: 82×74×82 Å

pLDDT: mean 79.95, std 13.89, range [33.5, 98.38]

Foldseek 3Di:
DDKDAAADDDDVDDPDDDDDSVPGPDIADFAQKAPDKAWAQQQPQQLFTKIKIAGQKDDQPGHPAGMAIAHDDPDPVVQPRPDPPDHRDGQAGEHQDDHPPADPQKMKGFHKDKYWFQLQLPPGIKIKIKTQKIFIAGNVRDTPDIFRQIKIAMAHNVNVDDRYHHRVPGPDMDTHPDRNQSKGDFDRDYHDDPQQPSGRKTKIKRQQDDDPPDPPDRGDIDIDIGHRHHDFDDDDPDAAEDADDADVWQGGAHADPPPPFWDKDWDWQDAPDPRPQKHKYKHFHQFAAAFPFWKFKPDAWDAKDKDFWFFFKWKWFDDDPFIDIDGDAFKDKAALVGQIKMKTKTFQLVCLVCLVPLVQFVFKKQWFDFPDQDQFAKKKKFKFDPDHQRDDDRVLVPGHGPDIDIGGSNVQPNHTDIDTCSVVVSVCSNVVHRMIMMMMHTDPRGDRDITMTGNYPPDSGGITIIGHTDWGKWKWKAFPSRRTPDGRHSMGHRRLPGRHMMMMMIGTPPPDDMDIMMITGRHYHRQYYDPFAPAEEAESPAGAEEEEHHLHQHAYHDPHDEYEYAYDPNRYPHDDPRYDDHNDPDDDDPDPDDDDDNSKDFFDDPWQLVQVQLCVQLVFNWDQDPVSDTHGSDTHILVSLCPRAEGASALSQDADPGRNVSNSNHPYYHHHNYNYPDPDD

InterPro domains:
  IPR001611 Leucine-rich repeat [PS51450] (665-681)
  IPR011049 Serralysin-like metalloprotease, C-terminal [SSF51120] (533-569)
  IPR013517 FG-GAP repeat [PF01839] (35-60)
  IPR013519 Integrin alpha beta-propellor [SM00191] (29-86)
  IPR013519 Integrin alpha beta-propellor [SM00191] (98-167)
  IPR013519 Integrin alpha beta-propellor [SM00191] (179-243)
  IPR028994 Integrin alpha, N-terminal [G3DSA:2.130.10.130] (1-109)
  IPR028994 Integrin alpha, N-terminal [G3DSA:2.130.10.130] (110-271)
  IPR028994 Integrin alpha, N-terminal [SSF69318] (32-209)
  IPR032675 Leucine-rich repeat domain superfamily [G3DSA:3.80.10.10] (598-681)